Protein AF-A0A1J8NGF8-F1 (afdb_monomer_lite)

Sequence (565 aa):
MLNTPSIDKFVITGAIALGDSLSDEEKKYNETICGCFPFKWFLYHSDYNNFTNGHTWAYLFGNIFNSILKEKATWSAQEKATYFKNVAEGGATTYDYRNITSFFKYFKGFILSFFLGNIQKQAEKIINIINSSMLGVIFAGANDLVTLGYYDAEGVERAVQGIINTIAILTNRNEKTGSNYLKHLLLIGLPDISETPRFSHKSAKEKSKMKLACRLYNQRLQELANQCQYVNFDCCTVYQFKDKNCLDSETIKNIEKAIVIVGENKERTIYFKNNREFIINKSDEKFKKANITLTKEELAIFSKEGEVSRSQVDESKLDEFVNKVTKQAKLNIDIKMINIEAILDEILKNPEAHGFTAGCAVYYLPESEGQESDLLSLGNITAGNAVIIKKADNRFFSYIIKDGQLIKNDSKPVLQKFDLSKETLDQLNEKIKKFPSESKIITLAYKDDIHNFWIINIIKSVVDHYKKSFNKEIILTSINNSVLGAIKKDYLNRNTIFWDDLHPARRLHELLAVKITEYIKANYLIKNQTQFKDDSTIGVKPKLNSDEFEESPGSLDSGPSLLYP

Organism: NCBI:txid1225476

pLDDT: mean 76.56, std 19.9, range [25.17, 98.44]

Structure (mmCIF, N/CA/C/O backbone):
data_AF-A0A1J8NGF8-F1
#
_entry.id   AF-A0A1J8NGF8-F1
#
loop_
_atom_site.group_PDB
_atom_site.id
_atom_site.type_symbol
_atom_site.label_atom_id
_atom_site.label_alt_id
_atom_site.label_comp_id
_atom_site.label_asym_id
_atom_site.label_entity_id
_atom_site.label_seq_id
_atom_site.pdbx_PDB_ins_code
_atom_site.Cartn_x
_atom_site.Cartn_y
_atom_site.Cartn_z
_atom_site.occupancy
_atom_site.B_iso_or_equiv
_atom_site.auth_seq_id
_atom_site.auth_comp_id
_atom_site.auth_asym_id
_atom_site.auth_atom_id
_atom_site.pdbx_PDB_model_num
ATOM 1 N N . MET A 1 1 ? -1.659 -22.737 -8.346 1.00 29.28 1 MET A N 1
ATOM 2 C CA . MET A 1 1 ? -2.457 -22.824 -7.104 1.00 29.28 1 MET A CA 1
ATOM 3 C C . MET A 1 1 ? -3.912 -22.646 -7.485 1.00 29.28 1 MET A C 1
ATOM 5 O O . MET A 1 1 ? -4.224 -21.705 -8.200 1.00 29.28 1 MET A O 1
ATOM 9 N N . LEU A 1 2 ? -4.742 -23.621 -7.128 1.00 25.17 2 LEU A N 1
ATOM 10 C CA . LEU A 1 2 ? -6.149 -23.717 -7.508 1.00 25.17 2 LEU A CA 1
ATOM 11 C C . LEU A 1 2 ? -6.957 -22.549 -6.924 1.00 25.17 2 LEU A C 1
ATOM 13 O O . LEU A 1 2 ? -6.776 -22.199 -5.760 1.00 25.17 2 LEU A O 1
ATOM 17 N N . ASN A 1 3 ? -7.830 -21.974 -7.756 1.00 27.33 3 ASN A N 1
ATOM 18 C CA . ASN A 1 3 ? -8.818 -20.961 -7.394 1.00 27.33 3 ASN A CA 1
ATOM 19 C C . ASN A 1 3 ? -9.677 -21.448 -6.221 1.00 27.33 3 ASN A C 1
ATOM 21 O O . ASN A 1 3 ? -10.558 -22.290 -6.396 1.00 27.33 3 ASN A O 1
ATOM 25 N N . THR A 1 4 ? -9.447 -20.888 -5.038 1.00 26.48 4 THR A N 1
ATOM 26 C CA . THR A 1 4 ? -10.444 -20.860 -3.971 1.00 26.48 4 THR A CA 1
ATOM 27 C C . THR A 1 4 ? -11.645 -20.025 -4.441 1.00 26.48 4 THR A C 1
ATOM 29 O O . THR A 1 4 ? -11.449 -18.987 -5.085 1.00 26.48 4 THR A O 1
ATOM 32 N N . PRO A 1 5 ? -12.888 -20.462 -4.170 1.00 29.88 5 PRO A N 1
ATOM 33 C CA . PRO A 1 5 ? -14.090 -19.723 -4.542 1.00 29.88 5 PRO A CA 1
ATOM 34 C C . PRO A 1 5 ? -14.056 -18.328 -3.911 1.00 29.88 5 PRO A C 1
ATOM 36 O O . PRO A 1 5 ? -13.488 -18.135 -2.836 1.00 29.88 5 PRO A O 1
ATOM 39 N N . SER A 1 6 ? -14.611 -17.348 -4.627 1.00 35.88 6 SER A N 1
ATOM 40 C CA . SER A 1 6 ? -14.512 -15.925 -4.311 1.00 35.88 6 SER A CA 1
ATOM 41 C C . SER A 1 6 ? -14.864 -15.630 -2.853 1.00 35.88 6 SER A C 1
ATOM 43 O O . SER A 1 6 ? -16.032 -15.642 -2.478 1.00 35.88 6 SER A O 1
ATOM 45 N N . ILE A 1 7 ? -13.846 -15.293 -2.061 1.00 49.50 7 ILE A N 1
ATOM 46 C CA . ILE A 1 7 ? -14.009 -14.460 -0.868 1.00 49.50 7 ILE A CA 1
ATOM 47 C C . ILE A 1 7 ? -14.818 -13.234 -1.307 1.00 49.50 7 ILE A C 1
ATOM 49 O O . ILE A 1 7 ? -14.486 -12.653 -2.346 1.00 49.50 7 ILE A O 1
ATOM 53 N N . ASP A 1 8 ? -15.861 -12.864 -0.558 1.00 61.72 8 ASP A N 1
ATOM 54 C CA . ASP A 1 8 ? -16.651 -11.648 -0.775 1.00 61.72 8 ASP A CA 1
ATOM 55 C C . ASP A 1 8 ? -15.721 -10.437 -0.906 1.00 61.72 8 ASP A C 1
ATOM 57 O O . ASP A 1 8 ? -15.245 -9.852 0.070 1.00 61.72 8 ASP A O 1
ATOM 61 N N . LYS A 1 9 ? -15.388 -10.089 -2.147 1.00 81.19 9 LYS A N 1
ATOM 62 C CA . LYS A 1 9 ? -14.515 -8.965 -2.453 1.00 81.19 9 LYS A CA 1
ATOM 63 C C . LYS A 1 9 ? -15.265 -7.688 -2.107 1.00 81.19 9 LYS A C 1
ATOM 65 O O . LYS A 1 9 ? -16.380 -7.470 -2.582 1.00 81.19 9 LYS A O 1
ATOM 70 N N . PHE A 1 10 ? -14.631 -6.816 -1.333 1.00 84.62 10 PHE A N 1
ATOM 71 C CA . PHE A 1 10 ? -15.231 -5.536 -0.987 1.00 84.62 10 PHE A CA 1
ATOM 72 C C . PHE A 1 10 ? -15.497 -4.690 -2.238 1.00 84.62 10 PHE A C 1
ATOM 74 O O . PHE A 1 10 ? -14.685 -4.658 -3.170 1.00 84.62 10 PHE A O 1
ATOM 81 N N . VAL A 1 11 ? -16.640 -4.003 -2.251 1.00 89.00 11 VAL A N 1
ATOM 82 C CA . VAL A 1 11 ? -17.051 -3.140 -3.358 1.00 89.00 11 VAL A CA 1
ATOM 83 C C . VAL A 1 11 ? -16.465 -1.747 -3.172 1.00 89.00 11 VAL A C 1
ATOM 85 O O . VAL A 1 11 ? -16.835 -1.042 -2.238 1.00 89.00 11 VAL A O 1
ATOM 88 N N . ILE A 1 12 ? -15.605 -1.332 -4.098 1.00 91.06 12 ILE A N 1
ATOM 89 C CA . ILE A 1 12 ? -15.067 0.028 -4.148 1.00 91.06 12 ILE A CA 1
ATOM 90 C C . ILE A 1 12 ? -15.759 0.843 -5.241 1.00 91.06 12 ILE A C 1
ATOM 92 O O . ILE A 1 12 ? -15.994 0.348 -6.348 1.00 91.06 12 ILE A O 1
ATOM 96 N N . THR A 1 13 ? -16.059 2.103 -4.928 1.00 89.12 13 THR A N 1
ATOM 97 C CA . THR A 1 13 ? -16.744 3.046 -5.834 1.00 89.12 13 THR A CA 1
ATOM 98 C C . THR A 1 13 ? -15.866 4.211 -6.278 1.00 89.12 13 THR A C 1
ATOM 100 O O . THR A 1 13 ? -16.261 5.006 -7.125 1.00 89.12 13 THR A O 1
ATOM 103 N N . GLY A 1 14 ? -14.683 4.333 -5.684 1.00 92.31 14 GLY A N 1
ATOM 104 C CA . GLY A 1 14 ? -13.725 5.395 -5.944 1.00 92.31 14 GLY A CA 1
ATOM 105 C C . GLY A 1 14 ? -12.373 5.065 -5.322 1.00 92.31 14 GLY A C 1
ATOM 106 O O . GLY A 1 14 ? -12.264 4.131 -4.523 1.00 92.31 14 GLY A O 1
ATOM 107 N N . ALA A 1 15 ? -11.347 5.831 -5.670 1.00 94.56 15 ALA A N 1
ATOM 108 C CA . ALA A 1 15 ? -10.025 5.707 -5.075 1.00 94.56 15 ALA A CA 1
ATOM 109 C C . ALA A 1 15 ? -9.346 7.071 -4.896 1.00 94.56 15 ALA A C 1
ATOM 111 O O . ALA A 1 15 ? -9.545 7.993 -5.689 1.00 94.56 15 ALA A O 1
ATOM 112 N N . ILE A 1 16 ? -8.519 7.191 -3.858 1.00 95.81 16 ILE A N 1
ATOM 113 C CA . ILE A 1 16 ? -7.716 8.383 -3.589 1.00 95.81 16 ILE A CA 1
ATOM 114 C C . ILE A 1 16 ? -6.263 7.997 -3.327 1.00 95.81 16 ILE A C 1
ATOM 116 O O . ILE A 1 16 ? -5.997 7.141 -2.489 1.00 95.81 16 ILE A O 1
ATOM 120 N N . ALA A 1 17 ? -5.324 8.602 -4.052 1.00 97.12 17 ALA A N 1
ATOM 121 C CA . ALA A 1 17 ? -3.896 8.344 -3.893 1.00 97.12 17 ALA A CA 1
ATOM 122 C C . ALA A 1 17 ? -3.215 9.458 -3.093 1.00 97.12 17 ALA A C 1
ATOM 124 O O . ALA A 1 17 ? -3.356 10.633 -3.425 1.00 97.12 17 ALA A O 1
ATOM 125 N N . LEU A 1 18 ? -2.463 9.079 -2.064 1.00 97.88 18 LEU A N 1
ATOM 126 C CA . LEU A 1 18 ? -1.534 9.923 -1.321 1.00 97.88 18 LEU A CA 1
ATOM 127 C C . LEU A 1 18 ? -0.119 9.429 -1.604 1.00 97.88 18 LEU A C 1
ATOM 129 O O . LEU A 1 18 ? 0.106 8.225 -1.769 1.00 97.88 18 LEU A O 1
ATOM 133 N N . GLY A 1 19 ? 0.847 10.337 -1.628 1.00 96.25 19 GLY A N 1
ATOM 134 C CA . GLY A 1 19 ? 2.199 9.933 -1.967 1.00 96.25 19 GLY A CA 1
ATOM 135 C C . GLY A 1 19 ? 3.188 11.062 -2.143 1.00 96.25 19 GLY A C 1
ATOM 136 O O . GLY A 1 19 ? 2.926 12.216 -1.791 1.00 96.25 19 GLY A O 1
ATOM 137 N N . ASP A 1 20 ? 4.326 10.685 -2.704 1.00 93.94 20 ASP A N 1
ATOM 138 C CA . ASP A 1 20 ? 5.450 11.562 -2.991 1.00 93.94 20 ASP A CA 1
ATOM 139 C C . ASP A 1 20 ? 5.676 11.761 -4.504 1.00 93.94 20 ASP A C 1
ATOM 141 O O . ASP A 1 20 ? 4.739 11.663 -5.301 1.00 93.94 20 ASP A O 1
ATOM 145 N N . SER A 1 21 ? 6.918 12.044 -4.915 1.00 91.44 21 SER A N 1
ATOM 146 C CA . SER A 1 21 ? 7.293 12.264 -6.316 1.00 91.44 21 SER A CA 1
ATOM 147 C C . SER A 1 21 ? 7.012 11.067 -7.223 1.00 91.44 21 SER A C 1
ATOM 149 O O . SER A 1 21 ? 6.806 11.267 -8.415 1.00 91.44 21 SER A O 1
ATOM 151 N N . LEU A 1 22 ? 6.923 9.842 -6.692 1.00 91.44 22 LEU A N 1
ATOM 152 C CA . LEU A 1 22 ? 6.549 8.666 -7.486 1.00 91.44 22 LEU A CA 1
ATOM 153 C C . LEU A 1 22 ? 5.092 8.708 -7.963 1.00 91.44 22 LEU A C 1
ATOM 155 O O . LEU A 1 22 ? 4.727 7.962 -8.871 1.00 91.44 22 LEU A O 1
ATOM 159 N N . SER A 1 23 ? 4.258 9.536 -7.335 1.00 94.56 23 SER A N 1
ATOM 160 C CA . SER A 1 23 ? 2.822 9.615 -7.603 1.00 94.56 23 SER A CA 1
ATOM 161 C C . SER A 1 23 ? 2.351 11.022 -7.971 1.00 94.56 23 SER A C 1
ATOM 163 O O . SER A 1 23 ? 1.201 11.160 -8.363 1.00 94.56 23 SER A O 1
ATOM 165 N N . ASP A 1 24 ? 3.173 12.062 -7.810 1.00 91.81 24 ASP A N 1
ATOM 166 C CA . ASP A 1 24 ? 2.790 13.452 -8.085 1.00 91.81 24 ASP A CA 1
ATOM 167 C C . ASP A 1 24 ? 2.531 13.703 -9.580 1.00 91.81 24 ASP A C 1
ATOM 169 O O . ASP A 1 24 ? 3.298 13.267 -10.433 1.00 91.81 24 ASP A O 1
ATOM 173 N N . GLU A 1 25 ? 1.466 14.447 -9.873 1.00 87.56 25 GLU A N 1
ATOM 174 C CA . GLU A 1 25 ? 1.162 14.964 -11.208 1.00 87.56 25 GLU A CA 1
ATOM 175 C C . GLU A 1 25 ? 1.175 16.494 -11.135 1.00 87.56 25 GLU A C 1
ATOM 177 O O . GLU A 1 25 ? 0.209 17.114 -10.685 1.00 87.56 25 GLU A O 1
ATOM 182 N N . GLU A 1 26 ? 2.296 17.084 -11.549 1.00 85.75 26 GLU A N 1
ATOM 183 C CA . GLU A 1 26 ? 2.537 18.521 -11.732 1.00 85.75 26 GLU A CA 1
ATOM 184 C C . GLU A 1 26 ? 2.527 19.419 -10.490 1.00 85.75 26 GLU A C 1
ATOM 186 O O . GLU A 1 26 ? 2.973 20.570 -10.573 1.00 85.75 26 GLU A O 1
ATOM 191 N N . LYS A 1 27 ? 2.059 18.958 -9.323 1.00 84.62 27 LYS A N 1
ATOM 192 C CA . LYS A 1 27 ? 1.828 19.875 -8.196 1.00 84.62 27 LYS A CA 1
ATOM 193 C C . LYS A 1 27 ? 3.105 20.520 -7.718 1.00 84.62 27 LYS A C 1
ATOM 195 O O . LYS A 1 27 ? 3.143 21.743 -7.618 1.00 84.62 27 LYS A O 1
ATOM 200 N N . LYS A 1 28 ? 4.162 19.736 -7.481 1.00 84.12 28 LYS A N 1
ATOM 201 C CA . LYS A 1 28 ? 5.407 20.306 -6.959 1.00 84.12 28 LYS A CA 1
ATOM 202 C C . LYS A 1 28 ? 6.072 21.267 -7.938 1.00 84.12 28 LYS A C 1
ATOM 204 O O . LYS A 1 28 ? 6.661 22.254 -7.516 1.00 84.12 28 LYS A O 1
ATOM 209 N N . TYR A 1 29 ? 5.952 21.018 -9.240 1.00 81.50 29 TYR A N 1
ATOM 210 C CA . TYR A 1 29 ? 6.493 21.901 -10.277 1.00 81.50 29 TYR A CA 1
ATOM 211 C C . TYR A 1 29 ? 5.736 23.232 -10.380 1.00 81.50 29 TYR A C 1
ATOM 213 O O . TYR A 1 29 ? 6.336 24.249 -10.735 1.00 81.50 29 TYR A O 1
ATOM 221 N N . ASN A 1 30 ? 4.447 23.233 -10.040 1.00 83.81 30 ASN A N 1
ATOM 222 C CA . ASN A 1 30 ? 3.597 24.423 -10.032 1.00 83.81 30 ASN A CA 1
ATOM 223 C C . ASN A 1 30 ? 3.633 25.190 -8.696 1.00 83.81 30 ASN A C 1
ATOM 225 O O . ASN A 1 30 ? 3.051 26.269 -8.592 1.00 83.81 30 ASN A O 1
ATOM 229 N N . GLU A 1 31 ? 4.320 24.669 -7.676 1.00 83.94 31 GLU A N 1
ATOM 230 C CA . GLU A 1 31 ? 4.499 25.354 -6.398 1.00 83.94 31 GLU A CA 1
ATOM 231 C C . GLU A 1 31 ? 5.542 26.478 -6.467 1.00 83.94 31 GLU A C 1
ATOM 233 O O . GLU A 1 31 ? 6.420 26.533 -7.333 1.00 83.94 31 GLU A O 1
ATOM 238 N N . THR A 1 32 ? 5.470 27.376 -5.487 1.00 77.06 32 THR A N 1
ATOM 239 C CA . THR A 1 32 ? 6.463 28.428 -5.259 1.00 77.06 32 THR A CA 1
ATOM 240 C C . THR A 1 32 ? 7.132 28.250 -3.902 1.00 77.06 32 THR A C 1
ATOM 242 O O . THR A 1 32 ? 6.454 28.106 -2.884 1.00 77.06 32 THR A O 1
ATOM 245 N N . ILE A 1 33 ? 8.455 28.356 -3.861 1.00 71.44 33 ILE A N 1
ATOM 246 C CA . ILE A 1 33 ? 9.231 28.501 -2.632 1.00 71.44 33 ILE A CA 1
ATOM 247 C C . ILE A 1 33 ? 9.010 29.916 -2.084 1.00 71.44 33 ILE A C 1
ATOM 249 O O . ILE A 1 33 ? 9.162 30.903 -2.808 1.00 71.44 33 ILE A O 1
ATOM 253 N N . CYS A 1 34 ? 8.624 30.008 -0.808 1.00 69.12 34 CYS A N 1
ATOM 254 C CA . CYS A 1 34 ? 8.359 31.266 -0.092 1.00 69.12 34 CYS A CA 1
ATOM 255 C C . CYS A 1 34 ? 7.342 32.205 -0.775 1.00 69.12 34 CYS A C 1
ATOM 257 O O . CYS A 1 34 ? 7.357 33.407 -0.531 1.00 69.12 34 CYS A O 1
ATOM 259 N N . GLY A 1 35 ? 6.460 31.671 -1.628 1.00 73.06 35 GLY A N 1
ATOM 260 C CA . GLY A 1 35 ? 5.425 32.447 -2.323 1.00 73.06 35 GLY A CA 1
ATOM 261 C C . GLY A 1 35 ? 5.908 33.257 -3.530 1.00 73.06 35 GLY A C 1
ATOM 262 O O . GLY A 1 35 ? 5.096 33.924 -4.162 1.00 73.06 35 GLY A O 1
ATOM 263 N N . CYS A 1 36 ? 7.202 33.220 -3.864 1.00 79.38 36 CYS A N 1
ATOM 264 C CA . CYS A 1 36 ? 7.777 34.112 -4.878 1.00 79.38 36 CYS A CA 1
ATOM 265 C C . CYS A 1 36 ? 8.752 33.445 -5.858 1.00 79.38 36 CYS A C 1
ATOM 267 O O . CYS A 1 36 ? 8.936 33.967 -6.955 1.00 79.38 36 CYS A O 1
ATOM 269 N N . PHE A 1 37 ? 9.340 32.292 -5.527 1.00 76.38 37 PHE A N 1
ATOM 270 C CA . PHE A 1 37 ? 10.276 31.602 -6.422 1.00 76.38 37 PHE A CA 1
ATOM 271 C C . PHE A 1 37 ? 9.654 30.322 -6.983 1.00 76.38 37 PHE A C 1
ATOM 273 O O . PHE A 1 37 ? 9.372 29.416 -6.201 1.00 76.38 37 PHE A O 1
ATOM 280 N N . PRO A 1 38 ? 9.447 30.193 -8.306 1.00 80.19 38 PRO A N 1
ATOM 281 C CA . PRO A 1 38 ? 8.929 28.960 -8.894 1.00 80.19 38 PRO A CA 1
ATOM 282 C C . PRO A 1 38 ? 9.798 27.753 -8.524 1.00 80.19 38 PRO A C 1
ATOM 284 O O . PRO A 1 38 ? 10.995 27.732 -8.808 1.00 80.19 38 PRO A O 1
ATOM 287 N N . PHE A 1 39 ? 9.200 26.725 -7.916 1.00 77.38 39 PHE A N 1
ATOM 288 C CA . PHE A 1 39 ? 9.929 25.539 -7.459 1.00 77.38 39 PHE A CA 1
ATOM 289 C C . PHE A 1 39 ? 10.578 24.798 -8.639 1.00 77.38 39 PHE A C 1
ATOM 291 O O . PHE A 1 39 ? 11.694 24.297 -8.515 1.00 77.38 39 PHE A O 1
ATOM 298 N N . LYS A 1 40 ? 9.942 24.825 -9.822 1.00 78.19 40 LYS A N 1
ATOM 299 C CA . LYS A 1 40 ? 10.482 24.271 -11.077 1.00 78.19 40 LYS A CA 1
ATOM 300 C C . LYS A 1 40 ? 11.877 24.774 -11.463 1.00 78.19 40 LYS A C 1
ATOM 302 O O . LYS A 1 40 ? 12.560 24.092 -12.212 1.00 78.19 40 LYS A O 1
ATOM 307 N N . TRP A 1 41 ? 12.316 25.941 -10.980 1.00 76.69 41 TRP A N 1
ATOM 308 C CA . TRP A 1 41 ? 13.675 26.441 -11.240 1.00 76.69 41 TRP A CA 1
ATOM 309 C C . TRP A 1 41 ? 14.763 25.608 -10.555 1.00 76.69 41 TRP A C 1
ATOM 311 O O . TRP A 1 41 ? 15.920 25.664 -10.957 1.00 76.69 41 TRP A O 1
ATOM 321 N N . PHE A 1 42 ? 14.390 24.828 -9.540 1.00 72.62 42 PHE A N 1
ATOM 322 C CA . PHE A 1 42 ? 15.280 23.955 -8.777 1.00 72.62 42 PHE A CA 1
ATOM 323 C C . PHE A 1 42 ? 15.090 22.472 -9.123 1.00 72.62 42 PHE A C 1
ATOM 325 O O . PHE A 1 42 ? 15.675 21.610 -8.468 1.00 72.62 42 PHE A O 1
ATOM 332 N N . LEU A 1 43 ? 14.260 22.168 -10.124 1.00 71.88 43 LEU A N 1
ATOM 333 C CA . LEU A 1 43 ? 13.956 20.814 -10.574 1.00 71.88 43 LEU A CA 1
ATOM 334 C C . LEU A 1 43 ? 14.518 20.574 -11.977 1.00 71.88 43 LEU A C 1
ATOM 336 O O . LEU A 1 43 ? 14.698 21.504 -12.763 1.00 71.88 43 LEU A O 1
ATOM 340 N N . TYR A 1 44 ? 14.777 19.306 -12.298 1.00 68.12 44 TYR A N 1
ATOM 341 C CA . TYR A 1 44 ? 15.118 18.913 -13.662 1.00 68.12 44 TYR A CA 1
ATOM 342 C C . TYR A 1 44 ? 13.958 19.202 -14.618 1.00 68.12 44 TYR A C 1
ATOM 344 O O . TYR A 1 44 ? 12.790 19.109 -14.253 1.00 68.12 44 TYR A O 1
ATOM 352 N N . HIS A 1 45 ? 14.274 19.546 -15.865 1.00 65.69 45 HIS A N 1
ATOM 353 C CA . HIS A 1 45 ? 13.244 19.788 -16.866 1.00 65.69 45 HIS A CA 1
ATOM 354 C C . HIS A 1 45 ? 12.564 18.473 -17.273 1.00 65.69 45 HIS A C 1
ATOM 356 O O . HIS A 1 45 ? 13.229 17.557 -17.756 1.00 65.69 45 HIS A O 1
ATOM 362 N N . SER A 1 46 ? 11.244 18.401 -17.096 1.00 71.38 46 SER A N 1
ATOM 363 C CA . SER A 1 46 ? 10.399 17.269 -17.486 1.00 71.38 46 SER A CA 1
ATOM 364 C C . SER A 1 46 ? 9.387 17.699 -18.546 1.00 71.38 46 SER A C 1
ATOM 366 O O . SER A 1 46 ? 8.785 18.766 -18.423 1.00 71.38 46 SER A O 1
ATOM 368 N N . ASP A 1 47 ? 9.150 16.823 -19.531 1.00 66.19 47 ASP A N 1
ATOM 369 C CA . ASP A 1 47 ? 8.208 17.017 -20.645 1.00 66.19 47 ASP A CA 1
ATOM 370 C C . ASP A 1 47 ? 6.750 17.276 -20.174 1.00 66.19 47 ASP A C 1
ATOM 372 O O . ASP A 1 47 ? 5.933 17.750 -20.961 1.00 66.19 47 ASP A O 1
ATOM 376 N N . TYR A 1 48 ? 6.425 17.007 -18.897 1.00 71.06 48 TYR A N 1
ATOM 377 C CA . TYR A 1 48 ? 5.091 17.194 -18.301 1.00 71.06 48 TYR A CA 1
ATOM 378 C C . TYR A 1 48 ? 5.126 17.735 -16.869 1.00 71.06 48 TYR A C 1
ATOM 380 O O . TYR A 1 48 ? 4.205 17.474 -16.112 1.00 71.06 48 TYR A O 1
ATOM 388 N N . ASN A 1 49 ? 6.187 18.437 -16.446 1.00 84.00 49 ASN A N 1
ATOM 389 C CA . ASN A 1 49 ? 6.299 18.921 -15.058 1.00 84.00 49 ASN A CA 1
ATOM 390 C C . ASN A 1 49 ? 6.108 17.804 -14.003 1.00 84.00 49 ASN A C 1
ATOM 392 O O . ASN A 1 49 ? 5.595 18.035 -12.912 1.00 84.00 49 ASN A O 1
ATOM 396 N N . ASN A 1 50 ? 6.532 16.585 -14.330 1.00 84.31 50 ASN A N 1
ATOM 397 C CA . ASN A 1 50 ? 6.442 15.414 -13.465 1.00 84.31 50 ASN A CA 1
ATOM 398 C C . ASN A 1 50 ? 7.844 14.931 -13.093 1.00 84.31 50 ASN A C 1
ATOM 400 O O . ASN A 1 50 ? 8.818 15.211 -13.790 1.00 84.31 50 ASN A O 1
ATOM 404 N N . PHE A 1 51 ? 7.972 14.135 -12.032 1.00 85.44 51 PHE A N 1
ATOM 405 C CA . PHE A 1 51 ? 9.244 13.481 -11.689 1.00 85.44 51 PHE A CA 1
ATOM 406 C C . PHE A 1 51 ? 9.499 12.240 -12.558 1.00 85.44 51 PHE A C 1
ATOM 408 O O . PHE A 1 51 ? 9.852 11.174 -12.072 1.00 85.44 51 PHE A O 1
ATOM 415 N N . THR A 1 52 ? 9.245 12.358 -13.858 1.00 81.69 52 THR A N 1
ATOM 416 C CA . THR A 1 52 ? 9.467 11.325 -14.868 1.00 81.69 52 THR A CA 1
ATOM 417 C C . THR A 1 52 ? 9.443 11.959 -16.266 1.00 81.69 52 THR A C 1
ATOM 419 O O . THR A 1 52 ? 9.040 13.112 -16.419 1.00 81.69 52 THR A O 1
ATOM 422 N N . ASN A 1 53 ? 9.826 11.230 -17.318 1.00 73.62 53 ASN A N 1
ATOM 423 C CA . ASN A 1 53 ? 9.748 11.686 -18.718 1.00 73.62 53 ASN A CA 1
ATOM 424 C C . ASN A 1 53 ? 8.343 11.514 -19.338 1.00 73.62 53 ASN A C 1
ATOM 426 O O . ASN A 1 53 ? 8.203 11.118 -20.497 1.00 73.62 53 ASN A O 1
ATOM 430 N N . GLY A 1 54 ? 7.284 11.725 -18.556 1.00 79.38 54 GLY A N 1
ATOM 431 C CA . GLY A 1 54 ? 5.913 11.390 -18.933 1.00 79.38 54 GLY A CA 1
ATOM 432 C C . GLY A 1 54 ? 4.920 11.506 -17.781 1.00 79.38 54 GLY A C 1
ATOM 433 O O . GLY A 1 54 ? 5.100 12.302 -16.865 1.00 79.38 54 GLY A O 1
ATOM 434 N N . HIS A 1 55 ? 3.888 10.666 -17.821 1.00 82.75 55 HIS A N 1
ATOM 435 C CA . HIS A 1 55 ? 2.923 10.522 -16.732 1.00 82.75 55 HIS A CA 1
ATOM 436 C C . HIS A 1 55 ? 3.368 9.471 -15.713 1.00 82.75 55 HIS A C 1
ATOM 438 O O . HIS A 1 55 ? 3.997 8.469 -16.074 1.00 82.75 55 HIS A O 1
ATOM 444 N N . THR A 1 56 ? 3.000 9.681 -14.451 1.00 89.69 56 THR A N 1
ATOM 445 C CA . THR A 1 56 ? 3.225 8.719 -13.372 1.00 89.69 56 THR A CA 1
ATOM 446 C C . THR A 1 56 ? 2.210 7.577 -13.418 1.00 89.69 56 THR A C 1
ATOM 448 O O . THR A 1 56 ? 1.248 7.559 -14.196 1.00 89.69 56 THR A O 1
ATOM 451 N N . TRP A 1 57 ? 2.406 6.594 -12.537 1.00 89.94 57 TRP A N 1
ATOM 452 C CA . TRP A 1 57 ? 1.498 5.457 -12.420 1.00 89.94 57 TRP A CA 1
ATOM 453 C C . TRP A 1 57 ? 0.095 5.916 -12.005 1.00 89.94 57 TRP A C 1
ATOM 455 O O . TRP A 1 57 ? -0.883 5.299 -12.419 1.00 89.94 57 TRP A O 1
ATOM 465 N N . ALA A 1 58 ? -0.010 6.993 -11.216 1.00 92.44 58 ALA A N 1
ATOM 466 C CA . ALA A 1 58 ? -1.266 7.474 -10.660 1.00 92.44 58 ALA A CA 1
ATOM 467 C C . ALA A 1 58 ? -2.181 8.023 -11.760 1.00 92.44 58 ALA A C 1
ATOM 469 O O . ALA A 1 58 ? -3.365 7.692 -11.789 1.00 92.44 58 ALA A O 1
ATOM 470 N N . TYR A 1 59 ? -1.640 8.793 -12.710 1.00 87.44 59 TYR A N 1
ATOM 471 C CA . TYR A 1 59 ? -2.395 9.271 -13.872 1.00 87.44 59 TYR A CA 1
ATOM 472 C C . TYR A 1 59 ? -2.901 8.116 -14.740 1.00 87.44 59 TYR A C 1
ATOM 474 O O . TYR A 1 59 ? -4.087 8.038 -15.069 1.00 87.44 59 TYR A O 1
ATOM 482 N N . LEU A 1 60 ? -2.011 7.177 -15.070 1.00 81.56 60 LEU A N 1
ATOM 483 C CA . LEU A 1 60 ? -2.341 6.026 -15.911 1.00 81.56 60 LEU A CA 1
ATOM 484 C C . LEU A 1 60 ? -3.378 5.118 -15.239 1.00 81.56 60 LEU A C 1
ATOM 486 O O . LEU A 1 60 ? -4.371 4.742 -15.862 1.00 81.56 60 LEU A O 1
ATOM 490 N N . PHE A 1 61 ? -3.187 4.825 -13.951 1.00 85.19 61 PHE A N 1
ATOM 491 C CA . PHE A 1 61 ? -4.151 4.098 -13.132 1.00 85.19 61 PHE A CA 1
ATOM 492 C C . PHE A 1 61 ? -5.494 4.826 -13.080 1.00 85.19 61 PHE A C 1
ATOM 494 O O . PHE A 1 61 ? -6.526 4.198 -13.296 1.00 85.19 61 PHE A O 1
ATOM 501 N N . GLY A 1 62 ? -5.495 6.141 -12.855 1.00 83.56 62 GLY A N 1
ATOM 502 C CA . GLY A 1 62 ? -6.706 6.953 -12.821 1.00 83.56 62 GLY A CA 1
ATOM 503 C C . GLY A 1 62 ? -7.520 6.850 -14.107 1.00 83.56 62 GLY A C 1
ATOM 504 O O . GLY A 1 62 ? -8.734 6.656 -14.051 1.00 83.56 62 GLY A O 1
ATOM 505 N N . ASN A 1 63 ? -6.862 6.895 -15.267 1.00 77.38 63 ASN A N 1
ATOM 506 C CA . ASN A 1 63 ? -7.519 6.714 -16.563 1.00 77.38 63 ASN A CA 1
ATOM 507 C C . ASN A 1 63 ? -8.134 5.318 -16.710 1.00 77.38 63 ASN A C 1
ATOM 509 O O . ASN A 1 63 ? -9.301 5.199 -17.089 1.00 77.38 63 ASN A O 1
ATOM 513 N N . ILE A 1 64 ? -7.387 4.268 -16.355 1.00 75.44 64 ILE A N 1
ATOM 514 C CA . ILE A 1 64 ? -7.877 2.883 -16.399 1.00 75.44 64 ILE A CA 1
ATOM 515 C C . ILE A 1 64 ? -9.066 2.700 -15.445 1.00 75.44 64 ILE A C 1
ATOM 517 O O . ILE A 1 64 ? -10.099 2.149 -15.826 1.00 75.44 64 ILE A O 1
ATOM 521 N N . PHE A 1 65 ? -8.947 3.191 -14.213 1.00 80.25 65 PHE A N 1
ATOM 522 C CA . PHE A 1 65 ? -9.965 3.081 -13.172 1.00 80.25 65 PHE A CA 1
ATOM 523 C C . PHE A 1 65 ? -11.254 3.818 -13.554 1.00 80.25 65 PHE A C 1
ATOM 525 O O . PHE A 1 65 ? -12.346 3.256 -13.452 1.00 80.25 65 PHE A O 1
ATOM 532 N N . ASN A 1 66 ? -11.128 5.039 -14.081 1.00 78.56 66 ASN A N 1
ATOM 533 C CA . ASN A 1 66 ? -12.259 5.806 -14.593 1.00 78.56 66 ASN A CA 1
ATOM 534 C C . ASN A 1 66 ? -12.926 5.107 -15.787 1.00 78.56 66 ASN A C 1
ATOM 536 O O . ASN A 1 66 ? -14.152 5.099 -15.859 1.00 78.56 66 ASN A O 1
ATOM 540 N N . SER A 1 67 ? -12.157 4.495 -16.697 1.00 72.94 67 SER A N 1
ATOM 541 C CA . SER A 1 67 ? -12.716 3.725 -17.822 1.00 72.94 67 SER A CA 1
ATOM 542 C C . SER A 1 67 ? -13.567 2.552 -17.332 1.00 72.94 67 SER A C 1
ATOM 544 O O . SER A 1 67 ? -14.709 2.402 -17.758 1.00 72.94 67 SER A O 1
ATOM 546 N N . ILE A 1 68 ? -13.061 1.782 -16.359 1.00 74.38 68 ILE A N 1
ATOM 547 C CA . ILE A 1 68 ? -13.779 0.641 -15.763 1.00 74.38 68 ILE A CA 1
ATOM 548 C C . ILE A 1 68 ? -15.110 1.076 -15.129 1.00 74.38 68 ILE A C 1
ATOM 550 O O . ILE A 1 68 ? -16.095 0.340 -15.190 1.00 74.38 68 ILE A O 1
ATOM 554 N N . LEU A 1 69 ? -15.150 2.251 -14.495 1.00 73.31 69 LEU A N 1
ATOM 555 C CA . LEU A 1 69 ? -16.365 2.767 -13.856 1.00 73.31 69 LEU A CA 1
ATOM 556 C C . LEU A 1 69 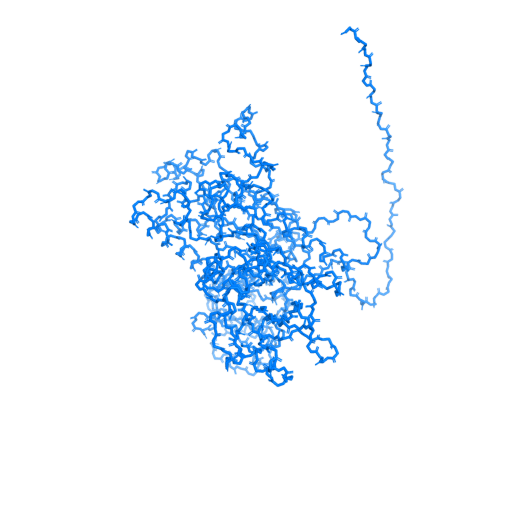? -17.347 3.400 -14.849 1.00 73.31 69 LEU A C 1
ATOM 558 O O . LEU A 1 69 ? -18.556 3.281 -14.644 1.00 73.31 69 LEU A O 1
ATOM 562 N N . LYS A 1 70 ? -16.847 4.003 -15.936 1.00 69.38 70 LYS A N 1
ATOM 563 C CA . LYS A 1 70 ? -17.665 4.538 -17.035 1.00 69.38 70 LYS A CA 1
ATOM 564 C C . LYS A 1 70 ? -18.336 3.439 -17.853 1.00 69.38 70 LYS A C 1
ATOM 566 O O . LYS A 1 70 ? -19.527 3.543 -18.102 1.00 69.38 70 LYS A O 1
ATOM 571 N N . GLU A 1 71 ? -17.626 2.367 -18.207 1.00 60.69 71 GLU A N 1
ATOM 572 C CA . GLU A 1 71 ? -18.208 1.220 -18.933 1.00 60.69 71 GLU A CA 1
ATOM 573 C C . GLU A 1 71 ? -19.363 0.554 -18.169 1.00 60.69 71 GLU A C 1
ATOM 575 O O . GLU A 1 71 ? -20.249 -0.051 -18.766 1.00 60.69 71 GLU A O 1
ATOM 580 N N . LYS A 1 72 ? -19.370 0.677 -16.837 1.00 56.72 72 LYS A N 1
ATOM 581 C CA . LYS A 1 72 ? -20.424 0.149 -15.961 1.00 56.72 72 LYS A CA 1
ATOM 582 C C . LYS A 1 72 ? -21.532 1.157 -15.645 1.00 56.72 72 LYS A C 1
ATOM 584 O O . LYS A 1 72 ? -22.492 0.786 -14.970 1.00 56.72 72 LYS A O 1
ATOM 589 N N . ALA A 1 73 ? -21.399 2.409 -16.081 1.00 53.62 73 ALA A N 1
ATOM 590 C CA . ALA A 1 73 ? -22.425 3.432 -15.942 1.00 53.62 73 ALA A CA 1
ATOM 591 C C . ALA A 1 73 ? -23.410 3.318 -17.116 1.00 53.62 73 ALA A C 1
ATOM 593 O O . ALA A 1 73 ? -23.017 3.390 -18.278 1.00 53.62 73 ALA A O 1
ATOM 594 N N . THR A 1 74 ? -24.699 3.139 -16.835 1.00 50.44 74 THR A N 1
ATOM 595 C CA . THR A 1 74 ? -25.750 3.276 -17.853 1.00 50.44 74 THR A CA 1
ATOM 596 C C . THR A 1 74 ? -25.792 4.710 -18.398 1.00 50.44 74 THR A C 1
ATOM 598 O O . THR A 1 74 ? -25.437 5.658 -17.700 1.00 50.44 74 THR A O 1
ATOM 601 N N . TRP A 1 75 ? -26.240 4.850 -19.652 1.00 44.47 75 TRP A N 1
ATOM 602 C CA . TRP A 1 75 ? -26.160 6.019 -20.551 1.00 44.47 75 TRP A CA 1
ATOM 603 C C . TRP A 1 75 ? -26.691 7.379 -20.036 1.00 44.47 75 TRP A C 1
ATOM 605 O O . TRP A 1 75 ? -26.669 8.352 -20.782 1.00 44.47 75 TRP A O 1
ATOM 615 N N . SER A 1 76 ? -27.165 7.488 -18.795 1.00 41.41 76 SER A N 1
ATOM 616 C CA . SER A 1 76 ? -27.844 8.682 -18.277 1.00 41.41 76 SER A CA 1
ATOM 617 C C . SER A 1 76 ? -27.039 9.520 -17.273 1.00 41.41 76 SER A C 1
ATOM 619 O O . SER A 1 76 ? -27.559 10.518 -16.783 1.00 41.41 76 SER A O 1
ATOM 621 N N . ALA A 1 77 ? -25.795 9.163 -16.933 1.00 45.28 77 ALA A N 1
ATOM 622 C CA . ALA A 1 77 ? -24.987 9.964 -16.006 1.00 45.28 77 ALA A CA 1
ATOM 623 C C . ALA A 1 77 ? -24.205 11.055 -16.758 1.00 45.28 77 ALA A C 1
ATOM 625 O O . ALA A 1 77 ? -23.090 10.840 -17.229 1.00 45.28 77 ALA A O 1
ATOM 626 N N . GLN A 1 78 ? -24.809 12.236 -16.872 1.00 39.78 78 GLN A N 1
ATOM 627 C CA . GLN A 1 78 ? -24.282 13.396 -17.596 1.00 39.78 78 GLN A CA 1
ATOM 628 C C . GLN A 1 78 ? -23.282 14.242 -16.776 1.00 39.78 78 GLN A C 1
ATOM 630 O O . GLN A 1 78 ? -23.071 15.412 -17.080 1.00 39.78 78 GLN A O 1
ATOM 635 N N . GLU A 1 79 ? -22.611 13.668 -15.771 1.00 45.06 79 GLU A N 1
ATOM 636 C CA . GLU A 1 79 ? -21.646 14.395 -14.935 1.00 45.06 79 GLU A CA 1
ATOM 637 C C . GLU A 1 79 ? -20.230 13.815 -14.984 1.00 45.06 79 GLU A C 1
ATOM 639 O O . GLU A 1 79 ? -20.005 12.603 -14.991 1.00 45.06 79 GLU A O 1
ATOM 644 N N . LYS A 1 80 ? -19.251 14.730 -14.980 1.00 47.38 80 LYS A N 1
ATOM 645 C CA . LYS A 1 80 ? -17.801 14.500 -14.881 1.00 47.38 80 LYS A CA 1
ATOM 646 C C . LYS A 1 80 ? -17.407 13.904 -13.515 1.00 47.38 80 LYS A C 1
ATOM 648 O O . LYS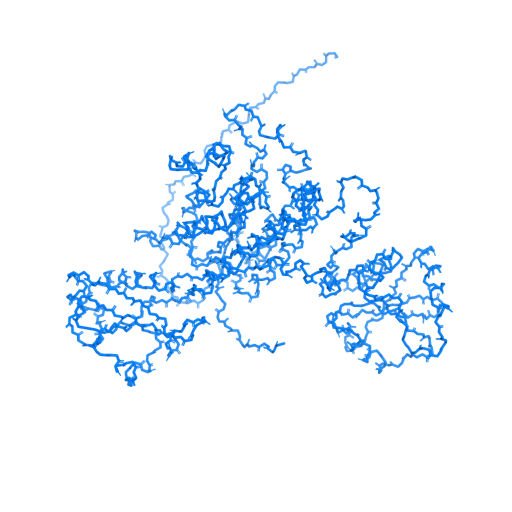 A 1 80 ? -16.583 14.480 -12.811 1.00 47.38 80 LYS A O 1
ATOM 653 N N . ALA A 1 81 ? -17.966 12.769 -13.111 1.00 53.59 81 ALA A N 1
ATOM 654 C CA . ALA A 1 81 ? -17.530 12.102 -11.891 1.00 53.59 81 ALA A CA 1
ATOM 655 C C . ALA A 1 81 ? -16.083 11.601 -12.071 1.00 53.59 81 ALA A C 1
ATOM 657 O O . ALA A 1 81 ? -15.812 10.657 -12.817 1.00 53.59 81 ALA A O 1
ATOM 658 N N . THR A 1 82 ? -15.122 12.269 -11.429 1.00 61.75 82 THR A N 1
ATOM 659 C CA . THR A 1 82 ? -13.751 11.774 -11.275 1.00 61.75 82 THR A CA 1
ATOM 660 C C . THR A 1 82 ? -13.732 10.761 -10.137 1.00 61.75 82 THR A C 1
ATOM 662 O O . THR A 1 82 ? -13.761 11.113 -8.962 1.00 61.75 82 THR A O 1
ATOM 665 N N . TYR A 1 83 ? -13.688 9.476 -10.490 1.00 82.94 83 TYR A N 1
ATOM 666 C CA . TYR A 1 83 ? -13.713 8.374 -9.524 1.00 82.94 83 TYR A CA 1
ATOM 667 C C . TYR A 1 83 ? -12.341 8.067 -8.913 1.00 82.94 83 TYR A C 1
ATOM 669 O O . TYR A 1 83 ? -12.244 7.322 -7.939 1.00 82.94 83 TYR A O 1
ATOM 677 N N . PHE A 1 84 ? -11.280 8.646 -9.472 1.00 90.31 84 PHE A N 1
ATOM 678 C CA . PHE A 1 84 ? -9.937 8.627 -8.914 1.00 90.31 84 PHE A CA 1
ATOM 679 C C . PHE A 1 84 ? -9.453 10.051 -8.644 1.00 90.31 84 PHE A C 1
ATOM 681 O O . PHE A 1 84 ? -9.511 10.904 -9.533 1.00 90.31 84 PHE A O 1
ATOM 688 N N . LYS A 1 85 ? -8.932 10.296 -7.438 1.00 92.25 85 LYS A N 1
ATOM 689 C CA . LYS A 1 85 ? -8.292 11.563 -7.071 1.00 92.25 85 LYS A CA 1
ATOM 690 C C . LYS A 1 85 ? -6.851 11.333 -6.635 1.00 92.25 85 LYS A C 1
ATOM 692 O O . LYS A 1 85 ? -6.588 10.533 -5.747 1.00 92.25 85 LYS A O 1
ATOM 697 N N . ASN A 1 86 ? -5.920 12.086 -7.208 1.00 93.75 86 ASN A N 1
ATOM 698 C CA . ASN A 1 86 ? -4.520 12.054 -6.804 1.00 93.75 86 ASN A CA 1
ATOM 699 C C . ASN A 1 86 ? -4.169 13.279 -5.950 1.00 93.75 86 ASN A C 1
ATOM 701 O O . ASN A 1 86 ? -4.216 14.418 -6.424 1.00 93.75 86 ASN A O 1
ATOM 705 N N . VAL A 1 87 ? -3.809 13.064 -4.685 1.00 95.19 87 VAL A N 1
ATOM 706 C CA . VAL A 1 87 ? -3.374 14.116 -3.757 1.00 95.19 87 VAL A CA 1
ATOM 707 C C . VAL A 1 87 ? -1.881 14.089 -3.421 1.00 95.19 87 VAL A C 1
ATOM 709 O O . VAL A 1 87 ? -1.449 14.960 -2.671 1.00 95.19 87 VAL A O 1
ATOM 712 N N . ALA A 1 88 ? -1.101 13.202 -4.050 1.00 95.69 88 ALA A N 1
ATOM 713 C CA . ALA A 1 88 ? 0.354 13.149 -3.907 1.00 95.69 88 ALA A CA 1
ATOM 714 C C . ALA A 1 88 ? 1.040 14.487 -4.238 1.00 95.69 88 ALA A C 1
ATOM 716 O O . ALA A 1 88 ? 0.485 15.297 -4.987 1.00 95.69 88 ALA A O 1
ATOM 717 N N . GLU A 1 89 ? 2.220 14.700 -3.653 1.00 93.62 89 GLU A N 1
ATOM 718 C CA . GLU A 1 89 ? 3.046 15.907 -3.791 1.00 93.62 89 GLU A CA 1
ATOM 719 C C . GLU A 1 89 ? 4.528 15.511 -3.815 1.00 93.62 89 GLU A C 1
ATOM 721 O O . GLU A 1 89 ? 5.009 14.805 -2.925 1.00 93.62 89 GLU A O 1
ATOM 726 N N . GLY A 1 90 ? 5.278 15.998 -4.803 1.00 89.31 90 GLY A N 1
ATOM 727 C CA . GLY A 1 90 ? 6.710 15.759 -4.922 1.00 89.31 90 GLY A CA 1
ATOM 728 C C . GLY A 1 90 ? 7.500 16.148 -3.673 1.00 89.31 90 GLY A C 1
ATOM 729 O O . GLY A 1 90 ? 7.327 17.225 -3.103 1.00 89.31 90 GLY A O 1
ATOM 730 N N . GLY A 1 91 ? 8.404 15.265 -3.246 1.00 87.19 91 GLY A N 1
ATOM 731 C CA . GLY A 1 91 ? 9.239 15.485 -2.063 1.00 87.19 91 GLY A CA 1
ATOM 732 C C . GLY A 1 91 ? 8.544 15.237 -0.718 1.00 87.19 91 GLY A C 1
ATOM 733 O O . GLY A 1 91 ? 9.201 15.353 0.316 1.00 87.19 91 GLY A O 1
ATOM 734 N N . ALA A 1 92 ? 7.255 14.877 -0.699 1.00 93.19 92 ALA A N 1
ATOM 735 C CA . ALA A 1 92 ? 6.543 14.617 0.547 1.00 93.19 92 ALA A CA 1
ATOM 736 C C . ALA A 1 92 ? 7.175 13.471 1.353 1.00 93.19 92 ALA A C 1
ATOM 738 O O . ALA A 1 92 ? 7.529 12.423 0.805 1.00 93.19 92 ALA A O 1
ATOM 739 N N . THR A 1 93 ? 7.290 13.667 2.666 1.00 95.94 93 THR A N 1
ATOM 740 C CA . THR A 1 93 ? 7.701 12.625 3.614 1.00 95.94 93 THR A CA 1
ATOM 741 C C . THR A 1 93 ? 6.492 11.920 4.222 1.00 95.94 93 THR A C 1
ATOM 743 O O . THR A 1 93 ? 5.364 12.422 4.217 1.00 95.94 93 THR A O 1
ATOM 746 N N . THR A 1 94 ? 6.722 10.735 4.775 1.00 96.00 94 THR A N 1
ATOM 747 C CA . THR A 1 94 ? 5.711 10.004 5.545 1.00 96.00 94 THR A CA 1
ATOM 748 C C . THR A 1 94 ? 5.560 10.580 6.947 1.00 96.00 94 THR A C 1
ATOM 750 O O . THR A 1 94 ? 4.441 10.741 7.437 1.00 96.00 94 THR A O 1
ATOM 753 N N . TYR A 1 95 ? 6.679 10.925 7.588 1.00 93.62 95 TYR A N 1
ATOM 754 C CA . TYR A 1 95 ? 6.695 11.523 8.917 1.00 93.62 95 TYR A CA 1
ATOM 755 C C . TYR A 1 95 ? 6.669 13.059 8.859 1.00 93.62 95 TYR A C 1
ATOM 757 O O . TYR A 1 95 ? 7.235 13.666 7.947 1.00 93.62 95 TYR A O 1
ATOM 765 N N . ASP A 1 96 ? 6.036 13.702 9.847 1.00 91.31 96 ASP A N 1
ATOM 766 C CA . ASP A 1 96 ? 6.074 15.160 9.992 1.00 91.31 96 ASP A CA 1
ATOM 767 C C . ASP A 1 96 ? 7.279 15.603 10.836 1.00 91.31 96 ASP A C 1
ATOM 769 O O . ASP A 1 96 ? 7.308 15.475 12.062 1.00 91.31 96 ASP A O 1
ATOM 773 N N . TYR A 1 97 ? 8.284 16.158 10.160 1.00 87.44 97 TYR A N 1
ATOM 774 C CA . TYR A 1 97 ? 9.516 16.648 10.776 1.00 87.44 97 TYR A CA 1
ATOM 775 C C . TYR A 1 97 ? 9.440 18.113 11.246 1.00 87.44 97 TYR A C 1
ATOM 777 O O . TYR A 1 97 ? 10.439 18.630 11.744 1.00 87.44 97 TYR A O 1
ATOM 785 N N . ARG A 1 98 ? 8.286 18.794 11.140 1.00 82.25 98 ARG A N 1
ATOM 786 C CA . ARG A 1 98 ? 8.142 20.223 11.502 1.00 82.25 98 ARG A CA 1
ATOM 787 C C . ARG A 1 98 ? 8.027 20.497 13.007 1.00 82.25 98 ARG A C 1
ATOM 789 O O . ARG A 1 98 ? 7.809 21.639 13.404 1.00 82.25 98 ARG A O 1
ATOM 796 N N . ASN A 1 99 ? 8.155 19.487 13.868 1.00 76.62 99 ASN A N 1
ATOM 797 C CA . ASN A 1 99 ? 8.020 19.676 15.314 1.00 76.62 99 ASN A CA 1
ATOM 798 C C . ASN A 1 99 ? 9.341 20.095 15.996 1.00 76.62 99 ASN A C 1
ATOM 800 O O . ASN A 1 99 ? 10.437 19.743 15.557 1.00 76.62 99 ASN A O 1
ATOM 804 N N . ILE A 1 100 ? 9.246 20.826 17.114 1.00 68.94 100 ILE A N 1
ATOM 805 C CA . ILE A 1 100 ? 10.419 21.360 17.834 1.00 68.94 100 ILE A CA 1
ATOM 806 C C . ILE A 1 100 ? 11.338 20.257 18.380 1.00 68.94 100 ILE A C 1
ATOM 808 O O . ILE A 1 100 ? 12.549 20.426 18.471 1.00 68.94 100 ILE A O 1
ATOM 812 N N . THR A 1 101 ? 10.791 19.076 18.676 1.00 72.38 101 THR A N 1
ATOM 813 C CA . THR A 1 101 ? 11.590 17.906 19.065 1.00 72.38 101 THR A CA 1
ATOM 814 C C . THR A 1 101 ? 12.445 17.370 17.912 1.00 72.38 101 THR A C 1
ATOM 816 O O . THR A 1 101 ? 13.526 16.832 18.151 1.00 72.38 101 THR A O 1
ATOM 819 N N . SER A 1 102 ? 11.999 17.542 16.663 1.00 75.62 102 SER A N 1
ATOM 820 C CA . SER A 1 102 ? 12.752 17.170 15.462 1.00 75.62 102 SER A CA 1
ATOM 821 C C . SER A 1 102 ? 13.869 18.158 15.163 1.00 75.62 102 SER A C 1
ATOM 823 O O . SER A 1 102 ? 14.862 17.741 14.586 1.00 75.62 102 SER A O 1
ATOM 825 N N . PHE A 1 103 ? 13.787 19.417 15.607 1.00 73.00 103 PHE A N 1
ATOM 826 C CA . PHE A 1 103 ? 14.911 20.356 15.497 1.00 73.00 103 PHE A CA 1
ATOM 827 C C . PHE A 1 103 ? 16.170 19.813 16.188 1.00 73.00 103 PHE A C 1
ATOM 829 O O . PHE A 1 103 ? 17.245 19.799 15.594 1.00 73.00 103 PHE A O 1
ATOM 836 N N . PHE A 1 104 ? 16.021 19.290 17.409 1.00 73.62 104 PHE A N 1
ATOM 837 C CA . PHE A 1 104 ? 17.149 18.784 18.196 1.00 73.62 104 PHE A CA 1
ATOM 838 C C . PHE A 1 104 ? 17.597 17.373 17.802 1.00 73.62 104 PHE A C 1
ATOM 840 O O . PHE A 1 104 ? 18.777 17.058 17.917 1.00 73.62 104 PHE A O 1
ATOM 847 N N . LYS A 1 105 ? 16.678 16.512 17.344 1.00 72.88 105 LYS A N 1
ATOM 848 C CA . LYS A 1 105 ? 16.994 15.108 17.017 1.00 72.88 105 LYS A CA 1
ATOM 849 C C . LYS A 1 105 ? 17.255 14.857 15.531 1.00 72.88 105 LYS A C 1
ATOM 851 O O . LYS A 1 105 ? 18.036 13.978 15.185 1.00 72.88 105 LYS A O 1
ATOM 856 N N . TYR A 1 106 ? 16.621 15.629 14.653 1.00 79.81 106 TYR A N 1
ATOM 857 C CA . TYR A 1 106 ? 16.577 15.427 13.202 1.00 79.81 106 TYR A CA 1
ATOM 858 C C . TYR A 1 106 ? 16.752 16.762 12.476 1.00 79.81 106 TYR A C 1
ATOM 860 O O . TYR A 1 106 ? 15.962 17.110 11.603 1.00 79.81 106 TYR A O 1
ATOM 868 N N . PHE A 1 107 ? 17.788 17.520 12.842 1.00 77.44 107 PHE A N 1
ATOM 869 C CA . PHE A 1 107 ? 18.024 18.888 12.366 1.00 77.44 107 PHE A CA 1
ATOM 870 C C . PHE A 1 107 ? 17.905 19.042 10.840 1.00 77.44 107 PHE A C 1
ATOM 872 O O . PHE A 1 107 ? 17.216 19.939 10.355 1.00 77.44 107 PHE A O 1
ATOM 879 N N . LYS A 1 108 ? 18.497 18.113 10.070 1.00 79.94 108 LYS A N 1
ATOM 880 C CA . LYS A 1 108 ? 18.369 18.077 8.604 1.00 79.94 108 LYS A CA 1
ATOM 881 C C . LYS A 1 108 ? 16.906 17.918 8.163 1.00 79.94 108 LYS A C 1
ATOM 883 O O . LYS A 1 108 ? 16.442 18.689 7.328 1.00 79.94 108 LYS A O 1
ATOM 888 N N . GLY A 1 109 ? 16.184 16.954 8.736 1.00 72.75 109 GLY A N 1
ATOM 889 C CA . GLY A 1 109 ? 14.753 16.748 8.506 1.00 72.75 109 GLY A CA 1
ATOM 890 C C . GLY A 1 109 ? 13.919 17.977 8.854 1.00 72.75 109 GLY A C 1
ATOM 891 O O . GLY A 1 109 ? 13.100 18.392 8.045 1.00 72.75 109 GLY A O 1
ATOM 892 N N . PHE A 1 110 ? 14.178 18.608 10.000 1.00 77.25 110 PHE A N 1
ATOM 893 C CA . PHE A 1 110 ? 13.497 19.832 10.419 1.00 77.25 110 PHE A CA 1
ATOM 894 C C . PHE A 1 110 ? 13.693 20.972 9.411 1.00 77.25 110 PHE A C 1
ATOM 896 O O . PHE A 1 110 ? 12.709 21.551 8.961 1.00 77.25 110 PHE A O 1
ATOM 903 N N . ILE A 1 111 ? 14.929 21.256 8.982 1.00 77.31 111 ILE A N 1
ATOM 904 C CA . ILE A 1 111 ? 15.201 22.316 7.994 1.00 77.31 111 ILE A CA 1
ATOM 905 C C . ILE A 1 111 ? 14.505 22.022 6.662 1.00 77.31 111 ILE A C 1
ATOM 907 O O . ILE A 1 111 ? 13.800 22.875 6.124 1.00 77.31 111 ILE A O 1
ATOM 911 N N . LEU A 1 112 ? 14.673 20.809 6.128 1.00 79.75 112 LEU A N 1
ATOM 912 C CA . LEU A 1 112 ? 14.079 20.429 4.843 1.00 79.75 112 LEU A CA 1
ATOM 913 C C . LEU A 1 112 ? 12.550 20.383 4.905 1.00 79.75 112 LEU A C 1
ATOM 915 O O . LEU A 1 112 ? 11.893 20.668 3.908 1.00 79.75 112 LEU A O 1
ATOM 919 N N . SER A 1 113 ? 11.965 20.107 6.071 1.00 79.06 113 SER A N 1
ATOM 920 C CA . SER A 1 113 ? 10.513 20.051 6.236 1.00 79.06 113 SER A CA 1
ATOM 921 C C . SER A 1 113 ? 9.803 21.376 5.963 1.00 79.06 113 SER A C 1
ATOM 923 O O . SER A 1 113 ? 8.613 21.353 5.672 1.00 79.06 113 SER A O 1
ATOM 925 N N . PHE A 1 114 ? 10.488 22.524 5.995 1.00 74.50 114 PHE A N 1
ATOM 926 C CA . PHE A 1 114 ? 9.896 23.800 5.571 1.00 74.50 114 PHE A CA 1
ATOM 927 C C . PHE A 1 114 ? 9.641 23.865 4.060 1.00 74.50 114 PHE A C 1
ATOM 929 O O . PHE A 1 114 ? 8.730 24.567 3.628 1.00 74.50 114 PHE A O 1
ATOM 936 N N . PHE A 1 115 ? 10.393 23.093 3.273 1.00 72.56 115 PHE A N 1
ATOM 937 C CA . PHE A 1 115 ? 10.293 23.025 1.812 1.00 72.56 115 PHE A CA 1
ATOM 938 C C . PHE A 1 115 ? 9.544 21.773 1.326 1.00 72.56 115 PHE A C 1
ATOM 940 O O . PHE A 1 115 ? 8.992 21.759 0.223 1.00 72.56 115 PHE A O 1
ATOM 947 N N . LEU A 1 116 ? 9.509 20.725 2.153 1.00 82.00 116 LEU A N 1
ATOM 948 C CA . LEU A 1 116 ? 8.850 19.454 1.859 1.00 82.00 116 LEU A CA 1
ATOM 949 C C . LEU A 1 116 ? 7.464 19.366 2.512 1.00 82.00 116 LEU A C 1
ATOM 951 O O . LEU A 1 116 ? 7.267 19.775 3.662 1.00 82.00 116 LEU A O 1
ATOM 955 N N . GLY A 1 117 ? 6.496 18.819 1.777 1.00 88.50 117 GLY A N 1
ATOM 956 C CA . GLY A 1 117 ? 5.203 18.408 2.315 1.00 88.50 117 GLY A CA 1
ATOM 957 C C . GLY A 1 117 ? 5.293 17.113 3.129 1.00 88.50 117 GLY A C 1
ATOM 958 O O . GLY A 1 117 ? 6.358 16.514 3.282 1.00 88.50 117 GLY A O 1
ATOM 959 N N . ASN A 1 118 ? 4.156 16.657 3.651 1.00 94.19 118 ASN A N 1
ATOM 960 C CA . ASN A 1 118 ? 4.032 15.320 4.227 1.00 94.19 118 ASN A CA 1
ATOM 961 C C . ASN A 1 118 ? 2.639 14.741 3.946 1.00 94.19 118 ASN A C 1
ATOM 963 O O . ASN A 1 118 ? 1.673 15.482 3.733 1.00 94.19 118 ASN A O 1
ATOM 967 N N . ILE A 1 119 ? 2.528 13.415 3.946 1.00 96.44 119 ILE A N 1
ATOM 968 C CA . ILE A 1 119 ? 1.267 12.738 3.606 1.00 96.44 119 ILE A CA 1
ATOM 969 C C . ILE A 1 119 ? 0.182 12.884 4.691 1.00 96.44 119 ILE A C 1
ATOM 971 O O . ILE A 1 119 ? -0.996 12.734 4.377 1.00 96.44 119 ILE A O 1
ATOM 975 N N . GLN A 1 120 ? 0.534 13.235 5.936 1.00 95.88 120 GLN A N 1
ATOM 976 C CA . GLN A 1 120 ? -0.454 13.514 6.992 1.00 95.88 120 GLN A CA 1
ATOM 977 C C . GLN A 1 120 ? -1.259 14.771 6.638 1.00 95.88 120 GLN A C 1
ATOM 979 O O . GLN A 1 120 ? -2.485 14.748 6.658 1.00 95.88 120 GLN A O 1
ATOM 984 N N . LYS A 1 121 ? -0.586 15.826 6.165 1.00 94.12 121 LYS A N 1
ATOM 985 C CA . LYS A 1 121 ? -1.240 17.036 5.642 1.00 94.12 121 LYS A CA 1
ATOM 986 C C . LYS A 1 121 ? -2.037 16.772 4.370 1.00 94.12 121 LYS A C 1
ATOM 988 O O . LYS A 1 121 ? -3.067 17.407 4.150 1.00 94.12 121 LYS A O 1
ATOM 993 N N . GLN A 1 122 ? -1.584 15.850 3.516 1.00 95.69 122 GLN A N 1
ATOM 994 C CA . GLN A 1 122 ? -2.390 15.406 2.374 1.00 95.69 122 GLN A CA 1
ATOM 995 C C . GLN A 1 122 ? -3.683 14.725 2.854 1.00 95.69 122 GLN A C 1
ATOM 997 O O . GLN A 1 122 ? -4.744 15.030 2.316 1.00 95.69 122 GLN A O 1
ATOM 1002 N N . ALA A 1 123 ? -3.615 13.873 3.885 1.00 96.19 123 ALA A N 1
ATOM 1003 C CA . ALA A 1 123 ? -4.776 13.209 4.482 1.00 96.19 123 ALA A CA 1
ATOM 1004 C C . ALA A 1 123 ? -5.766 14.197 5.118 1.00 96.19 123 ALA A C 1
ATOM 1006 O O . ALA A 1 123 ? -6.969 14.104 4.877 1.00 96.19 123 ALA A O 1
ATOM 1007 N N . GLU A 1 124 ? -5.273 15.190 5.861 1.00 94.19 124 GLU A N 1
ATOM 1008 C CA . GLU A 1 124 ? -6.103 16.249 6.453 1.00 94.19 124 GLU A CA 1
ATOM 1009 C C . GLU A 1 124 ? -6.895 17.024 5.387 1.00 94.19 124 GLU A C 1
ATOM 1011 O O . GLU A 1 124 ? -8.088 17.277 5.555 1.00 94.19 124 GLU A O 1
ATOM 1016 N N . LYS A 1 125 ? -6.269 17.339 4.244 1.00 92.62 125 LYS A N 1
ATOM 1017 C CA . LYS A 1 125 ? -6.910 18.072 3.135 1.00 92.62 125 LYS A CA 1
ATOM 1018 C C . LYS A 1 125 ? -8.044 17.302 2.452 1.00 92.62 125 LYS A C 1
ATOM 1020 O O . LYS A 1 125 ? -8.859 17.916 1.764 1.00 92.62 125 LYS A O 1
ATOM 1025 N N . ILE A 1 126 ? -8.093 15.976 2.586 1.00 92.50 126 ILE A N 1
ATOM 1026 C CA . ILE A 1 126 ? -9.061 15.123 1.877 1.00 92.50 126 ILE A CA 1
ATOM 1027 C C . ILE A 1 126 ? -10.138 14.532 2.780 1.00 92.50 126 ILE A C 1
ATOM 1029 O O . ILE A 1 126 ? -11.017 13.831 2.284 1.00 92.50 126 ILE A O 1
ATOM 1033 N N . ILE A 1 127 ? -10.118 14.818 4.083 1.00 90.44 127 ILE A N 1
ATOM 1034 C CA . ILE A 1 127 ? -11.051 14.194 5.026 1.00 90.44 127 ILE A CA 1
ATOM 1035 C C . ILE A 1 127 ? -12.520 14.439 4.642 1.00 90.44 127 ILE A C 1
ATOM 1037 O O . ILE A 1 127 ? -13.345 13.543 4.750 1.00 90.44 127 ILE A O 1
ATOM 1041 N N . ASN A 1 128 ? -12.843 15.605 4.079 1.00 87.88 128 ASN A N 1
ATOM 1042 C CA . ASN A 1 128 ? -14.217 15.974 3.721 1.00 87.88 128 ASN A CA 1
ATOM 1043 C C . ASN A 1 128 ? -14.737 15.360 2.411 1.00 87.88 128 ASN A C 1
ATOM 1045 O O . ASN A 1 128 ? -15.891 15.584 2.064 1.00 87.88 128 ASN A O 1
ATOM 1049 N N . ILE A 1 129 ? -13.902 14.636 1.662 1.00 88.12 129 ILE A N 1
ATOM 1050 C CA . ILE A 1 129 ? -14.285 14.049 0.363 1.00 88.12 129 ILE A CA 1
ATOM 1051 C C . ILE A 1 129 ? -14.185 12.523 0.335 1.00 88.12 129 ILE A C 1
ATOM 1053 O O . ILE A 1 129 ? -14.658 11.896 -0.612 1.00 88.12 129 ILE A O 1
ATOM 1057 N N . ILE A 1 130 ? -13.542 11.920 1.336 1.00 91.75 130 ILE A N 1
ATOM 1058 C CA . ILE A 1 130 ? -13.423 10.467 1.447 1.00 91.75 130 ILE A CA 1
ATOM 1059 C C . ILE A 1 130 ? -14.709 9.856 2.003 1.00 91.75 130 ILE A C 1
ATOM 1061 O O . ILE A 1 130 ? -15.467 10.492 2.728 1.00 91.75 130 ILE A O 1
ATOM 1065 N N . ASN A 1 131 ? -14.951 8.586 1.699 1.00 90.50 131 ASN A N 1
ATOM 1066 C CA . ASN A 1 131 ? -16.038 7.828 2.305 1.00 90.50 131 ASN A CA 1
ATOM 1067 C C . ASN A 1 131 ? -15.693 6.338 2.378 1.00 90.50 131 ASN A C 1
ATOM 1069 O O . ASN A 1 131 ? -14.709 5.872 1.801 1.00 90.50 131 ASN A O 1
ATOM 1073 N N . SER A 1 132 ? -16.543 5.587 3.075 1.00 90.69 132 SER A N 1
ATOM 1074 C CA . SER A 1 132 ? -16.238 4.209 3.449 1.00 90.69 132 SER A CA 1
ATOM 1075 C C . SER A 1 132 ? -16.210 3.207 2.285 1.00 90.69 132 SER A C 1
ATOM 1077 O O . SER A 1 132 ? -15.704 2.103 2.475 1.00 90.69 132 SER A O 1
ATOM 1079 N N . SER A 1 133 ? -16.703 3.579 1.093 1.00 90.25 133 SER A N 1
ATOM 1080 C CA . SER A 1 133 ? -16.625 2.772 -0.135 1.00 90.25 133 SER A CA 1
ATOM 1081 C C . SER A 1 133 ? -15.474 3.176 -1.063 1.00 90.25 133 SER A C 1
ATOM 1083 O O . SER A 1 133 ? -15.338 2.617 -2.153 1.00 90.25 133 SER A O 1
ATOM 1085 N N . MET A 1 134 ? -14.634 4.135 -0.666 1.00 93.19 134 MET A N 1
ATOM 1086 C CA . MET A 1 134 ? -13.418 4.487 -1.400 1.00 93.19 134 MET A CA 1
ATOM 1087 C C . MET A 1 134 ? -12.215 3.644 -0.957 1.00 93.19 134 MET A C 1
ATOM 1089 O O . MET A 1 134 ? -12.098 3.253 0.205 1.00 93.19 134 MET A O 1
ATOM 1093 N N . LEU A 1 135 ? -11.286 3.416 -1.889 1.00 96.31 135 LEU A N 1
ATOM 1094 C CA . LEU A 1 135 ? -9.964 2.850 -1.621 1.00 96.31 135 LEU A CA 1
ATOM 1095 C C . LEU A 1 135 ? -8.935 3.969 -1.401 1.00 96.31 135 LEU A C 1
ATOM 1097 O O . LEU A 1 135 ? -8.724 4.795 -2.287 1.00 96.31 135 LEU A O 1
ATOM 1101 N N . GLY A 1 136 ? -8.247 3.971 -0.261 1.00 97.44 136 GLY A N 1
ATOM 1102 C CA . GLY A 1 136 ? -7.051 4.800 -0.075 1.00 97.44 136 GLY A CA 1
ATOM 1103 C C . GLY A 1 136 ? -5.815 4.095 -0.619 1.00 97.44 136 GLY A C 1
ATOM 1104 O O . GLY A 1 136 ? -5.565 2.955 -0.252 1.00 97.44 136 GLY A O 1
ATOM 1105 N N . VAL A 1 137 ? -5.022 4.747 -1.461 1.00 98.25 137 VAL A N 1
ATOM 1106 C CA . VAL A 1 137 ? -3.740 4.220 -1.946 1.00 98.25 137 VAL A CA 1
ATOM 1107 C C . VAL A 1 137 ? -2.620 5.089 -1.393 1.00 98.25 137 VAL A C 1
ATOM 1109 O O . VAL A 1 137 ? -2.645 6.301 -1.582 1.00 98.25 137 VAL A O 1
ATOM 1112 N N . ILE A 1 138 ? -1.651 4.494 -0.700 1.00 98.44 138 ILE A N 1
ATOM 1113 C CA . ILE A 1 138 ? -0.504 5.216 -0.141 1.00 98.44 138 ILE A CA 1
ATOM 1114 C C . ILE A 1 138 ? 0.774 4.663 -0.760 1.00 98.44 138 ILE A C 1
ATOM 1116 O O . ILE A 1 138 ? 1.106 3.493 -0.556 1.00 98.44 138 ILE A O 1
ATOM 1120 N N . PHE A 1 139 ? 1.497 5.517 -1.485 1.00 97.62 139 PHE A N 1
ATOM 1121 C CA . PHE A 1 139 ? 2.826 5.210 -2.010 1.00 97.62 139 PHE A CA 1
ATOM 1122 C C . PHE A 1 139 ? 3.797 6.335 -1.653 1.00 97.62 139 PHE A C 1
ATOM 1124 O O . PHE A 1 139 ? 3.836 7.379 -2.304 1.00 97.62 139 PHE A O 1
ATOM 1131 N N . ALA A 1 140 ? 4.525 6.137 -0.556 1.00 97.00 140 ALA A N 1
ATOM 1132 C CA . ALA A 1 140 ? 5.419 7.127 0.029 1.00 97.00 140 ALA A CA 1
ATOM 1133 C C . ALA A 1 140 ? 6.525 6.444 0.844 1.00 97.00 140 ALA A C 1
ATOM 1135 O O . ALA A 1 140 ? 6.460 5.247 1.113 1.00 97.00 140 ALA A O 1
ATOM 1136 N N . GLY A 1 141 ? 7.513 7.230 1.276 1.00 95.62 141 GLY A N 1
ATOM 1137 C CA . GLY A 1 141 ? 8.577 6.808 2.198 1.00 95.62 141 GLY A CA 1
ATOM 1138 C C . GLY A 1 141 ? 9.976 6.946 1.608 1.00 95.62 141 GLY A C 1
ATOM 1139 O O . GLY A 1 141 ? 10.953 7.015 2.352 1.00 95.62 141 GLY A O 1
ATOM 1140 N N . ALA A 1 142 ? 10.086 7.077 0.282 1.00 93.12 142 ALA A N 1
ATOM 1141 C CA . ALA A 1 142 ? 11.371 7.242 -0.390 1.00 93.12 142 ALA A CA 1
ATOM 1142 C C . ALA A 1 142 ? 12.104 8.505 0.096 1.00 93.12 142 ALA A C 1
ATOM 1144 O O . ALA A 1 142 ? 13.314 8.472 0.318 1.00 93.12 142 ALA A O 1
ATOM 1145 N N . ASN A 1 143 ? 11.383 9.608 0.333 1.00 93.12 143 ASN A N 1
ATOM 1146 C CA . ASN A 1 143 ? 11.989 10.859 0.799 1.00 93.12 143 ASN A CA 1
ATOM 1147 C C . ASN A 1 143 ? 12.527 10.794 2.232 1.00 93.12 143 ASN A C 1
ATOM 1149 O O . ASN A 1 143 ? 13.577 11.385 2.499 1.00 93.12 143 ASN A O 1
ATOM 1153 N N . ASP A 1 144 ? 11.868 10.066 3.138 1.00 94.69 144 ASP A N 1
ATOM 1154 C CA . ASP A 1 144 ? 12.364 9.859 4.504 1.00 94.69 144 ASP A CA 1
ATOM 1155 C C . ASP A 1 144 ? 13.734 9.156 4.473 1.00 94.69 144 ASP A C 1
ATOM 1157 O O . ASP A 1 144 ? 14.688 9.588 5.127 1.00 94.69 144 ASP A O 1
ATOM 1161 N N . LEU A 1 145 ? 13.862 8.120 3.635 1.00 93.81 145 LEU A N 1
ATOM 1162 C CA . LEU A 1 145 ? 15.082 7.318 3.543 1.00 93.81 145 LEU A CA 1
ATOM 1163 C C . LEU A 1 145 ? 16.177 8.002 2.713 1.00 93.81 145 LEU A C 1
ATOM 1165 O O . LEU A 1 145 ? 17.333 8.026 3.123 1.00 93.81 145 LEU A O 1
ATOM 1169 N N . VAL A 1 146 ? 15.848 8.577 1.556 1.00 89.00 146 VAL A N 1
ATOM 1170 C CA . VAL A 1 146 ? 16.840 9.016 0.555 1.00 89.00 146 VAL A CA 1
ATOM 1171 C C . VAL A 1 146 ? 17.114 10.514 0.621 1.00 89.00 146 VAL A C 1
ATOM 1173 O O . VAL A 1 146 ? 18.271 10.942 0.629 1.00 89.00 146 VAL A O 1
ATOM 1176 N N . THR A 1 147 ? 16.059 11.326 0.648 1.00 85.50 147 THR A N 1
ATOM 1177 C CA . THR A 1 147 ? 16.164 12.792 0.592 1.00 85.50 147 THR A CA 1
ATOM 1178 C C . THR A 1 147 ? 16.652 13.330 1.932 1.00 85.50 147 THR A C 1
ATOM 1180 O O . THR A 1 147 ? 17.679 14.018 2.011 1.00 85.50 147 THR A O 1
ATOM 1183 N N . LEU A 1 148 ? 15.984 12.931 3.016 1.00 86.44 148 LEU A N 1
ATOM 1184 C CA . LEU A 1 148 ? 16.435 13.252 4.365 1.00 86.44 148 LEU A CA 1
ATOM 1185 C C . LEU A 1 148 ? 17.663 12.425 4.758 1.00 86.44 148 LEU A C 1
ATOM 1187 O O . LEU A 1 148 ? 18.572 12.962 5.394 1.00 86.44 148 LEU A O 1
ATOM 1191 N N . GLY A 1 149 ? 17.776 11.190 4.264 1.00 85.69 149 GLY A N 1
ATOM 1192 C CA . GLY A 1 149 ? 18.937 10.331 4.499 1.00 85.69 149 GLY A CA 1
ATOM 1193 C C . GLY A 1 149 ? 18.833 9.490 5.773 1.00 85.69 149 GLY A C 1
ATOM 1194 O O . GLY A 1 149 ? 19.863 9.049 6.277 1.00 85.69 149 GLY A O 1
ATOM 1195 N N . TYR A 1 150 ? 17.625 9.285 6.307 1.00 89.94 150 TYR A N 1
ATOM 1196 C CA . TYR A 1 150 ? 17.375 8.481 7.505 1.00 89.94 150 TYR A CA 1
ATOM 1197 C C . TYR A 1 150 ? 17.086 7.023 7.123 1.00 89.94 150 TYR A C 1
ATOM 1199 O O . TYR A 1 150 ? 15.990 6.518 7.329 1.00 89.94 150 TYR A O 1
ATOM 1207 N N . TYR A 1 151 ? 18.063 6.352 6.510 1.00 90.88 151 TYR A N 1
ATOM 1208 C CA . TYR A 1 151 ? 17.959 4.952 6.069 1.00 90.88 151 TYR A CA 1
ATOM 1209 C C . TYR A 1 151 ? 18.593 3.958 7.061 1.00 90.88 151 TYR A C 1
ATOM 1211 O O . TYR A 1 151 ? 19.045 2.877 6.688 1.00 90.88 151 TYR A O 1
ATOM 1219 N N . ASP A 1 152 ? 18.670 4.327 8.337 1.00 92.44 152 ASP A N 1
ATOM 1220 C CA . ASP A 1 152 ? 18.930 3.402 9.437 1.00 92.44 152 ASP A CA 1
ATOM 1221 C C . ASP A 1 152 ? 17.616 2.824 9.990 1.00 92.44 152 ASP A C 1
ATOM 1223 O O . ASP A 1 152 ? 16.522 3.196 9.565 1.00 92.44 152 ASP A O 1
ATOM 1227 N N . ALA A 1 153 ? 17.712 1.882 10.933 1.00 93.56 153 ALA A N 1
ATOM 1228 C CA . ALA A 1 153 ? 16.532 1.231 11.501 1.00 93.56 153 ALA A CA 1
ATOM 1229 C C . ALA A 1 153 ? 15.572 2.240 12.158 1.00 93.56 153 ALA A C 1
ATOM 1231 O O . ALA A 1 153 ? 14.367 2.159 11.945 1.00 93.56 153 ALA A O 1
ATOM 1232 N N . GLU A 1 154 ? 16.085 3.230 12.897 1.00 93.50 154 GLU A N 1
ATOM 1233 C CA . GLU A 1 154 ? 15.245 4.261 13.522 1.00 93.50 154 GLU A CA 1
ATOM 1234 C C . GLU A 1 154 ? 14.540 5.155 12.497 1.00 93.50 154 GLU A C 1
ATOM 1236 O O . GLU A 1 154 ? 13.390 5.550 12.701 1.00 93.50 154 GLU A O 1
ATOM 1241 N N . GLY A 1 155 ? 15.216 5.503 11.403 1.00 93.88 155 GLY A N 1
ATOM 1242 C CA . GLY A 1 155 ? 14.627 6.244 10.298 1.00 93.88 155 GLY A CA 1
ATOM 1243 C C . GLY A 1 155 ? 13.516 5.468 9.596 1.00 93.88 155 GLY A C 1
ATOM 1244 O O . GLY A 1 155 ? 12.454 6.034 9.335 1.00 93.88 155 GLY A O 1
ATOM 1245 N N . VAL A 1 156 ? 13.706 4.160 9.394 1.00 97.31 156 VAL A N 1
ATOM 1246 C CA . VAL A 1 156 ? 12.670 3.263 8.859 1.00 97.31 156 VAL A CA 1
ATOM 1247 C C . VAL A 1 156 ? 11.455 3.198 9.784 1.00 97.31 156 VAL A C 1
ATOM 1249 O O . VAL A 1 156 ? 10.337 3.425 9.323 1.00 97.31 156 VAL A O 1
ATOM 1252 N N . GLU A 1 157 ? 11.648 2.952 11.084 1.00 96.94 157 GLU A N 1
ATOM 1253 C CA . GLU A 1 157 ? 10.538 2.902 12.051 1.00 96.94 157 GLU A CA 1
ATOM 1254 C C . GLU A 1 157 ? 9.775 4.233 12.101 1.00 96.94 157 GLU A C 1
ATOM 1256 O O . GLU A 1 157 ? 8.547 4.262 12.180 1.00 96.94 157 GLU A O 1
ATOM 1261 N N . ARG A 1 158 ? 10.480 5.361 11.972 1.00 95.31 158 ARG A N 1
ATOM 1262 C CA . ARG A 1 158 ? 9.853 6.684 11.901 1.00 95.31 158 ARG A CA 1
ATOM 1263 C C . ARG A 1 158 ? 9.003 6.863 10.647 1.00 95.31 158 ARG A C 1
ATOM 1265 O O . ARG A 1 158 ? 7.891 7.380 10.748 1.00 95.31 158 ARG A O 1
ATOM 1272 N N . ALA A 1 159 ? 9.502 6.435 9.491 1.00 97.00 159 ALA A N 1
ATOM 1273 C CA . ALA A 1 159 ? 8.752 6.506 8.244 1.00 97.00 159 ALA A CA 1
ATOM 1274 C C . ALA A 1 159 ? 7.476 5.640 8.317 1.00 97.00 159 ALA A C 1
ATOM 1276 O O . ALA A 1 159 ? 6.378 6.080 7.971 1.00 97.00 159 ALA A O 1
ATOM 1277 N N . VAL A 1 160 ? 7.590 4.429 8.873 1.00 98.19 160 VAL A N 1
ATOM 1278 C CA . VAL A 1 160 ? 6.445 3.538 9.133 1.00 98.19 160 VAL A CA 1
ATOM 1279 C C . VAL A 1 160 ? 5.455 4.181 10.109 1.00 98.19 160 VAL A C 1
ATOM 1281 O O . VAL A 1 160 ? 4.248 4.156 9.867 1.00 98.19 160 VAL A O 1
ATOM 1284 N N . GLN A 1 161 ? 5.932 4.829 11.173 1.00 97.31 161 GLN A N 1
ATOM 1285 C CA . GLN A 1 161 ? 5.067 5.564 12.097 1.00 97.31 161 GLN A CA 1
ATOM 1286 C C . GLN A 1 161 ? 4.326 6.714 11.397 1.00 97.31 161 GLN A C 1
ATOM 1288 O O . GLN A 1 161 ? 3.157 6.967 11.688 1.00 97.31 161 GLN A O 1
ATOM 1293 N N . GLY A 1 162 ? 4.972 7.380 10.436 1.00 97.25 162 GLY A N 1
ATOM 1294 C CA . GLY A 1 162 ? 4.343 8.377 9.573 1.00 97.25 162 GLY A CA 1
ATOM 1295 C C . GLY A 1 162 ? 3.146 7.821 8.793 1.00 97.25 162 GLY A C 1
ATOM 1296 O O . GLY A 1 162 ? 2.072 8.433 8.785 1.00 97.25 162 GLY A O 1
ATOM 1297 N N . ILE A 1 163 ? 3.293 6.620 8.223 1.00 98.31 163 ILE A N 1
ATOM 1298 C CA . ILE A 1 163 ? 2.203 5.878 7.568 1.00 98.31 163 ILE A CA 1
ATOM 1299 C C . ILE A 1 163 ? 1.087 5.553 8.567 1.00 98.31 163 ILE A C 1
ATOM 1301 O O . ILE A 1 163 ? -0.074 5.849 8.293 1.00 98.31 163 ILE A O 1
ATOM 1305 N N . ILE A 1 164 ? 1.416 5.008 9.744 1.00 97.56 164 ILE A N 1
ATOM 1306 C CA . ILE A 1 164 ? 0.431 4.650 10.782 1.00 97.56 164 ILE A CA 1
ATOM 1307 C C . ILE A 1 164 ? -0.399 5.869 11.207 1.00 97.56 164 ILE A C 1
ATOM 1309 O O . ILE A 1 164 ? -1.625 5.784 11.282 1.00 97.56 164 ILE A O 1
ATOM 1313 N N . ASN A 1 165 ? 0.246 7.013 11.432 1.00 96.94 165 ASN A N 1
ATOM 1314 C CA . ASN A 1 165 ? -0.441 8.252 11.796 1.00 96.94 165 ASN A CA 1
ATOM 1315 C C . ASN A 1 165 ? -1.379 8.728 10.676 1.00 96.94 165 ASN A C 1
ATOM 1317 O O . ASN A 1 165 ? -2.502 9.149 10.939 1.00 96.94 165 ASN A O 1
ATOM 1321 N N . THR A 1 166 ? -0.948 8.606 9.420 1.00 97.69 166 THR A N 1
ATOM 1322 C CA . THR A 1 166 ? -1.769 8.958 8.251 1.00 97.69 166 THR A CA 1
ATOM 1323 C C . THR A 1 166 ? -3.000 8.064 8.146 1.00 97.69 166 THR A C 1
ATOM 1325 O O . THR A 1 166 ? -4.110 8.549 7.943 1.00 97.69 166 THR A O 1
ATOM 1328 N N . ILE A 1 167 ? -2.831 6.756 8.352 1.00 96.75 167 ILE A N 1
ATOM 1329 C CA . ILE A 1 167 ? -3.938 5.795 8.388 1.00 96.75 167 ILE A CA 1
ATOM 1330 C C . ILE A 1 167 ? -4.912 6.143 9.515 1.00 96.75 167 ILE A C 1
ATOM 1332 O O . ILE A 1 167 ? -6.124 6.101 9.302 1.00 96.75 167 ILE A O 1
ATOM 1336 N N . ALA A 1 168 ? -4.411 6.526 10.694 1.00 94.69 168 ALA A N 1
ATOM 1337 C CA . ALA A 1 168 ? -5.258 6.937 11.809 1.00 94.69 168 ALA A CA 1
ATOM 1338 C C . ALA A 1 168 ? -6.140 8.145 11.448 1.00 94.69 168 ALA A C 1
ATOM 1340 O O . ALA A 1 168 ? -7.320 8.132 11.786 1.00 94.69 168 ALA A O 1
ATOM 1341 N N . ILE A 1 169 ? -5.613 9.133 10.712 1.00 94.81 169 ILE A N 1
ATOM 1342 C CA . ILE A 1 169 ? -6.394 10.276 10.201 1.00 94.81 169 ILE A CA 1
ATOM 1343 C C . ILE A 1 169 ? -7.467 9.797 9.215 1.00 94.81 169 ILE A C 1
ATOM 1345 O O . ILE A 1 169 ? -8.646 10.095 9.390 1.00 94.81 169 ILE A O 1
ATOM 1349 N N . LEU A 1 170 ? -7.076 9.014 8.205 1.00 95.06 170 LEU A N 1
ATOM 1350 C CA . LEU A 1 170 ? -7.968 8.577 7.123 1.00 95.06 170 LEU A CA 1
ATOM 1351 C C . LEU A 1 170 ? -9.083 7.626 7.574 1.00 95.06 170 LEU A C 1
ATOM 1353 O O . LEU A 1 170 ? -10.071 7.462 6.864 1.00 95.06 170 LEU A O 1
ATOM 1357 N N . THR A 1 171 ? -8.923 6.968 8.719 1.00 92.50 171 THR A N 1
ATOM 1358 C CA . THR A 1 171 ? -9.862 5.949 9.225 1.00 92.50 171 THR A CA 1
ATOM 1359 C C . THR A 1 171 ? -10.620 6.399 10.463 1.00 92.50 171 THR A C 1
ATOM 1361 O O . THR A 1 171 ? -11.415 5.638 11.021 1.00 92.50 171 THR A O 1
ATOM 1364 N N . ASN A 1 172 ? -10.405 7.640 10.902 1.00 87.94 172 ASN A N 1
ATOM 1365 C CA . ASN A 1 172 ? -11.155 8.193 12.009 1.00 87.94 172 ASN A CA 1
ATOM 1366 C C . ASN A 1 172 ? -12.565 8.572 11.547 1.00 87.94 172 ASN A C 1
ATOM 1368 O O . ASN A 1 172 ? -12.760 9.568 10.855 1.00 87.94 172 ASN A O 1
ATOM 1372 N N . ARG A 1 173 ? -13.553 7.764 11.935 1.00 80.50 173 ARG A N 1
ATOM 1373 C CA . ARG A 1 173 ? -14.965 8.032 11.659 1.00 80.50 173 ARG A CA 1
ATOM 1374 C C . ARG A 1 173 ? -15.384 9.337 12.334 1.00 80.50 173 ARG A C 1
ATOM 1376 O O . ARG A 1 173 ? -15.195 9.498 13.535 1.00 80.50 173 ARG A O 1
ATOM 1383 N N . ASN A 1 174 ? -15.994 10.245 11.576 1.00 73.00 174 ASN A N 1
ATOM 1384 C CA . ASN A 1 174 ? -16.679 11.386 12.167 1.00 73.00 174 ASN A CA 1
ATOM 1385 C C . ASN A 1 174 ? -17.991 10.896 12.797 1.00 73.00 174 ASN A C 1
ATOM 1387 O O . ASN A 1 174 ? -18.919 10.515 12.086 1.00 73.00 174 ASN A O 1
ATOM 1391 N N . GLU A 1 175 ? -18.062 10.888 14.126 1.00 69.00 175 GLU A N 1
ATOM 1392 C CA . GLU A 1 175 ? -19.217 10.379 14.880 1.00 69.00 175 GLU A CA 1
ATOM 1393 C C . GLU A 1 175 ? -20.499 11.185 14.631 1.00 69.00 175 GLU A C 1
ATOM 1395 O O . GLU A 1 175 ? -21.586 10.618 14.658 1.00 69.00 175 GLU A O 1
ATOM 1400 N N . LYS A 1 176 ? -20.391 12.481 14.300 1.00 64.31 176 LYS A N 1
ATOM 1401 C CA . LYS A 1 176 ? -21.560 13.340 14.045 1.00 64.31 176 LYS A CA 1
ATOM 1402 C C . LYS A 1 176 ? -22.206 13.084 12.687 1.00 64.31 176 LYS A C 1
ATOM 1404 O O . LYS A 1 176 ? -23.420 13.178 12.565 1.00 64.31 176 LYS A O 1
ATOM 1409 N N . THR A 1 177 ? -21.404 12.813 11.657 1.00 64.25 177 THR A N 1
ATOM 1410 C CA . THR A 1 177 ? -21.899 12.646 10.276 1.00 64.25 177 THR A CA 1
ATOM 1411 C C . THR A 1 177 ? -21.906 11.194 9.810 1.00 64.25 177 THR A C 1
ATOM 1413 O O . THR A 1 177 ? -22.384 10.903 8.715 1.00 64.25 177 THR A O 1
ATOM 1416 N N . GLY A 1 178 ? -21.316 10.277 10.583 1.00 65.06 178 GLY A N 1
ATOM 1417 C CA . GLY A 1 178 ? -21.142 8.872 10.210 1.00 65.06 178 GLY A CA 1
ATOM 1418 C C . GLY A 1 178 ? -20.324 8.656 8.930 1.00 65.06 178 GLY A C 1
ATOM 1419 O O . GLY A 1 178 ? -20.271 7.531 8.436 1.00 65.06 178 GLY A O 1
ATOM 1420 N N . SER A 1 179 ? -19.699 9.711 8.407 1.00 68.38 179 SER A N 1
ATOM 1421 C CA . SER A 1 179 ? -19.099 9.803 7.073 1.00 68.38 179 SER A CA 1
ATOM 1422 C C . SER A 1 179 ? -17.612 10.169 7.188 1.00 68.38 179 SER A C 1
ATOM 1424 O O . SER A 1 179 ? -17.091 10.291 8.298 1.00 68.38 179 SER A O 1
ATOM 1426 N N . ASN A 1 180 ? -16.917 10.345 6.061 1.00 85.00 180 ASN A N 1
ATOM 1427 C CA . ASN A 1 180 ? -15.563 10.920 6.024 1.00 85.00 180 ASN A CA 1
ATOM 1428 C C . ASN A 1 180 ? -14.449 10.031 6.605 1.00 85.00 180 ASN A C 1
ATOM 1430 O O . ASN A 1 180 ? -13.550 10.510 7.288 1.00 85.00 180 ASN A O 1
ATOM 1434 N N . TYR A 1 181 ? -14.496 8.727 6.320 1.00 91.44 181 TYR A N 1
ATOM 1435 C CA . TYR A 1 181 ? -13.445 7.775 6.692 1.00 91.44 181 TYR A CA 1
ATOM 1436 C C . TYR A 1 181 ? -13.303 6.664 5.652 1.00 91.44 181 TYR A C 1
ATOM 1438 O O . TYR A 1 181 ? -14.254 6.349 4.936 1.00 91.44 181 TYR A O 1
ATOM 1446 N N . LEU A 1 182 ? -12.129 6.043 5.602 1.00 93.62 182 LEU A N 1
ATOM 1447 C CA . LEU A 1 182 ? -11.829 4.878 4.776 1.00 93.62 182 LEU A CA 1
ATOM 1448 C C . LEU A 1 182 ? -11.912 3.588 5.599 1.00 93.62 182 LEU A C 1
ATOM 1450 O O . LEU A 1 182 ? -11.495 3.547 6.756 1.00 93.62 182 LEU A O 1
ATOM 1454 N N . LYS A 1 183 ? -12.399 2.516 4.966 1.00 93.06 183 LYS A N 1
ATOM 1455 C CA . LYS A 1 183 ? -12.349 1.140 5.499 1.00 93.06 183 LYS A CA 1
ATOM 1456 C C . LYS A 1 183 ? -11.247 0.299 4.857 1.00 93.06 183 LYS A C 1
ATOM 1458 O O . LYS A 1 183 ? -10.790 -0.663 5.465 1.00 93.06 183 LYS A O 1
ATOM 1463 N N . HIS A 1 184 ? -10.822 0.665 3.646 1.00 95.62 184 HIS A N 1
ATOM 1464 C CA . HIS A 1 184 ? -9.880 -0.105 2.839 1.00 95.62 184 HIS A CA 1
ATOM 1465 C C . HIS A 1 184 ? -8.716 0.769 2.391 1.00 95.62 184 HIS A C 1
ATOM 1467 O O . HIS A 1 184 ? -8.923 1.839 1.809 1.00 95.62 184 HIS A O 1
ATOM 1473 N N . LEU A 1 185 ? -7.495 0.287 2.624 1.00 97.81 185 LEU A N 1
ATOM 1474 C CA . LEU A 1 185 ? -6.281 0.906 2.109 1.00 97.81 185 LEU A CA 1
ATOM 1475 C C . LEU A 1 185 ? -5.387 -0.098 1.386 1.00 97.81 185 LEU A C 1
ATOM 1477 O O . LEU A 1 185 ? -5.283 -1.263 1.766 1.00 97.81 185 LEU A O 1
ATOM 1481 N N . LEU A 1 186 ? -4.695 0.401 0.369 1.00 98.12 186 LEU A N 1
ATOM 1482 C CA . LEU A 1 186 ? -3.612 -0.260 -0.334 1.00 98.12 186 LEU A CA 1
ATOM 1483 C C . LEU A 1 186 ? -2.308 0.495 -0.060 1.00 98.12 186 LEU A C 1
ATOM 1485 O O . LEU A 1 186 ? -2.159 1.653 -0.447 1.00 98.12 186 LEU A O 1
ATOM 1489 N N . LEU A 1 187 ? -1.358 -0.173 0.584 1.00 98.38 187 LEU A N 1
ATOM 1490 C CA . LEU A 1 187 ? 0.004 0.315 0.774 1.00 98.38 187 LEU A CA 1
ATOM 1491 C C . LEU A 1 187 ? 0.896 -0.208 -0.350 1.00 98.38 187 LEU A C 1
ATOM 1493 O O . LEU A 1 187 ? 0.847 -1.390 -0.693 1.00 98.38 187 LEU A O 1
ATOM 1497 N N . ILE A 1 188 ? 1.728 0.660 -0.911 1.00 97.56 188 ILE A N 1
ATOM 1498 C CA . ILE A 1 188 ? 2.697 0.294 -1.942 1.00 97.56 188 ILE A CA 1
ATOM 1499 C C . ILE A 1 188 ? 4.093 0.337 -1.327 1.00 97.56 188 ILE A C 1
ATOM 1501 O O . ILE A 1 188 ? 4.536 1.383 -0.856 1.00 97.56 188 ILE A O 1
ATOM 1505 N N . GLY A 1 189 ? 4.765 -0.817 -1.305 1.00 96.44 189 GLY A N 1
ATOM 1506 C CA . GLY A 1 189 ? 6.141 -0.929 -0.830 1.00 96.44 189 GLY A CA 1
ATOM 1507 C C . GLY A 1 189 ? 7.135 -0.199 -1.734 1.00 96.44 189 GLY A C 1
ATOM 1508 O O . GLY A 1 189 ? 6.880 0.020 -2.920 1.00 96.44 189 GLY A O 1
ATOM 1509 N N . LEU A 1 190 ? 8.289 0.152 -1.176 1.00 93.50 190 LEU A N 1
ATOM 1510 C CA . LEU A 1 190 ? 9.372 0.804 -1.902 1.00 93.50 190 LEU A CA 1
ATOM 1511 C C . LEU A 1 190 ? 10.123 -0.203 -2.789 1.00 93.50 190 LEU A C 1
ATOM 1513 O O . LEU A 1 190 ? 10.321 -1.349 -2.377 1.00 93.50 190 LEU A O 1
ATOM 1517 N N . PRO A 1 191 ? 10.578 0.200 -3.988 1.00 88.62 191 PRO A N 1
ATOM 1518 C CA . PRO A 1 191 ? 11.578 -0.569 -4.721 1.00 88.62 191 PRO A CA 1
ATOM 1519 C C . PRO A 1 191 ? 12.925 -0.546 -3.979 1.00 88.62 191 PRO A C 1
ATOM 1521 O O . PRO A 1 191 ? 13.127 0.251 -3.061 1.00 88.62 191 PRO A O 1
ATOM 1524 N N . ASP A 1 192 ? 13.880 -1.377 -4.403 1.00 87.75 192 ASP A N 1
ATOM 1525 C CA . ASP A 1 192 ? 15.256 -1.271 -3.912 1.00 87.75 192 ASP A CA 1
ATOM 1526 C C . ASP A 1 192 ? 15.932 -0.009 -4.467 1.00 87.75 192 ASP A C 1
ATOM 1528 O O . ASP A 1 192 ? 16.437 0.029 -5.590 1.00 87.75 192 ASP A O 1
ATOM 1532 N N . ILE A 1 193 ? 15.952 1.047 -3.656 1.00 88.62 193 ILE A N 1
ATOM 1533 C CA . ILE A 1 193 ? 16.516 2.342 -4.043 1.00 88.62 193 ILE A CA 1
ATOM 1534 C C . ILE A 1 193 ? 18.047 2.280 -4.192 1.00 88.62 193 ILE A C 1
ATOM 1536 O O . ILE A 1 193 ? 18.644 3.134 -4.853 1.00 88.62 193 ILE A O 1
ATOM 1540 N N . SER A 1 194 ? 18.714 1.264 -3.632 1.00 85.94 194 SER A N 1
ATOM 1541 C CA . SER A 1 194 ? 20.166 1.112 -3.788 1.00 85.94 194 SER A CA 1
ATOM 1542 C C . SER A 1 194 ? 20.599 0.807 -5.228 1.00 85.94 194 SER A C 1
ATOM 1544 O O . SER A 1 194 ? 21.763 1.019 -5.568 1.00 85.94 194 SER A O 1
ATOM 1546 N N . GLU A 1 195 ? 19.655 0.385 -6.073 1.00 82.25 195 GLU A N 1
ATOM 1547 C CA . GLU A 1 195 ? 19.855 0.094 -7.496 1.00 82.25 195 GLU A CA 1
ATOM 1548 C C . GLU A 1 195 ? 19.639 1.331 -8.397 1.00 82.25 195 GLU A C 1
ATOM 1550 O O . GLU A 1 195 ? 19.746 1.254 -9.621 1.00 82.25 195 GLU A O 1
ATOM 1555 N N . THR A 1 196 ? 19.342 2.497 -7.811 1.00 78.44 196 THR A N 1
ATOM 1556 C CA . THR A 1 196 ? 19.177 3.757 -8.558 1.00 78.44 196 THR A CA 1
ATOM 1557 C C . THR A 1 196 ? 20.526 4.342 -9.002 1.00 78.44 196 THR A C 1
ATOM 1559 O O . THR A 1 196 ? 21.542 4.144 -8.320 1.00 78.44 196 THR A O 1
ATOM 1562 N N . PRO A 1 197 ? 20.582 5.125 -10.102 1.00 77.38 197 PRO A N 1
ATOM 1563 C CA . PRO A 1 197 ? 21.820 5.760 -10.552 1.00 77.38 197 PRO A CA 1
ATOM 1564 C C . PRO A 1 197 ? 22.478 6.633 -9.477 1.00 77.38 197 PRO A C 1
ATOM 1566 O O . PRO A 1 197 ? 23.705 6.664 -9.386 1.00 77.38 197 PRO A O 1
ATOM 1569 N N . ARG A 1 198 ? 21.696 7.255 -8.588 1.00 78.00 198 ARG A N 1
ATOM 1570 C CA . ARG A 1 198 ? 22.170 8.019 -7.423 1.00 78.00 198 ARG A CA 1
ATOM 1571 C C . ARG A 1 198 ? 23.069 7.205 -6.494 1.00 78.00 198 ARG A C 1
ATOM 1573 O O . ARG A 1 198 ? 23.958 7.759 -5.843 1.00 78.00 198 ARG A O 1
ATOM 1580 N N . PHE A 1 199 ? 22.858 5.894 -6.425 1.00 80.62 199 PHE A N 1
ATOM 1581 C CA . PHE A 1 199 ? 23.670 4.984 -5.629 1.00 80.62 199 PHE A CA 1
ATOM 1582 C C . PHE A 1 199 ? 24.810 4.337 -6.423 1.00 80.62 199 PHE A C 1
ATOM 1584 O O . PHE A 1 199 ? 25.663 3.705 -5.807 1.00 80.62 199 PHE A O 1
ATOM 1591 N N . SER A 1 200 ? 24.915 4.533 -7.744 1.00 78.62 200 SER A N 1
ATOM 1592 C CA . SER A 1 200 ? 25.922 3.878 -8.602 1.00 78.62 200 SER A CA 1
ATOM 1593 C C . SER A 1 200 ? 27.362 4.037 -8.089 1.00 78.62 200 SER A C 1
ATOM 1595 O O . SER A 1 200 ? 28.072 3.035 -7.967 1.00 78.62 200 SER A O 1
ATOM 1597 N N . HIS A 1 201 ? 27.741 5.254 -7.684 1.00 81.31 201 HIS A N 1
ATOM 1598 C CA . HIS A 1 201 ? 29.067 5.616 -7.165 1.00 81.31 201 HIS A CA 1
ATOM 1599 C C . HIS A 1 201 ? 29.228 5.451 -5.643 1.00 81.31 201 HIS A C 1
ATOM 1601 O O . HIS A 1 201 ? 30.281 5.770 -5.092 1.00 81.31 201 HIS A O 1
ATOM 1607 N N . LYS A 1 202 ? 28.191 4.989 -4.936 1.00 87.25 202 LYS A N 1
ATOM 1608 C CA . LYS A 1 202 ? 28.236 4.777 -3.483 1.00 87.25 202 LYS A CA 1
ATOM 1609 C C . LYS A 1 202 ? 28.953 3.480 -3.127 1.00 87.25 202 LYS A C 1
ATOM 1611 O O . LYS A 1 202 ? 28.971 2.523 -3.904 1.00 87.25 202 LYS A O 1
ATOM 1616 N N . SER A 1 203 ? 29.520 3.437 -1.922 1.00 92.38 203 SER A N 1
ATOM 1617 C CA . SER A 1 203 ? 30.216 2.247 -1.428 1.00 92.38 203 SER A CA 1
ATOM 1618 C C . SER A 1 203 ? 29.268 1.046 -1.303 1.00 92.38 203 SER A C 1
ATOM 1620 O O . SER A 1 203 ? 28.069 1.200 -1.061 1.00 92.38 203 SER A O 1
ATOM 1622 N N . ALA A 1 204 ? 29.806 -0.177 -1.387 1.00 90.94 204 ALA A N 1
ATOM 1623 C CA . ALA A 1 204 ? 29.022 -1.403 -1.188 1.00 90.94 204 ALA A CA 1
ATOM 1624 C C . ALA A 1 204 ? 28.297 -1.423 0.173 1.00 90.94 204 ALA A C 1
ATOM 1626 O O . ALA A 1 204 ? 27.175 -1.922 0.283 1.00 90.94 204 ALA A O 1
ATOM 1627 N N . LYS A 1 205 ? 28.909 -0.818 1.202 1.00 93.62 205 LYS A N 1
ATOM 1628 C CA . LYS A 1 205 ? 28.317 -0.650 2.534 1.00 93.62 205 LYS A CA 1
ATOM 1629 C C . LYS A 1 205 ? 27.093 0.268 2.504 1.00 93.62 205 LYS A C 1
ATOM 1631 O O . LYS A 1 205 ? 26.080 -0.067 3.108 1.00 93.62 205 LYS A O 1
ATOM 1636 N N . GLU A 1 206 ? 27.169 1.408 1.819 1.00 91.94 206 GLU A N 1
ATOM 1637 C CA . GLU A 1 206 ? 26.031 2.327 1.667 1.00 91.94 206 GLU A CA 1
ATOM 1638 C C . GLU A 1 206 ? 24.894 1.697 0.857 1.00 91.94 206 GLU A C 1
ATOM 1640 O O . GLU A 1 206 ? 23.746 1.761 1.292 1.00 91.94 206 GLU A O 1
ATOM 1645 N N . LYS A 1 207 ? 25.209 1.024 -0.261 1.00 88.31 207 LYS A N 1
ATOM 1646 C CA . LYS A 1 207 ? 24.216 0.282 -1.056 1.00 88.31 207 LYS A CA 1
ATOM 1647 C C . LYS A 1 207 ? 23.499 -0.769 -0.208 1.00 88.31 207 LYS A C 1
ATOM 1649 O O . LYS A 1 207 ? 22.275 -0.782 -0.143 1.00 88.31 207 LYS A O 1
ATOM 1654 N N . SER A 1 208 ? 24.261 -1.577 0.533 1.00 93.12 208 SER A N 1
ATOM 1655 C CA . SER A 1 208 ? 23.707 -2.619 1.410 1.00 93.12 208 SER A CA 1
ATOM 1656 C C . SER A 1 208 ? 22.814 -2.049 2.514 1.00 93.12 208 SER A C 1
ATOM 1658 O O . SER A 1 208 ? 21.778 -2.635 2.821 1.00 93.12 208 SER A O 1
ATOM 1660 N N . LYS A 1 209 ? 23.178 -0.899 3.099 1.00 95.56 209 LYS A N 1
ATOM 1661 C CA . LYS A 1 209 ? 22.338 -0.216 4.093 1.00 95.56 209 LYS A CA 1
ATOM 1662 C C . LYS A 1 209 ? 21.020 0.267 3.491 1.00 95.56 209 LYS A C 1
ATOM 1664 O O . LYS A 1 209 ? 19.978 0.020 4.083 1.00 95.56 209 LYS A O 1
ATOM 1669 N N . MET A 1 210 ? 21.056 0.911 2.323 1.00 94.06 210 MET A N 1
ATOM 1670 C CA . MET A 1 210 ? 19.840 1.383 1.650 1.00 94.06 210 MET A CA 1
ATOM 1671 C C . MET A 1 210 ? 18.926 0.216 1.247 1.00 94.06 210 MET A C 1
ATOM 1673 O O . MET A 1 210 ? 17.726 0.255 1.516 1.00 94.06 210 MET A O 1
ATOM 1677 N N . LYS A 1 211 ? 19.498 -0.862 0.697 1.00 93.25 211 LYS A N 1
ATOM 1678 C CA . LYS A 1 211 ? 18.777 -2.104 0.384 1.00 93.25 211 LYS A CA 1
ATOM 1679 C C . LYS A 1 211 ? 18.090 -2.689 1.617 1.00 93.25 211 LYS A C 1
ATOM 1681 O O . L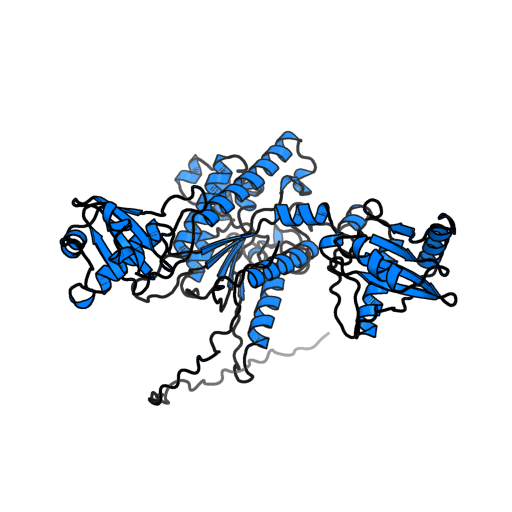YS A 1 211 ? 16.906 -3.016 1.583 1.00 93.25 211 LYS A O 1
ATOM 1686 N N . LEU A 1 212 ? 18.821 -2.793 2.731 1.00 95.94 212 LEU A N 1
ATOM 1687 C CA . LEU A 1 212 ? 18.274 -3.280 3.997 1.00 95.94 212 LEU A CA 1
ATOM 1688 C C . LEU A 1 212 ? 17.158 -2.369 4.527 1.00 95.94 212 LEU A C 1
ATOM 1690 O O . LEU A 1 212 ? 16.155 -2.877 5.016 1.00 95.94 212 LEU A O 1
ATOM 1694 N N . ALA A 1 213 ? 17.305 -1.049 4.401 1.00 97.38 213 ALA A N 1
ATOM 1695 C CA . ALA A 1 213 ? 16.290 -0.090 4.825 1.00 97.38 213 ALA A CA 1
ATOM 1696 C C . ALA A 1 213 ? 14.984 -0.243 4.034 1.00 97.38 213 ALA A C 1
ATOM 1698 O O . ALA A 1 213 ? 13.917 -0.310 4.640 1.00 97.38 213 ALA A O 1
ATOM 1699 N N . CYS A 1 214 ? 15.064 -0.374 2.704 1.00 95.62 214 CYS A N 1
ATOM 1700 C CA . CYS A 1 214 ? 13.894 -0.608 1.849 1.00 95.62 214 CYS A CA 1
ATOM 1701 C C . CYS A 1 214 ? 13.192 -1.923 2.219 1.00 95.62 214 CYS A C 1
ATOM 1703 O O . CYS A 1 214 ? 11.975 -1.952 2.399 1.00 95.62 214 CYS A O 1
ATOM 1705 N N . ARG A 1 215 ? 13.963 -2.998 2.428 1.00 95.69 215 ARG A N 1
ATOM 1706 C CA . ARG A 1 215 ? 13.430 -4.304 2.846 1.00 95.69 215 ARG A CA 1
ATOM 1707 C C . ARG A 1 215 ? 12.762 -4.261 4.210 1.00 95.69 215 ARG A C 1
ATOM 1709 O O . ARG A 1 215 ? 11.660 -4.782 4.356 1.00 95.69 215 ARG A O 1
ATOM 1716 N N . LEU A 1 216 ? 13.402 -3.629 5.195 1.00 97.50 216 LEU A N 1
ATOM 1717 C CA . LEU A 1 216 ? 12.834 -3.478 6.531 1.00 97.50 216 LEU A CA 1
ATOM 1718 C C . LEU A 1 216 ? 11.546 -2.650 6.474 1.00 97.50 216 LEU A C 1
ATOM 1720 O O . LEU A 1 216 ? 10.545 -3.048 7.060 1.00 97.50 216 LEU A O 1
ATOM 1724 N N . TYR A 1 217 ? 11.537 -1.550 5.717 1.00 98.06 217 TYR A N 1
ATOM 1725 C CA . TYR A 1 217 ? 10.344 -0.730 5.509 1.00 98.06 217 TYR A CA 1
ATOM 1726 C C . TYR A 1 217 ? 9.191 -1.557 4.922 1.00 98.06 217 TYR A C 1
ATOM 1728 O O . TYR A 1 217 ? 8.101 -1.601 5.494 1.00 98.06 217 TYR A O 1
ATOM 1736 N N . ASN A 1 218 ? 9.452 -2.294 3.839 1.00 97.44 218 ASN A N 1
ATOM 1737 C CA . ASN A 1 218 ? 8.476 -3.177 3.201 1.00 97.44 218 ASN A CA 1
ATOM 1738 C C . ASN A 1 218 ? 7.970 -4.268 4.156 1.00 97.44 218 ASN A C 1
ATOM 1740 O O . ASN A 1 218 ? 6.768 -4.520 4.224 1.00 97.44 218 ASN A O 1
ATOM 1744 N N . GLN A 1 219 ? 8.863 -4.880 4.936 1.00 96.94 219 GLN A N 1
ATOM 1745 C CA . GLN A 1 219 ? 8.494 -5.869 5.945 1.00 96.94 219 GLN A CA 1
ATOM 1746 C C . GLN A 1 219 ? 7.544 -5.271 6.992 1.00 96.94 219 GLN A C 1
ATOM 1748 O O . GLN A 1 219 ? 6.515 -5.874 7.294 1.00 96.94 219 GLN A O 1
ATOM 1753 N N . ARG A 1 220 ? 7.835 -4.072 7.508 1.00 97.56 220 ARG A N 1
ATOM 1754 C CA . ARG A 1 220 ? 6.974 -3.396 8.489 1.00 97.56 220 ARG A CA 1
ATOM 1755 C C . ARG A 1 220 ? 5.600 -3.040 7.933 1.00 97.56 220 ARG A C 1
ATOM 1757 O O . ARG A 1 220 ? 4.601 -3.203 8.633 1.00 97.56 220 ARG A O 1
ATOM 1764 N N . LEU A 1 221 ? 5.523 -2.598 6.677 1.00 97.56 221 LEU A N 1
ATOM 1765 C CA . LEU A 1 221 ? 4.235 -2.364 6.020 1.00 97.56 221 LEU A CA 1
ATOM 1766 C C . LEU A 1 221 ? 3.431 -3.664 5.872 1.00 97.56 221 LEU A C 1
ATOM 1768 O O . LEU A 1 221 ? 2.219 -3.659 6.096 1.00 97.56 221 LEU A O 1
ATOM 1772 N N . GLN A 1 222 ? 4.092 -4.782 5.562 1.00 95.81 222 GLN A N 1
ATOM 1773 C CA . GLN A 1 222 ? 3.437 -6.086 5.454 1.00 95.81 222 GLN A CA 1
ATOM 1774 C C . GLN A 1 222 ? 2.952 -6.590 6.819 1.00 95.81 222 GLN A C 1
ATOM 1776 O O . GLN A 1 222 ? 1.842 -7.111 6.924 1.00 95.81 222 GLN A O 1
ATOM 1781 N N . GLU A 1 223 ? 3.751 -6.414 7.874 1.00 94.44 223 GLU A N 1
ATOM 1782 C CA . GLU A 1 223 ? 3.362 -6.717 9.256 1.00 94.44 223 GLU A CA 1
ATOM 1783 C C . GLU A 1 223 ? 2.130 -5.902 9.671 1.00 94.44 223 GLU A C 1
ATOM 1785 O O . GLU A 1 223 ? 1.175 -6.465 10.210 1.00 94.44 223 GLU A O 1
ATOM 1790 N N . LEU A 1 224 ? 2.106 -4.600 9.362 1.00 94.75 224 LEU A N 1
ATOM 1791 C CA . LEU A 1 224 ? 0.948 -3.737 9.599 1.00 94.75 224 LEU A CA 1
ATOM 1792 C C . LEU A 1 224 ? -0.290 -4.227 8.836 1.00 94.75 224 LEU A C 1
ATOM 1794 O O . LEU A 1 224 ? -1.363 -4.338 9.430 1.00 94.75 224 LEU A O 1
ATOM 1798 N N . ALA A 1 225 ? -0.141 -4.557 7.550 1.00 94.25 225 ALA A N 1
ATOM 1799 C CA . ALA A 1 225 ? -1.225 -5.085 6.727 1.00 94.25 225 ALA A CA 1
ATOM 1800 C C . ALA A 1 225 ? -1.796 -6.394 7.299 1.00 94.25 225 ALA A C 1
ATOM 1802 O O . ALA A 1 225 ? -3.007 -6.539 7.435 1.00 94.25 225 ALA A O 1
ATOM 1803 N N . ASN A 1 226 ? -0.930 -7.315 7.731 1.00 91.38 226 ASN A N 1
ATOM 1804 C CA . ASN A 1 226 ? -1.330 -8.612 8.287 1.00 91.38 226 ASN A CA 1
ATOM 1805 C C . ASN A 1 226 ? -2.083 -8.505 9.624 1.00 91.38 226 ASN A C 1
ATOM 1807 O O . ASN A 1 226 ? -2.861 -9.399 9.965 1.00 91.38 226 ASN A O 1
ATOM 1811 N N . GLN A 1 227 ? -1.858 -7.433 10.388 1.00 90.38 227 GLN A N 1
ATOM 1812 C CA . GLN A 1 227 ? -2.552 -7.183 11.653 1.00 90.38 227 GLN A CA 1
ATOM 1813 C C . GLN A 1 227 ? -3.970 -6.631 11.460 1.00 90.38 227 GLN A C 1
ATOM 1815 O O . GLN A 1 227 ? -4.788 -6.726 12.380 1.00 90.38 227 GLN A O 1
ATOM 1820 N N . CYS A 1 228 ? -4.272 -6.063 10.296 1.00 91.69 228 CYS A N 1
ATOM 1821 C CA . CYS A 1 228 ? -5.553 -5.436 9.997 1.00 91.69 228 CYS A CA 1
ATOM 1822 C C . CYS A 1 228 ? -6.454 -6.383 9.199 1.00 91.69 228 CYS A C 1
ATOM 1824 O O . CYS A 1 228 ? -6.010 -7.118 8.321 1.00 91.69 228 CYS A O 1
ATOM 1826 N N . GLN A 1 229 ? -7.742 -6.381 9.520 1.00 90.56 229 GLN A N 1
ATOM 1827 C CA . GLN A 1 229 ? -8.757 -7.114 8.771 1.00 90.56 229 GLN A CA 1
ATOM 1828 C C . GLN A 1 229 ? -10.077 -6.375 8.918 1.00 90.56 229 GLN A C 1
ATOM 1830 O O . GLN A 1 229 ? -10.491 -6.122 10.038 1.00 90.56 229 GLN A O 1
ATOM 1835 N N . TYR A 1 230 ? -10.777 -6.074 7.829 1.00 91.38 230 TYR A N 1
ATOM 1836 C CA . TYR A 1 230 ? -12.114 -5.501 7.954 1.00 91.38 230 TYR A CA 1
ATOM 1837 C C . TYR A 1 230 ? -13.151 -6.597 8.202 1.00 91.38 230 TYR A C 1
ATOM 1839 O O . TYR A 1 230 ? -13.258 -7.547 7.425 1.00 91.38 230 TYR A O 1
ATOM 1847 N N . VAL A 1 231 ? -13.943 -6.434 9.258 1.00 90.19 231 VAL A N 1
ATOM 1848 C CA . VAL A 1 231 ? -15.168 -7.197 9.497 1.00 90.19 231 VAL A CA 1
ATOM 1849 C C . VAL A 1 231 ? -16.253 -6.219 9.915 1.00 90.19 231 VAL A C 1
ATOM 1851 O O . VAL A 1 231 ? -16.080 -5.449 10.858 1.00 90.19 231 VAL A O 1
ATOM 1854 N N . ASN A 1 232 ? -17.384 -6.239 9.209 1.00 88.88 232 ASN A N 1
ATOM 1855 C CA . ASN A 1 232 ? -18.498 -5.379 9.571 1.00 88.88 232 ASN A CA 1
ATOM 1856 C C . ASN A 1 232 ? -19.235 -5.944 10.796 1.00 88.88 232 ASN A C 1
ATOM 1858 O O . ASN A 1 232 ? -19.938 -6.943 10.655 1.00 88.88 232 ASN A O 1
ATOM 1862 N N . PHE A 1 233 ? -19.099 -5.290 11.952 1.00 89.88 233 PHE A N 1
ATOM 1863 C CA . PHE A 1 233 ? -19.802 -5.611 13.202 1.00 89.88 233 PHE A CA 1
ATOM 1864 C C . PHE A 1 233 ? -21.062 -4.767 13.449 1.00 89.88 233 PHE A C 1
ATOM 1866 O O . PHE A 1 233 ? -21.648 -4.862 14.530 1.00 89.88 233 PHE A O 1
ATOM 1873 N N . ASP A 1 234 ? -21.515 -3.990 12.462 1.00 84.00 234 ASP A N 1
ATOM 1874 C CA . ASP A 1 234 ? -22.808 -3.306 12.524 1.00 84.00 234 ASP A CA 1
ATOM 1875 C C . ASP A 1 234 ? -23.915 -4.327 12.833 1.00 84.00 234 ASP A C 1
ATOM 1877 O O . ASP A 1 234 ? -23.950 -5.422 12.259 1.00 84.00 234 ASP A O 1
ATOM 1881 N N . CYS A 1 235 ? -24.791 -3.976 13.778 1.00 82.81 235 CYS A N 1
ATOM 1882 C CA . CYS A 1 235 ? -25.895 -4.816 14.250 1.00 82.81 235 CYS A CA 1
ATOM 1883 C C . CYS A 1 235 ? -25.485 -6.218 14.752 1.00 82.81 235 CYS A C 1
ATOM 1885 O O . CYS A 1 235 ? -26.333 -7.104 14.831 1.00 82.81 235 CYS A O 1
ATOM 1887 N N . CYS A 1 236 ? -24.214 -6.449 15.109 1.00 90.81 236 CYS A N 1
ATOM 1888 C CA . CYS A 1 236 ? -23.820 -7.721 15.713 1.00 90.81 236 CYS A CA 1
ATOM 1889 C C . CYS A 1 236 ? -24.456 -7.912 17.096 1.00 90.81 236 CYS A C 1
ATOM 1891 O O . CYS A 1 236 ? -24.772 -6.940 17.800 1.00 90.81 236 CYS A O 1
ATOM 1893 N N . THR A 1 237 ? -24.604 -9.177 17.488 1.00 92.75 237 THR A N 1
ATOM 1894 C CA . THR A 1 237 ? -25.055 -9.534 18.831 1.00 92.75 237 THR A CA 1
ATOM 1895 C C . THR A 1 237 ? -23.901 -9.409 19.821 1.00 92.75 237 THR A C 1
ATOM 1897 O O . THR A 1 237 ? -22.780 -9.846 19.548 1.00 92.75 237 THR A O 1
ATOM 1900 N N . VAL A 1 238 ? -24.162 -8.821 20.985 1.00 95.31 238 VAL A N 1
ATOM 1901 C CA . VAL A 1 238 ? -23.158 -8.631 22.037 1.00 95.31 238 VAL A CA 1
ATOM 1902 C C . VAL A 1 238 ? -23.528 -9.498 23.233 1.00 95.31 238 VAL A C 1
ATOM 1904 O O . VAL A 1 238 ? -24.662 -9.452 23.700 1.00 95.31 238 VAL A O 1
ATOM 1907 N N . TYR A 1 239 ? -22.573 -10.280 23.732 1.00 95.56 239 TYR A N 1
ATOM 1908 C CA . TYR A 1 239 ? -22.745 -11.136 24.904 1.00 95.56 239 TYR A CA 1
ATOM 1909 C C . TYR A 1 239 ? -21.754 -10.772 26.000 1.00 95.56 239 TYR A C 1
ATOM 1911 O O . TYR A 1 239 ? -20.604 -10.445 25.713 1.00 95.56 239 TYR A O 1
ATOM 1919 N N . GLN A 1 240 ? -22.182 -10.912 27.249 1.00 94.62 240 GLN A N 1
ATOM 1920 C CA . GLN A 1 240 ? -21.344 -10.786 28.436 1.00 94.62 240 GLN A CA 1
ATOM 1921 C C . GLN A 1 240 ? -21.353 -12.105 29.220 1.00 94.62 240 GLN A C 1
ATOM 1923 O O . GLN A 1 240 ? -22.413 -12.653 29.512 1.00 94.62 240 GLN A O 1
ATOM 1928 N N . PHE A 1 241 ? -20.173 -12.593 29.602 1.00 95.25 241 PHE A N 1
ATOM 1929 C CA . PHE A 1 241 ? -19.988 -13.787 30.430 1.00 95.25 241 PHE A CA 1
ATOM 1930 C C . PHE A 1 241 ? -18.873 -13.585 31.454 1.00 95.25 241 PHE A C 1
ATOM 1932 O O . PHE A 1 241 ? -17.950 -12.796 31.257 1.00 95.25 241 PHE A O 1
ATOM 1939 N N . LYS A 1 242 ? -18.928 -14.330 32.554 1.00 92.44 242 LYS A N 1
ATOM 1940 C CA . LYS A 1 242 ? -17.922 -14.280 33.621 1.00 92.44 242 LYS A CA 1
ATOM 1941 C C . LYS A 1 242 ? -16.646 -15.025 33.248 1.00 92.44 242 LYS A C 1
ATOM 1943 O O . LYS A 1 242 ? -15.549 -14.523 33.484 1.00 92.44 242 LYS A O 1
ATOM 1948 N N . ASP A 1 243 ? -16.800 -16.202 32.642 1.00 91.38 243 ASP A N 1
ATOM 1949 C CA . ASP A 1 243 ? -15.720 -17.160 32.399 1.00 91.38 243 ASP A CA 1
ATOM 1950 C C . ASP A 1 243 ? -15.572 -17.515 30.911 1.00 91.38 243 ASP A C 1
ATOM 1952 O O . ASP A 1 243 ? -16.536 -17.522 30.143 1.00 91.38 243 ASP A O 1
ATOM 1956 N N . LYS A 1 244 ? -14.342 -17.835 30.496 1.00 92.25 244 LYS A N 1
ATOM 1957 C CA . LYS A 1 244 ? -13.985 -18.166 29.111 1.00 92.25 244 LYS A CA 1
ATOM 1958 C C . LYS A 1 244 ? -14.622 -19.473 28.612 1.00 92.25 244 LYS A C 1
ATOM 1960 O O . LYS A 1 244 ? -14.768 -19.638 27.405 1.00 92.25 244 LYS A O 1
ATOM 1965 N N . ASN A 1 245 ? -15.057 -20.373 29.490 1.00 92.19 245 ASN A N 1
ATOM 1966 C CA . ASN A 1 245 ? -15.746 -21.611 29.108 1.00 92.19 245 ASN A CA 1
ATOM 1967 C C . ASN A 1 245 ? -17.033 -21.353 28.293 1.00 92.19 245 ASN A C 1
ATOM 1969 O O . ASN A 1 245 ? -17.500 -22.235 27.575 1.00 92.19 245 ASN A O 1
ATOM 1973 N N . CYS A 1 246 ? -17.583 -20.130 28.330 1.00 88.69 246 CYS A N 1
ATOM 1974 C CA . CYS A 1 246 ? -18.712 -19.722 27.489 1.00 88.69 246 CYS A CA 1
ATOM 1975 C C . CYS A 1 246 ? -18.434 -19.794 25.977 1.00 88.69 246 CYS A C 1
ATOM 1977 O O . CYS A 1 246 ? -19.381 -19.935 25.198 1.00 88.69 246 CYS A O 1
ATOM 1979 N N . LEU A 1 247 ? -17.166 -19.711 25.547 1.00 90.38 247 LEU A N 1
ATOM 1980 C CA . LEU A 1 247 ? -16.799 -19.688 24.127 1.00 90.38 247 LEU A CA 1
ATOM 1981 C C . LEU A 1 247 ? -17.182 -20.992 23.406 1.00 90.38 247 LEU A C 1
ATOM 1983 O O . LEU A 1 247 ? -17.433 -20.964 22.202 1.00 90.38 247 LEU A O 1
ATOM 1987 N N . ASP A 1 248 ? -17.297 -22.098 24.148 1.00 89.81 248 ASP A N 1
ATOM 1988 C CA . ASP A 1 248 ? -17.691 -23.416 23.638 1.00 89.81 248 ASP A CA 1
ATOM 1989 C C . ASP A 1 248 ? -19.183 -23.735 23.841 1.00 89.81 248 ASP A C 1
ATOM 1991 O O . ASP A 1 248 ? -19.630 -24.843 23.520 1.00 89.81 248 ASP A O 1
ATOM 1995 N N . SER A 1 249 ? -19.966 -22.784 24.361 1.00 89.50 249 SER A N 1
ATOM 1996 C CA . SER A 1 249 ? -21.404 -22.965 24.574 1.00 89.50 249 SER A CA 1
ATOM 1997 C C . SER A 1 249 ? -22.170 -23.093 23.255 1.00 89.50 249 SER A C 1
ATOM 1999 O O . SER A 1 249 ? -21.826 -22.475 22.245 1.00 89.50 249 SER A O 1
ATOM 2001 N N . GLU A 1 250 ? -23.252 -23.872 23.275 1.00 87.38 250 GLU A N 1
ATOM 2002 C CA . GLU A 1 250 ? -24.118 -24.086 22.109 1.00 87.38 250 GLU A CA 1
ATOM 2003 C C . GLU A 1 250 ? -24.716 -22.769 21.587 1.00 87.38 250 GLU A C 1
ATOM 2005 O O . GLU A 1 250 ? -24.804 -22.549 20.377 1.00 87.38 250 GLU A O 1
ATOM 2010 N N . THR A 1 251 ? -25.037 -21.849 22.503 1.00 86.94 251 THR A N 1
ATOM 2011 C CA . THR A 1 251 ? -25.480 -20.487 22.188 1.00 86.94 251 THR A CA 1
ATOM 2012 C C . THR A 1 251 ? -24.453 -19.768 21.316 1.00 86.94 251 THR A C 1
ATOM 2014 O O . THR A 1 251 ? -24.789 -19.286 20.240 1.00 86.94 251 THR A O 1
ATOM 2017 N N . ILE A 1 252 ? -23.180 -19.745 21.728 1.00 89.19 252 ILE A N 1
ATOM 2018 C CA . ILE A 1 252 ? -22.113 -19.030 21.013 1.00 89.19 252 ILE A CA 1
ATOM 2019 C C . ILE A 1 252 ? -21.677 -19.738 19.729 1.00 89.19 252 ILE A C 1
ATOM 2021 O O . ILE A 1 252 ? -21.294 -19.075 18.763 1.00 89.19 252 ILE A O 1
ATOM 2025 N N . LYS A 1 253 ? -21.748 -21.069 19.668 1.00 88.38 253 LYS A N 1
ATOM 2026 C CA . LYS A 1 253 ? -21.393 -21.835 18.463 1.00 88.38 253 LYS A CA 1
ATOM 2027 C C . LYS A 1 253 ? -22.286 -21.502 17.270 1.00 88.38 253 LYS A C 1
ATOM 2029 O O . LYS A 1 253 ? -21.766 -21.332 16.169 1.00 88.38 253 LYS A O 1
ATOM 2034 N N . ASN A 1 254 ? -23.588 -21.337 17.497 1.00 87.81 254 ASN A N 1
ATOM 2035 C CA . ASN A 1 254 ? -24.573 -21.190 16.424 1.00 87.81 254 ASN A CA 1
ATOM 2036 C C . ASN A 1 254 ? -24.755 -19.752 15.910 1.00 87.81 254 ASN A C 1
ATOM 2038 O O . ASN A 1 254 ? -25.348 -19.550 14.848 1.00 87.81 254 ASN A O 1
ATOM 2042 N N . ILE A 1 255 ? -24.219 -18.750 16.610 1.00 90.25 255 ILE A N 1
ATOM 2043 C CA . ILE A 1 255 ? -24.360 -17.348 16.205 1.00 90.25 255 ILE A CA 1
ATOM 2044 C C . ILE A 1 255 ? -23.431 -17.020 15.041 1.00 90.25 255 ILE A C 1
ATOM 2046 O O . ILE A 1 255 ? -22.230 -17.282 15.076 1.00 90.25 255 ILE A O 1
ATOM 2050 N N . GLU A 1 256 ? -23.987 -16.387 14.013 1.00 89.88 256 GLU A N 1
ATOM 2051 C CA . GLU A 1 256 ? -23.236 -16.007 12.821 1.00 89.88 256 GLU A CA 1
ATOM 2052 C C . GLU A 1 256 ? -22.178 -14.938 13.113 1.00 89.88 256 GLU A C 1
ATOM 2054 O O . GLU A 1 256 ? -21.022 -15.095 12.717 1.00 89.88 256 GLU A O 1
ATOM 2059 N N . LYS A 1 257 ? -22.548 -13.878 13.839 1.00 93.06 257 LYS A N 1
ATOM 2060 C CA . LYS A 1 257 ? -21.677 -12.735 14.117 1.00 93.06 257 LYS A CA 1
ATOM 2061 C C . LYS A 1 257 ? -21.921 -12.172 15.511 1.00 93.06 257 LYS A C 1
ATOM 2063 O O . LYS A 1 257 ? -23.036 -11.764 15.824 1.00 93.06 257 LYS A O 1
ATOM 2068 N N . ALA A 1 258 ? -20.872 -12.122 16.328 1.00 95.25 258 ALA A N 1
ATOM 2069 C CA . ALA A 1 258 ? -20.985 -11.676 17.711 1.00 95.25 258 ALA A CA 1
ATOM 2070 C C . ALA A 1 258 ? -19.709 -11.039 18.261 1.00 95.25 258 ALA A C 1
ATOM 2072 O O . ALA A 1 258 ? -18.597 -11.315 17.802 1.00 95.25 258 ALA A O 1
ATOM 2073 N N . ILE A 1 259 ? -19.891 -10.245 19.312 1.00 96.62 259 ILE A N 1
ATOM 2074 C CA . ILE A 1 259 ? -18.836 -9.797 20.218 1.00 96.62 259 ILE A CA 1
ATOM 2075 C C . ILE A 1 259 ? -19.101 -10.434 21.581 1.00 96.62 259 ILE A C 1
ATOM 2077 O O . ILE A 1 259 ? -20.175 -10.264 22.152 1.00 96.62 259 ILE A O 1
ATOM 2081 N N . VAL A 1 260 ? -18.126 -11.183 22.093 1.00 96.88 260 VAL A N 1
ATOM 2082 C CA . VAL A 1 260 ? -18.237 -11.907 23.365 1.00 96.88 260 VAL A CA 1
ATOM 2083 C C . VAL A 1 260 ? -17.283 -11.287 24.374 1.00 96.88 260 VAL A C 1
ATOM 2085 O O . VAL A 1 260 ? -16.065 -11.339 24.209 1.00 96.88 260 VAL A O 1
ATOM 2088 N N . ILE A 1 261 ? -17.846 -10.688 25.413 1.00 96.62 261 ILE A N 1
ATOM 2089 C CA . ILE A 1 261 ? -17.143 -9.990 26.482 1.00 96.62 261 ILE A CA 1
ATOM 2090 C C . ILE A 1 261 ? -17.013 -10.952 27.670 1.00 96.62 261 ILE A C 1
ATOM 2092 O O . ILE A 1 261 ? -18.002 -11.523 28.122 1.00 96.62 261 ILE A O 1
ATOM 2096 N N . VAL A 1 262 ? -15.791 -11.150 28.167 1.00 95.94 262 VAL A N 1
ATOM 2097 C CA . VAL A 1 262 ? -15.474 -12.126 29.219 1.00 95.94 262 VAL A CA 1
ATOM 2098 C C . VAL A 1 262 ? -14.796 -11.453 30.416 1.00 95.94 262 VAL A C 1
ATOM 2100 O O . VAL A 1 262 ? -13.829 -10.700 30.248 1.00 95.94 262 VAL A O 1
ATOM 2103 N N . GLY A 1 263 ? -15.287 -11.751 31.621 1.00 93.25 263 GLY A N 1
ATOM 2104 C CA . GLY A 1 263 ? -14.748 -11.333 32.921 1.00 93.25 263 GLY A CA 1
ATOM 2105 C C . GLY A 1 263 ? -15.811 -10.725 33.846 1.00 93.25 263 GLY A C 1
ATOM 2106 O O . GLY A 1 263 ? -16.918 -10.433 33.405 1.00 93.25 263 GLY A O 1
ATOM 2107 N N . GLU A 1 264 ? -15.465 -10.474 35.117 1.00 84.50 264 GLU A N 1
ATOM 2108 C CA . GLU A 1 264 ? -16.379 -9.875 36.122 1.00 84.50 264 GLU A CA 1
ATOM 2109 C C . GLU A 1 264 ? -16.030 -8.444 36.580 1.00 84.50 264 GLU A C 1
ATOM 2111 O O . GLU A 1 264 ? -16.926 -7.647 36.845 1.00 84.50 264 GLU A O 1
ATOM 2116 N N . ASN A 1 265 ? -14.755 -8.040 36.541 1.00 85.00 265 ASN A N 1
ATOM 2117 C CA . ASN A 1 265 ? -14.273 -6.743 37.052 1.00 85.00 265 ASN A CA 1
ATOM 2118 C C . ASN A 1 265 ? -14.343 -5.566 36.046 1.00 85.00 265 ASN A C 1
ATOM 2120 O O . ASN A 1 265 ? -15.181 -5.542 35.161 1.00 85.00 265 ASN A O 1
ATOM 2124 N N . LYS A 1 266 ? -13.510 -4.530 36.160 1.00 91.25 266 LYS A N 1
ATOM 2125 C CA . LYS A 1 266 ? -13.429 -3.501 35.099 1.00 91.25 266 LYS A CA 1
ATOM 2126 C C . LYS A 1 266 ? -12.688 -3.991 33.867 1.00 91.25 266 LYS A C 1
ATOM 2128 O O . LYS A 1 266 ? -13.013 -3.590 32.757 1.00 91.25 266 LYS A O 1
ATOM 2133 N N . GLU A 1 267 ? -11.715 -4.863 34.080 1.00 94.00 267 GLU A N 1
ATOM 2134 C CA . GLU A 1 267 ? -10.951 -5.478 33.009 1.00 94.00 267 GLU A CA 1
ATOM 2135 C C . GLU A 1 267 ? -11.784 -6.570 32.336 1.00 94.00 267 GLU A C 1
ATOM 2137 O O . GLU A 1 267 ? -12.361 -7.444 32.997 1.00 94.00 267 GLU A O 1
ATOM 2142 N N . ARG A 1 268 ? -11.858 -6.506 31.009 1.00 94.12 268 ARG A N 1
ATOM 2143 C CA . ARG A 1 268 ? -12.550 -7.474 30.160 1.00 94.12 268 ARG A CA 1
ATOM 2144 C C . ARG A 1 268 ? -11.649 -7.937 29.036 1.00 94.12 268 ARG A C 1
ATOM 2146 O O . ARG A 1 268 ? -10.864 -7.163 28.492 1.00 94.12 268 ARG A O 1
ATOM 2153 N N . THR A 1 269 ? -11.827 -9.196 28.653 1.00 96.12 269 THR A N 1
ATOM 2154 C CA . THR A 1 269 ? -11.303 -9.725 27.392 1.00 96.12 269 THR A CA 1
ATOM 2155 C C . THR A 1 269 ? -12.450 -9.874 26.409 1.00 96.12 269 THR A C 1
ATOM 2157 O O . THR A 1 269 ? -13.481 -10.447 26.744 1.00 96.12 269 THR A O 1
ATOM 2160 N N . ILE A 1 270 ? -12.267 -9.374 25.196 1.00 96.81 270 ILE A N 1
ATOM 2161 C CA . ILE A 1 270 ? -13.272 -9.404 24.140 1.00 96.81 270 ILE A CA 1
ATOM 2162 C C . ILE A 1 270 ? -12.825 -10.346 23.040 1.00 96.81 270 ILE A C 1
ATOM 2164 O O . ILE A 1 270 ? -11.697 -10.241 22.561 1.00 96.81 270 ILE A O 1
ATOM 2168 N N . TYR A 1 271 ? -13.735 -11.212 22.619 1.00 96.62 271 TYR A N 1
ATOM 2169 C CA . TYR A 1 271 ? -13.588 -12.119 21.493 1.00 96.62 271 TYR A CA 1
ATOM 2170 C C . TYR A 1 271 ? -14.562 -11.736 20.383 1.00 96.62 271 TYR A C 1
ATOM 2172 O O . TYR A 1 271 ? -15.667 -11.259 20.640 1.00 96.62 271 TYR A O 1
ATOM 2180 N N . PHE A 1 272 ? -14.148 -11.966 19.143 1.00 96.25 272 PHE A N 1
ATOM 2181 C CA . PHE A 1 272 ? -14.891 -11.554 17.960 1.00 96.25 272 PHE A CA 1
ATOM 2182 C C . PHE A 1 272 ? -15.243 -12.772 17.119 1.00 96.25 272 PHE A C 1
ATOM 2184 O O . PHE A 1 272 ? -14.383 -13.615 16.859 1.00 96.25 272 PHE A O 1
ATOM 2191 N N . LYS A 1 273 ? -16.497 -12.850 16.682 1.00 94.12 273 LYS A N 1
ATOM 2192 C CA . LYS A 1 273 ? -17.032 -13.963 15.904 1.00 94.12 273 LYS A CA 1
ATOM 2193 C C . LYS A 1 273 ? -17.637 -13.453 14.601 1.00 94.12 273 LYS A C 1
ATOM 2195 O O . LYS A 1 273 ? -18.378 -12.472 14.615 1.00 94.12 273 LYS A O 1
ATOM 2200 N N . ASN A 1 274 ? -17.333 -14.118 13.493 1.00 92.56 274 ASN A N 1
ATOM 2201 C CA . ASN A 1 274 ? -17.896 -13.835 12.177 1.00 92.56 274 ASN A CA 1
ATOM 2202 C C . ASN A 1 274 ? -18.016 -15.140 11.382 1.00 92.56 274 ASN A C 1
ATOM 2204 O O . ASN A 1 274 ? -17.143 -15.996 11.489 1.00 92.56 274 ASN A O 1
ATOM 2208 N N . ASN A 1 275 ? -19.073 -15.295 10.584 1.00 89.06 275 ASN A N 1
ATOM 2209 C CA . ASN A 1 275 ? -19.371 -16.525 9.843 1.00 89.06 275 ASN A CA 1
ATOM 2210 C C . ASN A 1 275 ? -19.337 -17.791 10.723 1.00 89.06 275 ASN A C 1
ATOM 2212 O O . ASN A 1 275 ? -18.812 -18.821 10.319 1.00 89.06 275 ASN A O 1
ATOM 2216 N N . ARG A 1 276 ? -19.888 -17.711 11.942 1.00 89.56 276 ARG A N 1
ATOM 2217 C CA . ARG A 1 276 ? -19.919 -18.800 12.941 1.00 89.56 276 ARG A CA 1
ATOM 2218 C C . ARG A 1 276 ? -18.555 -19.236 13.497 1.00 89.56 276 ARG A C 1
ATOM 2220 O O . ARG A 1 276 ? -18.507 -20.145 14.325 1.00 89.56 276 ARG A O 1
ATOM 2227 N N . GLU A 1 277 ? -17.471 -18.536 13.182 1.00 92.12 277 GLU A N 1
ATOM 2228 C CA . GLU A 1 277 ? -16.124 -18.843 13.673 1.00 92.12 277 GLU A CA 1
ATOM 2229 C C . GLU A 1 277 ? -15.524 -17.677 14.459 1.00 92.12 277 GLU A C 1
ATOM 2231 O O . GLU A 1 277 ? -15.839 -16.507 14.222 1.00 92.12 277 GLU A O 1
ATOM 2236 N N . PHE A 1 278 ? -14.661 -17.988 15.430 1.00 93.94 278 PHE A N 1
ATOM 2237 C CA . PHE A 1 278 ? -13.879 -16.954 16.101 1.00 93.94 278 PHE A CA 1
ATOM 2238 C C . PHE A 1 278 ? -12.805 -16.433 15.159 1.00 93.94 278 PHE A C 1
ATOM 2240 O O . PHE A 1 278 ? -12.084 -17.200 14.526 1.00 93.94 278 PHE A O 1
ATOM 2247 N N . ILE A 1 279 ? -12.669 -15.113 15.104 1.00 93.12 279 ILE A N 1
ATOM 2248 C CA . ILE A 1 279 ? -11.631 -14.490 14.298 1.00 93.12 279 ILE A CA 1
ATOM 2249 C C . ILE A 1 279 ? -10.276 -14.815 14.923 1.00 93.12 279 ILE A C 1
ATOM 2251 O O . ILE A 1 279 ? -10.064 -14.595 16.116 1.00 93.12 279 ILE A O 1
ATOM 2255 N N . ILE A 1 280 ? -9.350 -15.300 14.104 1.00 89.75 280 ILE A N 1
ATOM 2256 C CA . ILE A 1 280 ? -7.975 -15.609 14.494 1.00 89.75 280 ILE A CA 1
ATOM 2257 C C . ILE A 1 280 ? -6.990 -14.592 13.918 1.00 89.75 280 ILE A C 1
ATOM 2259 O O . ILE A 1 280 ? -7.195 -14.014 12.850 1.00 89.75 280 ILE A O 1
ATOM 2263 N N . ASN A 1 281 ? -5.894 -14.370 14.632 1.00 81.88 281 ASN A N 1
ATOM 2264 C CA . ASN A 1 281 ? -4.739 -13.663 14.103 1.00 81.88 281 ASN A CA 1
ATOM 2265 C C . ASN A 1 281 ? -4.015 -14.559 13.096 1.00 81.88 281 ASN A C 1
ATOM 2267 O O . ASN A 1 281 ? -3.617 -15.676 13.416 1.00 81.88 281 ASN A O 1
ATOM 2271 N N . LYS A 1 282 ? -3.765 -14.041 11.892 1.00 73.69 282 LYS A N 1
ATOM 2272 C CA . LYS A 1 282 ? -3.058 -14.785 10.837 1.00 73.69 282 LYS A CA 1
ATOM 2273 C C . LYS A 1 282 ? -1.613 -15.146 11.197 1.00 73.69 282 LYS A C 1
ATOM 2275 O O . LYS A 1 282 ? -1.048 -16.040 10.588 1.00 73.69 282 LYS A O 1
ATOM 2280 N N . SER A 1 283 ? -0.999 -14.420 12.130 1.00 71.12 283 SER A N 1
ATOM 2281 C CA . SER A 1 283 ? 0.412 -14.586 12.485 1.00 71.12 283 SER A CA 1
ATOM 2282 C C . SER A 1 283 ? 0.678 -15.700 13.497 1.00 71.12 283 SER A C 1
ATOM 2284 O O . SER A 1 283 ? 1.777 -16.239 13.501 1.00 71.12 283 SER A O 1
ATOM 2286 N N . ASP A 1 284 ? -0.274 -16.001 14.385 1.00 79.44 284 ASP A N 1
ATOM 2287 C CA . ASP A 1 284 ? -0.072 -16.953 15.489 1.00 79.44 284 ASP A CA 1
ATOM 2288 C C . ASP A 1 284 ? -1.258 -17.901 15.726 1.00 79.44 284 ASP A C 1
ATOM 2290 O O . ASP A 1 284 ? -1.247 -18.642 16.707 1.00 79.44 284 ASP A O 1
ATOM 2294 N N . GLU A 1 285 ? -2.275 -17.860 14.857 1.00 79.56 285 GLU A N 1
ATOM 2295 C CA . GLU A 1 285 ? -3.492 -18.689 14.889 1.00 79.56 285 GLU A CA 1
ATOM 2296 C C . GLU A 1 285 ? -4.309 -18.591 16.191 1.00 79.56 285 GLU A C 1
ATOM 2298 O O . GLU A 1 285 ? -5.260 -19.342 16.407 1.00 79.56 285 GLU A O 1
ATOM 2303 N N . LYS A 1 286 ? -4.001 -17.628 17.068 1.00 87.81 286 LYS A N 1
ATOM 2304 C CA . LYS A 1 286 ? -4.763 -17.400 18.299 1.00 87.81 286 LYS A CA 1
ATOM 2305 C C . LYS A 1 286 ? -5.990 -16.547 18.024 1.00 87.81 286 LYS A C 1
ATOM 2307 O O . LYS A 1 286 ? -6.002 -15.732 17.102 1.00 87.81 286 LYS A O 1
ATOM 2312 N N . PHE A 1 287 ? -7.000 -16.664 18.890 1.00 90.62 287 PHE A N 1
ATOM 2313 C CA . PHE A 1 287 ? -8.158 -15.772 18.853 1.00 90.62 287 PHE A CA 1
ATOM 2314 C C . PHE A 1 287 ? -7.720 -14.312 18.893 1.00 90.62 287 PHE A C 1
ATOM 2316 O O . PHE A 1 287 ? -7.007 -13.870 19.802 1.00 90.62 287 PHE A O 1
ATOM 2323 N N . LYS A 1 288 ? -8.213 -13.559 17.917 1.00 91.94 288 LYS A N 1
ATOM 2324 C CA . LYS A 1 288 ? -8.124 -12.115 17.894 1.00 91.94 288 LYS A CA 1
ATOM 2325 C C . LYS A 1 288 ? -8.973 -11.588 19.042 1.00 91.94 288 LYS A C 1
ATOM 2327 O O . LYS A 1 288 ? -10.157 -11.909 19.153 1.00 91.94 288 LYS A O 1
ATOM 2332 N N . LYS A 1 289 ? -8.338 -10.830 19.931 1.00 92.62 289 LYS A N 1
ATOM 2333 C CA . LYS A 1 289 ? -8.954 -10.338 21.161 1.00 92.62 289 LYS A CA 1
ATOM 2334 C C . LYS A 1 289 ? -8.566 -8.897 21.449 1.00 92.62 289 LYS A C 1
ATOM 2336 O O . LYS A 1 289 ? -7.487 -8.459 21.057 1.00 92.62 289 LYS A O 1
ATOM 2341 N N . ALA A 1 290 ? -9.427 -8.195 22.175 1.00 93.81 290 ALA A N 1
ATOM 2342 C CA . ALA A 1 290 ? -9.130 -6.888 22.750 1.00 93.81 290 ALA A CA 1
ATOM 2343 C C . ALA A 1 290 ? -9.238 -6.970 24.273 1.00 93.81 290 ALA A C 1
ATOM 2345 O O . ALA A 1 290 ? -10.172 -7.573 24.795 1.00 93.81 290 ALA A O 1
ATOM 2346 N N . ASN A 1 291 ? -8.285 -6.367 24.979 1.00 94.19 291 ASN A N 1
ATOM 2347 C CA . ASN A 1 291 ? -8.370 -6.199 26.426 1.00 94.19 291 ASN A CA 1
ATOM 2348 C C . ASN A 1 291 ? -8.811 -4.769 26.704 1.00 94.19 291 ASN A C 1
ATOM 2350 O O . ASN A 1 291 ? -8.174 -3.839 26.206 1.00 94.19 291 ASN A O 1
ATOM 2354 N N . ILE A 1 292 ? -9.877 -4.591 27.473 1.00 94.06 292 ILE A N 1
ATOM 2355 C CA . ILE A 1 292 ? -10.418 -3.266 27.759 1.00 94.06 292 ILE A CA 1
ATOM 2356 C C . ILE A 1 292 ? -10.667 -3.070 29.243 1.00 94.06 292 ILE A C 1
ATOM 2358 O O . ILE A 1 292 ? -11.036 -4.005 29.952 1.00 94.06 292 ILE A O 1
ATOM 2362 N N . THR A 1 293 ? -10.567 -1.817 29.663 1.00 95.25 293 THR A N 1
ATOM 2363 C CA . THR A 1 293 ? -11.071 -1.350 30.948 1.00 95.25 293 THR A CA 1
ATOM 2364 C C . THR A 1 293 ? -12.411 -0.663 30.710 1.00 95.25 293 THR A C 1
ATOM 2366 O O . THR A 1 293 ? -12.475 0.347 30.004 1.00 95.25 293 THR A O 1
ATOM 2369 N N . LEU A 1 294 ? -13.479 -1.207 31.287 1.00 93.94 294 LEU A N 1
ATOM 2370 C CA . LEU A 1 294 ? -14.819 -0.636 31.189 1.00 93.94 294 LEU A CA 1
ATOM 2371 C C . LEU A 1 294 ? -14.938 0.666 31.995 1.00 93.94 294 LEU A C 1
ATOM 2373 O O . LEU A 1 294 ? -14.463 0.770 33.134 1.00 93.94 294 LEU A O 1
ATOM 2377 N N . THR A 1 295 ? -15.636 1.650 31.430 1.00 93.88 295 THR A N 1
ATOM 2378 C CA . THR A 1 295 ? -16.109 2.828 32.166 1.00 93.88 295 THR A CA 1
ATOM 2379 C C . THR A 1 295 ? -17.212 2.438 33.158 1.00 93.88 295 THR A C 1
ATOM 2381 O O . THR A 1 295 ? -17.751 1.331 33.126 1.00 93.88 295 THR A O 1
ATOM 2384 N N . LYS A 1 296 ? -17.579 3.349 34.071 1.00 91.25 296 LYS A N 1
ATOM 2385 C CA . LYS A 1 296 ? -18.706 3.113 34.996 1.00 91.25 296 LYS A CA 1
ATOM 2386 C C . LYS A 1 296 ? -20.030 2.892 34.255 1.00 91.25 296 LYS A C 1
ATOM 2388 O O . LYS A 1 296 ? -20.850 2.111 34.721 1.00 91.25 296 LYS A O 1
ATOM 2393 N N . GLU A 1 297 ? -20.221 3.571 33.128 1.00 89.25 297 GLU A N 1
ATOM 2394 C CA . GLU A 1 297 ? -21.423 3.431 32.304 1.00 89.25 297 GLU A CA 1
ATOM 2395 C C . GLU A 1 297 ? -21.428 2.094 31.561 1.00 89.25 297 GLU A C 1
ATOM 2397 O O . GLU A 1 297 ? -22.407 1.358 31.639 1.00 89.25 297 GLU A O 1
ATOM 2402 N N . GLU A 1 298 ? -20.312 1.728 30.925 1.00 93.06 298 GLU A N 1
ATOM 2403 C CA . GLU A 1 298 ? -20.173 0.436 30.243 1.00 93.06 298 GLU A CA 1
ATOM 2404 C C . GLU A 1 298 ? -20.335 -0.738 31.232 1.00 93.06 298 GLU A C 1
ATOM 2406 O O . GLU A 1 298 ? -20.973 -1.737 30.914 1.00 93.06 298 GLU A O 1
ATOM 2411 N N . LEU A 1 299 ? -19.839 -0.609 32.469 1.00 91.50 299 LEU A N 1
ATOM 2412 C CA . LEU A 1 299 ? -20.064 -1.599 33.530 1.00 91.50 299 LEU A CA 1
ATOM 2413 C C . LEU A 1 299 ? -21.548 -1.828 33.837 1.00 91.50 299 LEU A C 1
ATOM 2415 O O . LEU A 1 299 ? -21.937 -2.959 34.120 1.00 91.50 299 LEU A O 1
ATOM 2419 N N . ALA A 1 300 ? -22.368 -0.775 33.812 1.00 89.25 300 ALA A N 1
ATOM 2420 C CA . ALA A 1 300 ? -23.802 -0.908 34.048 1.00 89.25 300 ALA A CA 1
ATOM 2421 C C . ALA A 1 300 ? -24.478 -1.687 32.908 1.00 89.25 300 ALA A C 1
ATOM 2423 O O . ALA A 1 300 ? -25.304 -2.563 33.178 1.00 89.25 300 ALA A O 1
ATOM 2424 N N . ILE A 1 301 ? -24.067 -1.422 31.660 1.00 90.75 301 ILE A N 1
ATOM 2425 C CA . ILE A 1 301 ? -24.537 -2.130 30.459 1.00 90.75 301 ILE A CA 1
ATOM 2426 C C . ILE A 1 301 ? -24.197 -3.625 30.547 1.00 90.75 301 ILE A C 1
ATOM 2428 O O . ILE A 1 301 ? -25.058 -4.472 30.325 1.00 90.75 301 ILE A O 1
ATOM 2432 N N . PHE A 1 302 ? -22.963 -3.958 30.933 1.00 92.44 302 PHE A N 1
ATOM 2433 C CA . PHE A 1 302 ? -22.456 -5.336 30.987 1.00 92.44 302 PHE A CA 1
ATOM 2434 C C . PHE A 1 302 ? -22.500 -5.944 32.401 1.00 92.44 302 PHE A C 1
ATOM 2436 O O . PHE A 1 302 ? -21.620 -6.716 32.787 1.00 92.44 302 PHE A O 1
ATOM 2443 N N . SER A 1 303 ? -23.508 -5.575 33.198 1.00 87.62 303 SER A N 1
ATOM 2444 C CA . SER A 1 303 ? -23.648 -6.019 34.594 1.00 87.62 303 SER A CA 1
ATOM 2445 C C . SER A 1 303 ? -24.251 -7.420 34.749 1.00 87.62 303 SER A C 1
ATOM 2447 O O . SER A 1 303 ? -24.049 -8.065 35.778 1.00 87.62 303 SER A O 1
ATOM 2449 N N . LYS A 1 304 ? -24.986 -7.903 33.739 1.00 89.62 304 LYS A N 1
ATOM 2450 C CA . LYS A 1 304 ? -25.634 -9.222 33.722 1.00 89.62 304 LYS A CA 1
ATOM 2451 C C . LYS A 1 304 ? -24.993 -10.125 32.675 1.00 89.62 304 LYS A C 1
ATOM 2453 O O . LYS A 1 304 ? -24.549 -9.649 31.634 1.00 89.62 304 LYS A O 1
ATOM 2458 N N . GLU A 1 305 ? -24.962 -11.425 32.958 1.00 92.88 305 GLU A N 1
ATOM 2459 C CA . GLU A 1 305 ? -24.560 -12.419 31.964 1.00 92.88 305 GLU A CA 1
ATOM 2460 C C . GLU A 1 305 ? -25.652 -12.650 30.919 1.00 92.88 305 GLU A C 1
ATOM 2462 O O . GLU A 1 305 ? -26.844 -12.555 31.216 1.00 92.88 305 GLU A O 1
ATOM 2467 N N . GLY A 1 306 ? -25.220 -13.019 29.717 1.00 92.75 306 GLY A N 1
ATOM 2468 C CA . GLY A 1 306 ? -26.079 -13.334 28.588 1.00 92.75 306 GLY A CA 1
ATOM 2469 C C . GLY A 1 306 ? -26.015 -12.286 27.483 1.00 92.75 306 GLY A C 1
ATOM 2470 O O . GLY A 1 306 ? -25.043 -11.538 27.351 1.00 92.75 306 GLY A O 1
ATOM 2471 N N . GLU A 1 307 ? -27.044 -12.292 26.644 1.00 93.31 307 GLU A N 1
ATOM 2472 C CA . GLU A 1 307 ? -27.184 -11.357 25.534 1.00 93.31 307 GLU A CA 1
ATOM 2473 C C . GLU A 1 307 ? -27.504 -9.948 26.036 1.00 93.31 307 GLU A C 1
ATOM 2475 O O . GLU A 1 307 ? -28.392 -9.748 26.866 1.00 93.31 307 GLU A O 1
ATOM 2480 N N . VAL A 1 308 ? -26.802 -8.958 25.496 1.00 92.38 308 VAL A N 1
ATOM 2481 C CA . VAL A 1 308 ? -27.066 -7.548 25.767 1.00 92.38 308 VAL A CA 1
ATOM 2482 C C . VAL A 1 308 ? -28.176 -7.087 24.829 1.00 92.38 308 VAL A C 1
ATOM 2484 O O . VAL A 1 308 ? -27.948 -6.832 23.646 1.00 92.38 308 VAL A O 1
ATOM 2487 N N . SER A 1 309 ? -29.393 -6.992 25.364 1.00 84.75 309 SER A N 1
ATOM 2488 C CA . SER A 1 309 ? -30.565 -6.584 24.589 1.00 84.75 309 SER A CA 1
ATOM 2489 C C . SER A 1 309 ? -30.451 -5.126 24.141 1.00 84.75 309 SER A C 1
ATOM 2491 O O . SER A 1 309 ? -30.528 -4.215 24.966 1.00 84.75 309 SER A O 1
ATOM 2493 N N . ARG A 1 310 ? -30.352 -4.900 22.823 1.00 81.50 310 ARG A N 1
ATOM 2494 C CA . ARG A 1 310 ? -30.325 -3.555 22.214 1.00 81.50 310 ARG A CA 1
ATOM 2495 C C . ARG A 1 310 ? -31.531 -2.698 22.608 1.00 81.50 310 ARG A C 1
ATOM 2497 O O . ARG A 1 310 ? -31.373 -1.516 22.852 1.00 81.50 310 ARG A O 1
ATOM 2504 N N . SER A 1 311 ? -32.705 -3.303 22.799 1.00 78.56 311 SER A N 1
ATOM 2505 C CA . SER A 1 311 ? -33.928 -2.601 23.228 1.00 78.56 311 SER A CA 1
ATOM 2506 C C . SER A 1 311 ? -33.919 -2.105 24.682 1.00 78.56 311 SER A C 1
ATOM 2508 O O . SER A 1 311 ? -34.790 -1.328 25.066 1.00 78.56 311 SER A O 1
ATOM 2510 N N . GLN A 1 312 ? -32.984 -2.583 25.510 1.00 78.50 312 GLN A N 1
ATOM 2511 C CA . GLN A 1 312 ? -32.892 -2.255 26.940 1.00 78.50 312 GLN A CA 1
ATOM 2512 C C . GLN A 1 312 ? -31.699 -1.349 27.262 1.00 78.50 312 GLN A C 1
ATOM 2514 O O . GLN A 1 312 ? -31.500 -0.971 28.417 1.00 78.50 312 GLN A O 1
ATOM 2519 N N . VAL A 1 313 ? -30.899 -1.018 26.252 1.00 84.62 313 VAL A N 1
ATOM 2520 C CA . VAL A 1 313 ? -29.693 -0.206 26.364 1.00 84.62 313 VAL A CA 1
ATOM 2521 C C . VAL A 1 313 ? -29.801 0.931 25.355 1.00 84.62 313 VAL A C 1
ATOM 2523 O O . VAL A 1 313 ? -30.480 0.818 24.342 1.00 84.62 313 VAL A O 1
ATOM 2526 N N . ASP A 1 314 ? -29.135 2.044 25.628 1.00 84.75 314 ASP A N 1
ATOM 2527 C CA . ASP A 1 314 ? -28.942 3.085 24.625 1.00 84.75 314 ASP A CA 1
ATOM 2528 C C . ASP A 1 314 ? -28.125 2.519 23.447 1.00 84.75 314 ASP A C 1
ATOM 2530 O O . ASP A 1 314 ? -26.926 2.254 23.582 1.00 84.75 314 ASP A O 1
ATOM 2534 N N . GLU A 1 315 ? -28.781 2.293 22.303 1.00 85.38 315 GLU A N 1
ATOM 2535 C CA . GLU A 1 315 ? -28.161 1.707 21.108 1.00 85.38 315 GLU A CA 1
ATOM 2536 C C . GLU A 1 315 ? -26.939 2.502 20.647 1.00 85.38 315 GLU A C 1
ATOM 2538 O O . GLU A 1 315 ? -25.940 1.906 20.243 1.00 85.38 315 GLU A O 1
ATOM 2543 N N . SER A 1 316 ? -26.975 3.831 20.784 1.00 86.25 316 SER A N 1
ATOM 2544 C CA . SER A 1 316 ? -25.863 4.694 20.386 1.00 86.25 316 SER A CA 1
ATOM 2545 C C . SER A 1 316 ? -24.607 4.417 21.215 1.00 86.25 316 SER A C 1
ATOM 2547 O O . SER A 1 316 ? -23.512 4.304 20.662 1.00 86.25 316 SER A O 1
ATOM 2549 N N . LYS A 1 317 ? -24.768 4.191 22.526 1.00 87.81 317 LYS A N 1
ATOM 2550 C CA . LYS A 1 317 ? -23.668 3.834 23.434 1.00 87.81 317 LYS A CA 1
ATOM 2551 C C . LYS A 1 317 ? -23.124 2.441 23.155 1.00 87.81 317 LYS A C 1
ATOM 2553 O O . LYS A 1 317 ? -21.916 2.218 23.247 1.00 87.81 317 LYS A O 1
ATOM 2558 N N . LEU A 1 318 ? -23.997 1.490 22.818 1.00 90.12 318 LEU A N 1
ATOM 2559 C CA . LEU A 1 318 ? -23.553 0.148 22.451 1.00 90.12 318 LEU A CA 1
ATOM 2560 C C . LEU A 1 318 ? -22.779 0.167 21.128 1.00 90.12 318 LEU A C 1
ATOM 2562 O O . LEU A 1 318 ? -21.740 -0.480 21.026 1.00 90.12 318 LEU A O 1
ATOM 2566 N N . ASP A 1 319 ? -23.229 0.932 20.137 1.00 88.50 319 ASP A N 1
ATOM 2567 C CA . ASP A 1 319 ? -22.531 1.058 18.858 1.00 88.50 319 ASP A CA 1
ATOM 2568 C C . ASP A 1 319 ? -21.197 1.808 19.001 1.00 88.50 319 ASP A C 1
ATOM 2570 O O . ASP A 1 319 ? -20.204 1.420 18.379 1.00 88.50 319 ASP A O 1
ATOM 2574 N N . GLU A 1 320 ? -21.118 2.829 19.860 1.00 89.19 320 GLU A N 1
ATOM 2575 C CA . GLU A 1 320 ? -19.851 3.473 20.235 1.00 89.19 320 GLU A CA 1
ATOM 2576 C C . GLU A 1 320 ? -18.881 2.455 20.853 1.00 89.19 320 GLU A C 1
ATOM 2578 O O . GLU A 1 320 ? -17.723 2.352 20.430 1.00 89.19 320 GLU A O 1
ATOM 2583 N N . PHE A 1 321 ? -19.369 1.627 21.782 1.00 92.12 321 PHE A N 1
ATOM 2584 C CA . PHE A 1 321 ? -18.588 0.547 22.375 1.00 92.12 321 PHE A CA 1
ATOM 2585 C C . PHE A 1 321 ? -18.095 -0.451 21.318 1.00 92.12 321 PHE A C 1
ATOM 2587 O O . PHE A 1 321 ? -16.901 -0.752 21.270 1.00 92.12 321 PHE A O 1
ATOM 2594 N N . VAL A 1 322 ? -18.974 -0.929 20.430 1.00 92.75 322 VAL A N 1
ATOM 2595 C CA . VAL A 1 322 ? -18.620 -1.844 19.330 1.00 92.75 322 VAL A CA 1
ATOM 2596 C C . VAL A 1 322 ? -17.539 -1.227 18.435 1.00 92.75 322 VAL A C 1
ATOM 2598 O O . VAL A 1 322 ? -16.536 -1.881 18.127 1.00 92.75 322 VAL A O 1
ATOM 2601 N N . ASN A 1 323 ? -17.678 0.046 18.060 1.00 89.50 323 ASN A N 1
ATOM 2602 C CA . ASN A 1 323 ? -16.682 0.762 17.259 1.00 89.50 323 ASN A CA 1
ATOM 2603 C C . ASN A 1 323 ? -15.330 0.861 17.982 1.00 89.50 323 ASN A C 1
ATOM 2605 O O . ASN A 1 323 ? -14.283 0.588 17.390 1.00 89.50 323 ASN A O 1
ATOM 2609 N N . LYS A 1 324 ? -15.336 1.196 19.276 1.00 91.50 324 LYS A N 1
ATOM 2610 C CA . LYS A 1 324 ? -14.131 1.279 20.114 1.00 91.50 324 LYS A CA 1
ATOM 2611 C C . LYS A 1 324 ? -13.382 -0.055 20.157 1.00 91.50 324 LYS A C 1
ATOM 2613 O O . LYS A 1 324 ? -12.178 -0.095 19.890 1.00 91.50 324 LYS A O 1
ATOM 2618 N N . VAL A 1 325 ? -14.077 -1.155 20.449 1.00 94.12 325 VAL A N 1
ATOM 2619 C CA . VAL A 1 325 ? -13.436 -2.468 20.646 1.00 94.12 325 VAL A CA 1
ATOM 2620 C C . VAL A 1 325 ? -12.970 -3.088 19.331 1.00 94.12 325 VAL A C 1
ATOM 2622 O O . VAL A 1 325 ? -11.893 -3.685 19.279 1.00 94.12 325 VAL A O 1
ATOM 2625 N N . THR A 1 326 ? -13.715 -2.888 18.240 1.00 93.25 326 THR A N 1
ATOM 2626 C CA . THR A 1 326 ? -13.299 -3.330 16.900 1.00 93.25 326 THR A CA 1
ATOM 2627 C C . THR A 1 326 ? -12.101 -2.533 16.391 1.00 93.25 326 THR A C 1
ATOM 2629 O O . THR A 1 326 ? -11.181 -3.127 15.828 1.00 93.25 326 THR A O 1
ATOM 2632 N N . LYS A 1 327 ? -12.038 -1.218 16.653 1.00 91.19 327 LYS A N 1
ATOM 2633 C CA . LYS A 1 327 ? -10.862 -0.382 16.356 1.00 91.19 327 LYS A CA 1
ATOM 2634 C C . LYS A 1 327 ? -9.629 -0.840 17.127 1.00 91.19 327 LYS A C 1
ATOM 2636 O O . LYS A 1 327 ? -8.566 -1.012 16.532 1.00 91.19 327 LYS A O 1
ATOM 2641 N N . GLN A 1 328 ? -9.767 -1.114 18.423 1.00 91.50 328 GLN A N 1
ATOM 2642 C CA . GLN A 1 328 ? -8.662 -1.616 19.243 1.00 91.50 328 GLN A CA 1
ATOM 2643 C C . GLN A 1 328 ? -8.157 -2.988 18.773 1.00 91.50 328 GLN A C 1
ATOM 2645 O O . GLN A 1 328 ? -6.953 -3.245 18.790 1.00 91.50 328 GLN A O 1
ATOM 2650 N N . ALA A 1 329 ? -9.059 -3.847 18.299 1.00 92.62 329 ALA A N 1
ATOM 2651 C CA . ALA A 1 329 ? -8.710 -5.131 17.704 1.00 92.62 329 ALA A CA 1
ATOM 2652 C C . ALA A 1 329 ? -8.197 -5.025 16.255 1.00 92.62 329 ALA A C 1
ATOM 2654 O O . ALA A 1 329 ? -7.829 -6.049 15.686 1.00 92.62 329 ALA A O 1
ATOM 2655 N N . LYS A 1 330 ? -8.166 -3.834 15.634 1.00 92.69 330 LYS A N 1
ATOM 2656 C CA . LYS A 1 330 ? -7.857 -3.637 14.202 1.00 92.69 330 LYS A CA 1
ATOM 2657 C C . LYS A 1 330 ? -8.770 -4.464 13.281 1.00 92.69 330 LYS A C 1
ATOM 2659 O O . LYS A 1 330 ? -8.311 -5.073 12.311 1.00 92.69 330 LYS A O 1
ATOM 2664 N N . LEU A 1 331 ? -10.057 -4.517 13.635 1.00 93.12 331 LEU A N 1
ATOM 2665 C CA . LEU A 1 331 ? -11.126 -5.202 12.900 1.00 93.12 331 LEU A CA 1
ATOM 2666 C C . LEU A 1 331 ? -12.010 -4.257 12.067 1.00 93.12 331 LEU A C 1
ATOM 2668 O O . LEU A 1 331 ? -12.893 -4.688 11.330 1.00 93.12 331 LEU A O 1
ATOM 2672 N N . ASN A 1 332 ? -11.774 -2.953 12.186 1.00 91.06 332 ASN A N 1
ATOM 2673 C CA . ASN A 1 332 ? -12.530 -1.890 11.527 1.00 91.06 332 ASN A CA 1
ATOM 2674 C C . ASN A 1 332 ? -11.898 -1.425 10.202 1.00 91.06 332 ASN A C 1
ATOM 2676 O O . ASN A 1 332 ? -12.421 -0.512 9.566 1.00 91.06 332 ASN A O 1
ATOM 2680 N N . ILE A 1 333 ? -10.774 -2.022 9.802 1.00 93.19 333 ILE A N 1
ATOM 2681 C CA . ILE A 1 333 ? -9.961 -1.582 8.670 1.00 93.19 333 ILE A CA 1
ATOM 2682 C C . ILE A 1 333 ? -9.293 -2.774 7.985 1.00 93.19 333 ILE A C 1
ATOM 2684 O O . ILE A 1 333 ? -8.741 -3.654 8.642 1.00 93.19 333 ILE A O 1
ATOM 2688 N N . ASP A 1 334 ? -9.317 -2.784 6.659 1.00 94.38 334 ASP A N 1
ATOM 2689 C CA . ASP A 1 334 ? -8.583 -3.720 5.815 1.00 94.38 334 ASP A CA 1
ATOM 2690 C C . ASP A 1 334 ? -7.431 -2.978 5.150 1.00 94.38 334 ASP A C 1
ATOM 2692 O O . ASP A 1 334 ? -7.620 -1.969 4.466 1.00 94.38 334 ASP A O 1
ATOM 2696 N N . ILE A 1 335 ? -6.224 -3.481 5.373 1.00 96.12 335 ILE A N 1
ATOM 2697 C CA . ILE A 1 335 ? -5.018 -2.957 4.753 1.00 96.12 335 ILE A CA 1
ATOM 2698 C C . ILE A 1 335 ? -4.425 -4.079 3.922 1.00 96.12 335 ILE A C 1
ATOM 2700 O O . ILE A 1 335 ? -4.098 -5.148 4.434 1.00 96.12 335 ILE A O 1
ATOM 2704 N N . LYS A 1 336 ? -4.240 -3.806 2.637 1.00 95.88 336 LYS A N 1
ATOM 2705 C CA . LYS A 1 336 ? -3.480 -4.660 1.732 1.00 95.88 336 LYS A CA 1
ATOM 2706 C C . LYS A 1 336 ? -2.164 -3.989 1.384 1.00 95.88 336 LYS A C 1
ATOM 2708 O O . LYS A 1 336 ? -2.067 -2.764 1.396 1.00 95.88 336 LYS A O 1
ATOM 2713 N N . MET A 1 337 ? -1.161 -4.791 1.051 1.00 95.06 337 MET A N 1
ATOM 2714 C CA . MET A 1 337 ? 0.130 -4.296 0.592 1.00 95.06 337 MET A CA 1
ATOM 2715 C C . MET A 1 337 ? 0.499 -4.942 -0.741 1.00 95.06 337 MET A C 1
ATOM 2717 O O . MET A 1 337 ? 0.333 -6.150 -0.921 1.00 95.06 337 MET A O 1
ATOM 2721 N N . ILE A 1 338 ? 1.022 -4.132 -1.660 1.00 94.44 338 ILE A N 1
ATOM 2722 C CA . ILE A 1 338 ? 1.706 -4.599 -2.865 1.00 94.44 338 ILE A CA 1
ATOM 2723 C C . ILE A 1 338 ? 3.219 -4.431 -2.679 1.00 94.44 338 ILE A C 1
ATOM 2725 O O . ILE A 1 338 ? 3.713 -3.346 -2.364 1.00 94.44 338 ILE A O 1
ATOM 2729 N N . ASN A 1 339 ? 3.961 -5.523 -2.856 1.00 90.31 339 ASN A N 1
ATOM 2730 C CA . ASN A 1 339 ? 5.417 -5.514 -2.788 1.00 90.31 339 ASN A CA 1
ATOM 2731 C C . ASN A 1 339 ? 5.992 -5.269 -4.190 1.00 90.31 339 ASN A C 1
ATOM 2733 O O . ASN A 1 339 ? 6.129 -6.198 -4.986 1.00 90.31 339 ASN A O 1
ATOM 2737 N N . ILE A 1 340 ? 6.305 -4.007 -4.492 1.00 84.88 340 ILE A N 1
ATOM 2738 C CA . ILE A 1 340 ? 6.871 -3.625 -5.788 1.00 84.88 340 ILE A CA 1
ATOM 2739 C C . ILE A 1 340 ? 8.284 -4.191 -5.978 1.00 84.88 340 ILE A C 1
ATOM 2741 O O . ILE A 1 340 ? 8.594 -4.598 -7.090 1.00 84.88 340 ILE A O 1
ATOM 2745 N N . GLU A 1 341 ? 9.116 -4.291 -4.930 1.00 84.88 341 GLU A N 1
ATOM 2746 C CA . GLU A 1 341 ? 10.450 -4.921 -5.019 1.00 84.88 341 GLU A CA 1
ATOM 2747 C C . GLU A 1 341 ? 10.334 -6.348 -5.571 1.00 84.88 341 GLU A C 1
ATOM 2749 O O . GLU A 1 341 ? 11.003 -6.683 -6.542 1.00 84.88 341 GLU A O 1
ATOM 2754 N N . ALA A 1 342 ? 9.409 -7.152 -5.036 1.00 82.31 342 ALA A N 1
ATOM 2755 C CA . ALA A 1 342 ? 9.180 -8.518 -5.507 1.00 82.31 342 ALA A CA 1
ATOM 2756 C C . ALA A 1 342 ? 8.704 -8.577 -6.969 1.00 82.31 342 ALA A C 1
ATOM 2758 O O . ALA A 1 342 ? 9.146 -9.445 -7.715 1.00 82.31 342 ALA A O 1
ATOM 2759 N N . ILE A 1 343 ? 7.837 -7.647 -7.386 1.00 75.69 343 ILE A N 1
ATOM 2760 C CA . ILE A 1 343 ? 7.363 -7.559 -8.776 1.00 75.69 343 ILE A CA 1
ATOM 2761 C C . ILE A 1 343 ? 8.518 -7.205 -9.716 1.00 75.69 343 ILE A C 1
ATOM 2763 O O . ILE A 1 343 ? 8.655 -7.807 -10.777 1.00 75.69 343 ILE A O 1
ATOM 2767 N N . LEU A 1 344 ? 9.360 -6.240 -9.342 1.00 72.94 344 LEU A N 1
ATOM 2768 C CA . LEU A 1 344 ? 10.516 -5.857 -10.152 1.00 72.94 344 LEU A CA 1
ATOM 2769 C C . LEU A 1 344 ? 11.550 -6.984 -10.211 1.00 72.94 344 LEU A C 1
ATOM 2771 O O . LEU A 1 344 ? 12.048 -7.281 -11.294 1.00 72.94 344 LEU A O 1
ATOM 2775 N N . ASP A 1 345 ? 11.806 -7.666 -9.095 1.00 69.94 345 ASP A N 1
ATOM 2776 C CA . ASP A 1 345 ? 12.666 -8.848 -9.039 1.00 69.94 345 ASP A CA 1
ATOM 2777 C C . ASP A 1 345 ? 12.139 -9.992 -9.917 1.00 69.94 345 ASP A C 1
ATOM 2779 O O . ASP A 1 345 ? 12.922 -10.647 -10.605 1.00 69.94 345 ASP A O 1
ATOM 2783 N N . GLU A 1 346 ? 10.828 -10.258 -9.898 1.00 64.56 346 GLU A N 1
ATOM 2784 C CA . GLU A 1 346 ? 10.191 -11.281 -10.737 1.00 64.56 346 GLU A CA 1
ATOM 2785 C C . GLU A 1 346 ? 10.350 -10.944 -12.220 1.00 64.56 346 GLU A C 1
ATOM 2787 O O . GLU A 1 346 ? 10.761 -11.796 -13.003 1.00 64.56 346 GLU A O 1
ATOM 2792 N N . ILE A 1 347 ? 10.124 -9.683 -12.590 1.00 57.59 347 ILE A N 1
ATOM 2793 C CA . ILE A 1 347 ? 10.282 -9.201 -13.965 1.00 57.59 347 ILE A CA 1
ATOM 2794 C C . ILE A 1 347 ? 11.732 -9.305 -14.431 1.00 57.59 347 ILE A C 1
ATOM 2796 O O . ILE A 1 347 ? 11.978 -9.671 -15.579 1.00 57.59 347 ILE A O 1
ATOM 2800 N N . LEU A 1 348 ? 12.693 -8.999 -13.559 1.00 55.91 348 LEU A N 1
ATOM 2801 C CA . LEU A 1 348 ? 14.112 -9.144 -13.874 1.00 55.91 348 LEU A CA 1
ATOM 2802 C C . LEU A 1 348 ? 14.525 -10.617 -14.008 1.00 55.91 348 LEU A C 1
ATOM 2804 O O . LEU A 1 348 ? 15.387 -10.924 -14.828 1.00 55.91 348 LEU A O 1
ATOM 2808 N N . LYS A 1 349 ? 13.918 -11.527 -13.234 1.00 56.69 349 LYS A N 1
ATOM 2809 C CA . LYS A 1 349 ? 14.219 -12.969 -13.265 1.00 56.69 349 LYS A CA 1
ATOM 2810 C C . LYS A 1 349 ? 13.523 -13.714 -14.410 1.00 56.69 349 LYS A C 1
ATOM 2812 O O . LYS A 1 349 ? 14.132 -14.620 -14.966 1.00 56.69 349 LYS A O 1
ATOM 2817 N N . ASN A 1 350 ? 12.282 -13.348 -14.740 1.00 52.94 350 ASN A N 1
ATOM 2818 C CA . ASN A 1 350 ? 11.409 -14.028 -15.708 1.00 52.94 350 ASN A CA 1
ATOM 2819 C C . ASN A 1 350 ? 10.656 -13.011 -16.600 1.00 52.94 350 ASN A C 1
ATOM 2821 O O . ASN A 1 350 ? 9.421 -12.924 -16.552 1.00 52.94 350 ASN A O 1
ATOM 2825 N N . PRO A 1 351 ? 11.359 -12.211 -17.421 1.00 48.56 351 PRO A N 1
ATOM 2826 C CA . PRO A 1 351 ? 10.738 -11.171 -18.247 1.00 48.56 351 PRO A CA 1
ATOM 2827 C C . PRO A 1 351 ? 9.668 -11.705 -19.220 1.00 48.56 351 PRO A C 1
ATOM 2829 O O . PRO A 1 351 ? 8.786 -10.953 -19.636 1.00 48.56 351 PRO A O 1
ATOM 2832 N N . GLU A 1 352 ? 9.707 -12.988 -19.582 1.00 48.56 352 GLU A N 1
ATOM 2833 C CA . GLU A 1 352 ? 8.742 -13.673 -20.449 1.00 48.56 352 GLU A CA 1
ATOM 2834 C C . GLU A 1 352 ? 7.407 -14.033 -19.768 1.00 48.56 352 GLU A C 1
ATOM 2836 O O . GLU A 1 352 ? 6.399 -14.226 -20.454 1.00 48.56 352 GLU A O 1
ATOM 2841 N N . ALA A 1 353 ? 7.366 -14.113 -18.432 1.00 51.34 353 ALA A N 1
ATOM 2842 C CA . ALA A 1 353 ? 6.146 -14.418 -17.673 1.00 51.34 353 ALA A CA 1
ATOM 2843 C C . ALA A 1 353 ? 5.169 -13.237 -17.652 1.00 51.34 353 ALA A C 1
ATOM 2845 O O . ALA A 1 353 ? 3.970 -13.401 -17.445 1.00 51.34 353 ALA A O 1
ATOM 2846 N N . HIS A 1 354 ? 5.676 -12.031 -17.897 1.00 47.84 354 HIS A N 1
ATOM 2847 C CA . HIS A 1 354 ? 4.878 -10.822 -17.812 1.00 47.84 354 HIS A CA 1
ATOM 2848 C C . HIS A 1 354 ? 4.420 -10.300 -19.164 1.00 47.84 354 HIS A C 1
ATOM 2850 O O . HIS A 1 354 ? 3.729 -9.297 -19.155 1.00 47.84 354 HIS A O 1
ATOM 2856 N N . GLY A 1 355 ? 4.737 -10.959 -20.286 1.00 52.28 355 GLY A N 1
ATOM 2857 C CA . GLY A 1 355 ? 4.156 -10.791 -21.632 1.00 52.28 355 GLY A CA 1
ATOM 2858 C C . GLY A 1 355 ? 5.193 -10.993 -22.742 1.00 52.28 355 GLY A C 1
ATOM 2859 O O . GLY A 1 355 ? 6.235 -11.593 -22.499 1.00 52.28 355 GLY A O 1
ATOM 2860 N N . PHE A 1 356 ? 4.913 -10.531 -23.967 1.00 54.72 356 PHE A N 1
ATOM 2861 C CA . PHE A 1 356 ? 5.803 -10.711 -25.127 1.00 54.72 356 PHE A CA 1
ATOM 2862 C C . PHE A 1 356 ? 6.956 -9.693 -25.131 1.00 54.72 356 PHE A C 1
ATOM 2864 O O . PHE A 1 356 ? 6.822 -8.584 -25.653 1.00 54.72 356 PHE A O 1
ATOM 2871 N N . THR A 1 357 ? 8.087 -10.066 -24.532 1.00 53.28 357 THR A N 1
ATOM 2872 C CA . THR A 1 357 ? 9.242 -9.197 -24.241 1.00 53.28 357 THR A CA 1
ATOM 2873 C C . THR A 1 357 ? 10.505 -9.657 -24.979 1.00 53.28 357 THR A C 1
ATOM 2875 O O . THR A 1 357 ? 10.500 -10.697 -25.624 1.00 53.28 357 THR A O 1
ATOM 2878 N N . ALA A 1 358 ? 11.601 -8.895 -24.921 1.00 50.56 358 ALA A N 1
ATOM 2879 C CA . ALA A 1 358 ? 12.888 -9.250 -25.530 1.00 50.56 358 ALA A CA 1
ATOM 2880 C C . ALA A 1 358 ? 13.482 -10.563 -24.982 1.00 50.56 358 ALA A C 1
ATOM 2882 O O . ALA A 1 358 ? 14.328 -11.167 -25.632 1.00 50.56 358 ALA A O 1
ATOM 2883 N N . GLY A 1 359 ? 13.018 -10.999 -23.805 1.00 50.75 359 GLY A N 1
ATOM 2884 C CA . GLY A 1 359 ? 13.361 -12.278 -23.189 1.00 50.75 359 GLY A CA 1
ATOM 2885 C C . GLY A 1 359 ? 12.436 -13.436 -23.539 1.00 50.75 359 GLY A C 1
ATOM 2886 O O . GLY A 1 359 ? 12.683 -14.550 -23.085 1.00 50.75 359 GLY A O 1
ATOM 2887 N N . CYS A 1 360 ? 11.383 -13.209 -24.333 1.00 66.56 360 CYS A N 1
ATOM 2888 C CA . CYS A 1 360 ? 10.501 -14.292 -24.745 1.00 66.56 360 CYS A CA 1
ATOM 2889 C C . CYS A 1 360 ? 11.245 -15.351 -25.540 1.00 66.56 360 CYS A C 1
ATOM 2891 O O . CYS A 1 360 ? 12.045 -15.051 -26.428 1.00 66.56 360 CYS A O 1
ATOM 2893 N N . ALA A 1 361 ? 10.906 -16.603 -25.245 1.00 75.12 361 ALA A N 1
ATOM 2894 C CA . ALA A 1 361 ? 11.446 -17.722 -25.978 1.00 75.12 361 ALA A CA 1
ATOM 2895 C C . ALA A 1 361 ? 10.991 -17.650 -27.440 1.00 75.12 361 ALA A C 1
ATOM 2897 O O . ALA A 1 361 ? 9.803 -17.460 -27.731 1.00 75.12 361 ALA A O 1
ATOM 2898 N N . VAL A 1 362 ? 11.945 -17.812 -28.352 1.00 83.12 362 VAL A N 1
ATOM 2899 C CA . VAL A 1 362 ? 11.669 -17.952 -29.779 1.00 83.12 362 VAL A CA 1
ATOM 2900 C C . VAL A 1 362 ? 12.121 -19.333 -30.204 1.00 83.12 362 VAL A C 1
ATOM 2902 O O . VAL A 1 362 ? 13.293 -19.683 -30.068 1.00 83.12 362 VAL A O 1
ATOM 2905 N N . TYR A 1 363 ? 11.185 -20.111 -30.729 1.00 85.75 363 TYR A N 1
ATOM 2906 C CA . TYR A 1 363 ? 11.430 -21.447 -31.252 1.00 85.75 363 TYR A CA 1
ATOM 2907 C C . TYR A 1 363 ? 11.288 -21.451 -32.771 1.00 85.75 363 TYR A C 1
ATOM 2909 O O . TYR A 1 363 ? 10.590 -20.614 -33.339 1.00 85.75 363 TYR A O 1
ATOM 2917 N N . TYR A 1 364 ? 11.926 -22.406 -33.432 1.00 85.88 364 TYR A N 1
ATOM 2918 C CA . TYR A 1 364 ? 11.744 -22.708 -34.843 1.00 85.88 364 TYR A CA 1
ATOM 2919 C C . TYR A 1 364 ? 11.306 -24.158 -35.013 1.00 85.88 364 TYR A C 1
ATOM 2921 O O . TYR A 1 364 ? 11.902 -25.062 -34.427 1.00 85.88 364 TYR A O 1
ATOM 2929 N N . LEU A 1 365 ? 10.263 -24.352 -35.813 1.00 82.56 365 LEU A N 1
ATOM 2930 C CA . LEU A 1 365 ? 9.694 -25.640 -36.176 1.00 82.56 365 LEU A CA 1
ATOM 2931 C C . LEU A 1 365 ? 10.052 -25.944 -37.645 1.00 82.56 365 LEU A C 1
ATOM 2933 O O . LEU A 1 365 ? 9.555 -25.238 -38.535 1.00 82.56 365 LEU A 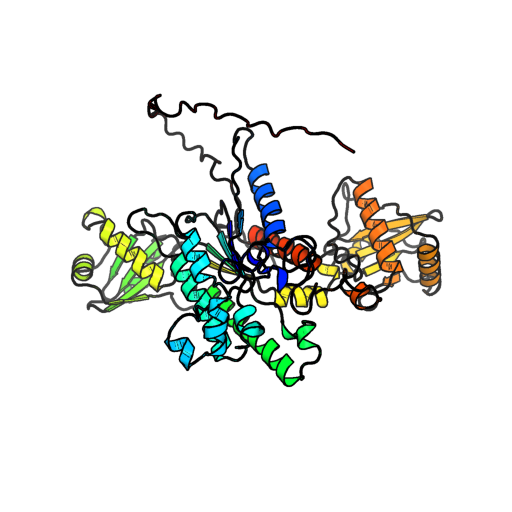O 1
ATOM 2937 N N . PRO A 1 366 ? 10.918 -26.939 -37.916 1.00 74.69 366 PRO A N 1
ATOM 2938 C CA . PRO A 1 366 ? 11.304 -27.321 -39.275 1.00 74.69 366 PRO A CA 1
ATOM 2939 C C . PRO A 1 366 ? 10.146 -27.867 -40.121 1.00 74.69 366 PRO A C 1
ATOM 2941 O O . PRO A 1 366 ? 9.178 -28.420 -39.609 1.00 74.69 366 PRO A O 1
ATOM 2944 N N . GLU A 1 367 ? 10.265 -27.738 -41.446 1.00 66.44 367 GLU A N 1
ATOM 2945 C CA . GLU A 1 367 ? 9.215 -28.093 -42.419 1.00 66.44 367 GLU A CA 1
ATOM 2946 C C . GLU A 1 367 ? 8.803 -29.577 -42.399 1.00 66.44 367 GLU A C 1
ATOM 2948 O O . GLU A 1 367 ? 7.667 -29.893 -42.750 1.00 66.44 367 GLU A O 1
ATOM 2953 N N . SER A 1 368 ? 9.689 -30.479 -41.966 1.00 57.53 368 SER A N 1
ATOM 2954 C CA . SER A 1 368 ? 9.459 -31.930 -41.957 1.00 57.53 368 SER A CA 1
ATOM 2955 C C . SER A 1 368 ? 8.601 -32.436 -40.794 1.00 57.53 368 SER A C 1
ATOM 2957 O O . SER A 1 368 ? 8.124 -33.567 -40.854 1.00 57.53 368 SER A O 1
ATOM 2959 N N . GLU A 1 369 ? 8.381 -31.630 -39.752 1.00 56.50 369 GLU A N 1
ATOM 2960 C CA . GLU A 1 369 ? 7.617 -32.029 -38.566 1.00 56.50 369 GLU A CA 1
ATOM 2961 C C . GLU A 1 369 ? 6.520 -30.999 -38.276 1.00 56.50 369 GLU A C 1
ATOM 2963 O O . GLU A 1 369 ? 6.748 -29.880 -37.820 1.00 56.50 369 GLU A O 1
ATOM 2968 N N . GLY A 1 370 ? 5.289 -31.361 -38.631 1.00 52.38 370 GLY A N 1
ATOM 2969 C CA . GLY A 1 370 ? 4.135 -30.472 -38.573 1.00 52.38 370 GLY A CA 1
ATOM 2970 C C . GLY A 1 370 ? 2.860 -31.178 -38.144 1.00 52.38 370 GLY A C 1
ATOM 2971 O O . GLY A 1 370 ? 1.795 -30.808 -38.638 1.00 52.38 370 GLY A O 1
ATOM 2972 N N . GLN A 1 371 ? 2.948 -32.192 -37.277 1.00 59.03 371 GLN A N 1
ATOM 2973 C CA . GLN A 1 371 ? 1.747 -32.802 -36.717 1.00 59.03 371 GLN A CA 1
ATOM 2974 C C . GLN A 1 371 ? 1.204 -31.948 -35.566 1.00 59.03 371 GLN A C 1
ATOM 2976 O O . GLN A 1 371 ? 1.940 -31.359 -34.777 1.00 59.03 371 GLN A O 1
ATOM 2981 N N . GLU A 1 372 ? -0.121 -31.869 -35.466 1.00 55.97 372 GLU A N 1
ATOM 2982 C CA . GLU A 1 372 ? -0.834 -31.109 -34.429 1.00 55.97 372 GLU A CA 1
ATOM 2983 C C . GLU A 1 372 ? -0.466 -31.582 -33.003 1.00 55.97 372 GLU A C 1
ATOM 2985 O O . GLU A 1 372 ? -0.505 -30.799 -32.054 1.00 55.97 372 GLU A O 1
ATOM 2990 N N . SER A 1 373 ? -0.007 -32.832 -32.865 1.00 56.25 373 SER A N 1
ATOM 2991 C CA . SER A 1 373 ? 0.566 -33.412 -31.643 1.00 56.25 373 SER A CA 1
ATOM 2992 C C . SER A 1 373 ? 1.864 -32.740 -31.182 1.00 56.25 373 SER A C 1
ATOM 2994 O O . SER A 1 373 ? 2.063 -32.583 -29.977 1.00 56.25 373 SER A O 1
ATOM 2996 N N . ASP A 1 374 ? 2.719 -32.295 -32.107 1.00 61.09 374 ASP A N 1
ATOM 2997 C CA . ASP A 1 374 ? 3.985 -31.618 -31.791 1.00 61.09 374 ASP A CA 1
ATOM 2998 C C . ASP A 1 374 ? 3.730 -30.182 -31.300 1.00 61.09 374 ASP A C 1
ATOM 3000 O O . ASP A 1 374 ? 4.403 -29.677 -30.406 1.00 61.09 374 ASP A O 1
ATOM 3004 N N . LEU A 1 375 ? 2.675 -29.536 -31.812 1.00 61.59 375 LEU A N 1
ATOM 3005 C CA . LEU A 1 375 ? 2.211 -28.221 -31.346 1.00 61.59 375 LEU A CA 1
ATOM 3006 C C . LEU A 1 375 ? 1.596 -28.270 -29.938 1.00 61.59 375 LEU A C 1
ATOM 3008 O O . LEU A 1 375 ? 1.666 -27.292 -29.193 1.00 61.59 375 LEU A O 1
ATOM 3012 N N . LEU A 1 376 ? 0.993 -29.399 -29.559 1.00 57.44 376 LEU A N 1
ATOM 3013 C CA . LEU A 1 376 ? 0.440 -29.608 -28.219 1.00 57.44 376 LEU A CA 1
ATOM 3014 C C . LEU A 1 376 ? 1.533 -29.925 -27.189 1.00 57.44 376 LEU A C 1
ATOM 3016 O O . LEU A 1 376 ? 1.441 -29.450 -26.058 1.00 57.44 376 LEU A O 1
ATOM 3020 N N . SER A 1 377 ? 2.589 -30.652 -27.571 1.00 57.88 377 SER A N 1
ATOM 3021 C CA . SER A 1 377 ? 3.772 -30.844 -26.718 1.00 57.88 377 SER A CA 1
ATOM 3022 C C . SER A 1 377 ? 4.596 -29.554 -26.566 1.00 57.88 377 SER A C 1
ATOM 3024 O O . SER A 1 377 ? 5.168 -29.321 -25.502 1.00 57.88 377 SER A O 1
ATOM 3026 N N . LEU A 1 378 ? 4.559 -28.661 -27.566 1.00 57.03 378 LEU A N 1
ATOM 3027 C CA . LEU A 1 378 ? 5.138 -27.308 -27.551 1.00 57.03 378 LEU A CA 1
ATOM 3028 C C . LEU A 1 378 ? 4.572 -26.387 -26.455 1.00 57.03 378 LEU A C 1
ATOM 3030 O O . LEU A 1 378 ? 5.316 -25.578 -25.900 1.00 57.03 378 LEU A O 1
ATOM 3034 N N . GLY A 1 379 ? 3.293 -26.532 -26.089 1.00 53.66 379 GLY A N 1
ATOM 3035 C CA . GLY A 1 379 ? 2.700 -25.808 -24.955 1.00 53.66 379 GLY A CA 1
ATOM 3036 C C . GLY A 1 379 ? 3.361 -26.133 -23.607 1.00 53.66 379 GLY A C 1
ATOM 3037 O O . GLY A 1 379 ? 3.367 -25.302 -22.710 1.00 53.66 379 GLY A O 1
ATOM 3038 N N . ASN A 1 380 ? 4.005 -27.299 -23.483 1.00 54.69 380 ASN A N 1
ATOM 3039 C CA . ASN A 1 380 ? 4.702 -27.713 -22.261 1.00 54.69 380 ASN A CA 1
ATOM 3040 C C . ASN A 1 380 ? 6.172 -27.252 -22.197 1.00 54.69 380 ASN A C 1
ATOM 3042 O O . ASN A 1 380 ? 6.859 -27.556 -21.224 1.00 54.69 380 ASN A O 1
ATOM 3046 N N . ILE A 1 381 ? 6.682 -26.553 -23.220 1.00 60.91 381 ILE A N 1
ATOM 3047 C CA . ILE A 1 381 ? 8.108 -26.186 -23.316 1.00 60.91 381 ILE A CA 1
ATOM 3048 C C . ILE A 1 381 ? 8.448 -24.954 -22.469 1.00 60.91 381 ILE A C 1
ATOM 3050 O O . ILE A 1 381 ? 9.584 -24.796 -22.022 1.00 60.91 381 ILE A O 1
ATOM 3054 N N . THR A 1 382 ? 7.473 -24.088 -22.199 1.00 62.72 382 THR A N 1
ATOM 3055 C CA . THR A 1 382 ? 7.656 -22.930 -21.322 1.00 62.72 382 THR A CA 1
ATOM 3056 C C . THR A 1 382 ? 6.395 -22.648 -20.516 1.00 62.72 382 THR A C 1
ATOM 3058 O O . THR A 1 382 ? 5.286 -22.765 -21.024 1.00 62.72 382 THR A O 1
ATOM 3061 N N . ALA A 1 383 ? 6.569 -22.237 -19.258 1.00 60.44 383 ALA A N 1
ATOM 3062 C CA . ALA A 1 383 ? 5.472 -21.777 -18.407 1.00 60.44 383 ALA A CA 1
ATOM 3063 C C . ALA A 1 383 ? 5.004 -20.342 -18.748 1.00 60.44 383 ALA A C 1
ATOM 3065 O O . ALA A 1 383 ? 4.042 -19.863 -18.154 1.00 60.44 383 ALA A O 1
ATOM 3066 N N . GLY A 1 384 ? 5.695 -19.645 -19.664 1.00 65.31 384 GLY A N 1
ATOM 3067 C CA . GLY A 1 384 ? 5.465 -18.236 -20.011 1.00 65.31 384 GLY A CA 1
ATOM 3068 C C . GLY A 1 384 ? 5.064 -17.999 -21.472 1.00 65.31 384 GLY A C 1
ATOM 3069 O O . GLY A 1 384 ? 4.526 -18.879 -22.144 1.00 65.31 384 GLY A O 1
ATOM 3070 N N . ASN A 1 385 ? 5.311 -16.785 -21.972 1.00 73.94 385 ASN A N 1
ATOM 3071 C CA . ASN A 1 385 ? 4.981 -16.392 -23.345 1.00 73.94 385 ASN A CA 1
ATOM 3072 C C . ASN A 1 385 ? 6.105 -16.757 -24.329 1.00 73.94 385 ASN A C 1
ATOM 3074 O O . ASN A 1 385 ? 7.285 -16.547 -24.035 1.00 73.94 385 ASN A O 1
ATOM 3078 N N . ALA A 1 386 ? 5.747 -17.255 -25.515 1.00 79.12 386 ALA A N 1
ATOM 3079 C CA . ALA A 1 386 ? 6.711 -17.621 -26.552 1.00 79.12 386 ALA A CA 1
ATOM 3080 C C . ALA A 1 386 ? 6.168 -17.478 -27.976 1.00 79.12 386 ALA A C 1
ATOM 3082 O O . ALA A 1 386 ? 4.962 -17.514 -28.226 1.00 79.12 386 ALA A O 1
ATOM 3083 N N . VAL A 1 387 ? 7.098 -17.352 -28.920 1.00 84.69 387 VAL A N 1
ATOM 3084 C CA . VAL A 1 387 ? 6.828 -17.315 -30.358 1.00 84.69 387 VAL A CA 1
ATOM 3085 C C . VAL A 1 387 ? 7.445 -18.547 -31.001 1.00 84.69 387 VAL A C 1
ATOM 3087 O O . VAL A 1 387 ? 8.628 -18.817 -30.822 1.00 84.69 387 VAL A O 1
ATOM 3090 N N . ILE A 1 388 ? 6.660 -19.283 -31.782 1.00 86.44 388 ILE A N 1
ATOM 3091 C CA . ILE A 1 388 ? 7.163 -20.410 -32.571 1.00 86.44 388 ILE A CA 1
ATOM 3092 C C . ILE A 1 388 ? 7.124 -19.995 -34.030 1.00 86.44 388 ILE A C 1
ATOM 3094 O O . ILE A 1 388 ? 6.057 -19.685 -34.544 1.00 86.44 388 ILE A O 1
ATOM 3098 N N . ILE A 1 389 ? 8.268 -19.998 -34.696 1.00 88.81 389 ILE A N 1
ATOM 3099 C CA . ILE A 1 389 ? 8.407 -19.699 -36.114 1.00 88.81 389 ILE A CA 1
ATOM 3100 C C . ILE A 1 389 ? 8.325 -21.002 -36.901 1.00 88.81 389 ILE A C 1
ATOM 3102 O O . ILE A 1 389 ? 9.022 -21.963 -36.598 1.00 88.81 389 ILE A O 1
ATOM 3106 N N . LYS A 1 390 ? 7.523 -21.015 -37.957 1.00 85.88 390 LYS A N 1
ATOM 3107 C CA . LYS A 1 390 ? 7.446 -22.088 -38.942 1.00 85.88 390 LYS A CA 1
ATOM 3108 C C . LYS A 1 390 ? 7.747 -21.513 -40.317 1.00 85.88 390 LYS A C 1
ATOM 3110 O O . LYS A 1 390 ? 7.199 -20.473 -40.682 1.00 85.88 390 LYS A O 1
ATOM 3115 N N . LYS A 1 391 ? 8.597 -22.184 -41.089 1.00 82.19 391 LYS A N 1
ATOM 3116 C CA . LYS A 1 391 ? 8.752 -21.885 -42.515 1.00 82.19 391 LYS A CA 1
ATOM 3117 C C . LYS A 1 391 ? 7.757 -22.736 -43.310 1.00 82.19 391 LYS A C 1
ATOM 3119 O O . LYS A 1 391 ? 7.544 -23.895 -42.971 1.00 82.19 391 LYS A O 1
ATOM 3124 N N . ALA A 1 392 ? 7.088 -22.138 -44.287 1.00 76.31 392 ALA A N 1
ATOM 3125 C CA . ALA A 1 392 ? 6.266 -22.842 -45.268 1.00 76.31 392 ALA A CA 1
ATOM 3126 C C . ALA A 1 392 ? 6.227 -22.022 -46.564 1.00 76.31 392 ALA A C 1
ATOM 3128 O O . ALA A 1 392 ? 6.126 -20.795 -46.512 1.00 76.31 392 ALA A O 1
ATOM 3129 N N . ASP A 1 393 ? 6.339 -22.676 -47.721 1.00 71.56 393 ASP A N 1
ATOM 3130 C CA . ASP A 1 393 ? 6.293 -22.040 -49.049 1.00 71.56 393 ASP A CA 1
ATOM 3131 C C . ASP A 1 393 ? 7.230 -20.828 -49.187 1.00 71.56 393 ASP A C 1
ATOM 3133 O O . ASP A 1 393 ? 6.873 -19.769 -49.710 1.00 71.56 393 ASP A O 1
ATOM 3137 N N . ASN A 1 394 ? 8.448 -20.972 -48.657 1.00 73.31 394 ASN A N 1
ATOM 3138 C CA . ASN A 1 394 ? 9.470 -19.925 -48.624 1.00 73.31 394 ASN A CA 1
ATOM 3139 C C . ASN A 1 394 ? 9.046 -18.632 -47.888 1.00 73.31 394 ASN A C 1
ATOM 3141 O O . ASN A 1 394 ? 9.625 -17.565 -48.096 1.00 73.31 394 ASN A O 1
ATOM 3145 N N . ARG A 1 395 ? 8.044 -18.725 -47.009 1.00 80.69 395 ARG A N 1
ATOM 3146 C CA . ARG A 1 395 ? 7.560 -17.656 -46.130 1.00 80.69 395 ARG A CA 1
ATOM 3147 C C . ARG A 1 395 ? 7.620 -18.105 -44.676 1.00 80.69 395 ARG A C 1
ATOM 3149 O O . ARG A 1 395 ? 7.638 -19.297 -44.378 1.00 80.69 395 ARG A O 1
ATOM 3156 N N . PHE A 1 396 ? 7.645 -17.134 -43.770 1.00 86.88 396 PHE A N 1
ATOM 3157 C CA . PHE A 1 396 ? 7.613 -17.392 -42.339 1.00 86.88 396 PHE A CA 1
ATOM 3158 C C . PHE A 1 396 ? 6.221 -17.141 -41.766 1.00 86.88 396 PHE A C 1
ATOM 3160 O O . PHE A 1 396 ? 5.548 -16.153 -42.066 1.00 86.88 396 PHE A O 1
ATOM 3167 N N . PHE A 1 397 ? 5.814 -18.068 -40.915 1.00 88.00 397 PHE A N 1
ATOM 3168 C CA . PHE A 1 397 ? 4.585 -18.045 -40.151 1.00 88.00 397 PHE A CA 1
ATOM 3169 C C . PHE A 1 397 ? 4.908 -18.241 -38.679 1.00 88.00 397 PHE A C 1
ATOM 3171 O O . PHE A 1 397 ? 5.968 -18.761 -38.335 1.00 88.00 397 PHE A O 1
ATOM 3178 N N . SER A 1 398 ? 4.014 -17.819 -37.797 1.00 88.62 398 SER A N 1
ATOM 3179 C CA . SER A 1 398 ? 4.193 -18.009 -36.365 1.00 88.62 398 SER A CA 1
ATOM 3180 C C . SER A 1 398 ? 2.969 -18.595 -35.690 1.00 88.62 398 SER A C 1
ATOM 3182 O O . SER A 1 398 ? 1.836 -18.343 -36.097 1.00 88.62 398 SER A O 1
ATOM 3184 N N . TYR A 1 399 ? 3.236 -19.357 -34.635 1.00 86.00 399 TYR A N 1
ATOM 3185 C CA . TYR A 1 399 ? 2.293 -19.627 -33.564 1.00 86.00 399 TYR A CA 1
ATOM 3186 C C . TYR A 1 399 ? 2.670 -18.803 -32.337 1.00 86.00 399 TYR A C 1
ATOM 3188 O O . TYR A 1 399 ? 3.836 -18.444 -32.138 1.00 86.00 399 TYR A O 1
ATOM 3196 N N . ILE A 1 400 ? 1.675 -18.546 -31.495 1.00 82.06 400 ILE A N 1
ATOM 3197 C CA . ILE A 1 400 ? 1.836 -17.787 -30.261 1.00 82.06 400 ILE A CA 1
ATOM 3198 C C . ILE A 1 400 ? 1.465 -18.675 -29.071 1.00 82.06 400 ILE A C 1
ATOM 3200 O O . ILE A 1 400 ? 0.357 -19.212 -29.021 1.00 82.06 400 ILE A O 1
ATOM 3204 N N . ILE A 1 401 ? 2.380 -18.796 -28.107 1.00 78.25 401 ILE A N 1
ATOM 3205 C CA . ILE A 1 401 ? 2.113 -19.349 -26.776 1.00 78.25 401 ILE A CA 1
ATOM 3206 C C . ILE A 1 401 ? 1.926 -18.174 -25.825 1.00 78.25 401 ILE A C 1
ATOM 3208 O O . ILE A 1 401 ? 2.830 -17.351 -25.678 1.00 78.25 401 ILE A O 1
ATOM 3212 N N . LYS A 1 402 ? 0.765 -18.112 -25.176 1.00 73.12 402 LYS A N 1
ATOM 3213 C CA . LYS A 1 402 ? 0.449 -17.140 -24.138 1.00 73.12 402 LYS A CA 1
ATOM 3214 C C . LYS A 1 402 ? 0.240 -17.855 -22.808 1.00 73.12 402 LYS A C 1
ATOM 3216 O O . LYS A 1 402 ? -0.589 -18.756 -22.739 1.00 73.12 402 LYS A O 1
ATOM 3221 N N . ASP A 1 403 ? 0.978 -17.452 -21.776 1.00 66.81 403 ASP A N 1
ATOM 3222 C CA . ASP A 1 403 ? 0.890 -18.025 -20.421 1.00 66.81 403 ASP A CA 1
ATOM 3223 C C . ASP A 1 403 ? 0.999 -19.570 -20.415 1.00 66.81 403 ASP A C 1
ATOM 3225 O O . ASP A 1 403 ? 0.198 -20.274 -19.799 1.00 66.81 403 ASP A O 1
ATOM 3229 N N . GLY A 1 404 ? 1.949 -20.109 -21.191 1.00 71.19 404 GLY A N 1
ATOM 3230 C CA . GLY A 1 404 ? 2.142 -21.554 -21.371 1.00 71.19 404 GLY A CA 1
ATOM 3231 C C . GLY A 1 404 ? 1.073 -22.254 -22.222 1.00 71.19 404 GLY A C 1
ATOM 3232 O O . GLY A 1 404 ? 1.085 -23.473 -22.352 1.00 71.19 404 GLY A O 1
ATOM 3233 N N . GLN A 1 405 ? 0.135 -21.520 -22.829 1.00 74.38 405 GLN A N 1
ATOM 3234 C CA . GLN A 1 405 ? -0.923 -22.091 -23.663 1.00 74.38 405 GLN A CA 1
ATOM 3235 C C . GLN A 1 405 ? -0.848 -21.602 -25.107 1.00 74.38 405 GLN A C 1
ATOM 3237 O O . GLN A 1 405 ? -0.790 -20.408 -25.393 1.00 74.38 405 GLN A O 1
ATOM 3242 N N . LEU A 1 406 ? -0.900 -22.542 -26.049 1.00 80.25 406 LEU A N 1
ATOM 3243 C CA . LEU A 1 406 ? -0.993 -22.238 -27.474 1.00 80.25 406 LEU A CA 1
ATOM 3244 C C . LEU A 1 406 ? -2.317 -21.523 -27.782 1.00 80.25 406 LEU A C 1
ATOM 3246 O O . LEU A 1 406 ? -3.389 -22.039 -27.459 1.00 80.25 406 LEU A O 1
ATOM 3250 N N . ILE A 1 407 ? -2.256 -20.363 -28.442 1.00 78.12 407 ILE A N 1
ATOM 3251 C CA . ILE A 1 407 ? -3.456 -19.629 -28.857 1.00 78.12 407 ILE A CA 1
ATOM 3252 C C . ILE A 1 407 ? -4.194 -20.415 -29.948 1.00 78.12 407 ILE A C 1
ATOM 3254 O O . ILE A 1 407 ? -3.615 -20.801 -30.968 1.00 78.12 407 ILE A O 1
ATOM 3258 N N . LYS A 1 408 ? -5.500 -20.613 -29.740 1.00 79.44 408 LYS A N 1
ATOM 3259 C CA . LYS A 1 408 ? -6.389 -21.351 -30.643 1.00 79.44 408 LYS A CA 1
ATOM 3260 C C . LYS A 1 408 ? -7.589 -20.505 -31.071 1.00 79.44 408 LYS A C 1
ATOM 3262 O O . LYS A 1 408 ? -8.063 -19.664 -30.308 1.00 79.44 408 LYS A O 1
ATOM 3267 N N . ASN A 1 409 ? -8.093 -20.767 -32.273 1.00 75.31 409 ASN A N 1
ATOM 3268 C CA . ASN A 1 409 ? -9.388 -20.301 -32.763 1.00 75.31 409 ASN A CA 1
ATOM 3269 C C . ASN A 1 409 ? -10.216 -21.522 -33.182 1.00 75.31 409 ASN A C 1
ATOM 3271 O O . ASN A 1 409 ? -9.704 -22.367 -33.913 1.00 75.31 409 ASN A O 1
ATOM 3275 N N . ASP A 1 410 ? -11.445 -21.653 -32.677 1.00 75.06 410 ASP A N 1
ATOM 3276 C CA . ASP A 1 410 ? -12.307 -22.831 -32.889 1.00 75.06 410 ASP A CA 1
ATOM 3277 C C . ASP A 1 410 ? -11.567 -24.168 -32.679 1.00 75.06 410 ASP A C 1
ATOM 3279 O O . ASP A 1 410 ? -11.608 -25.082 -33.502 1.00 75.06 410 ASP A O 1
ATOM 3283 N N . SER A 1 411 ? -10.826 -24.253 -31.567 1.00 70.62 411 SER A N 1
ATOM 3284 C CA . SER A 1 411 ? -9.993 -25.398 -31.158 1.00 70.62 411 SER A CA 1
ATOM 3285 C C . SER A 1 411 ? -8.757 -25.694 -32.019 1.00 70.62 411 SER A C 1
ATOM 3287 O O . SER A 1 411 ? -7.973 -26.564 -31.638 1.00 70.62 411 SER A O 1
ATOM 3289 N N . LYS A 1 412 ? -8.507 -24.939 -33.097 1.00 76.88 412 LYS A N 1
ATOM 3290 C CA . LYS A 1 412 ? -7.318 -25.085 -33.953 1.00 76.88 412 LYS A CA 1
ATOM 3291 C C . LYS A 1 412 ? -6.229 -24.062 -33.614 1.00 76.88 412 LYS A C 1
ATOM 3293 O O . LYS A 1 412 ? -6.562 -22.901 -33.364 1.00 76.88 412 LYS A O 1
ATOM 3298 N N . PRO A 1 413 ? -4.936 -24.438 -33.622 1.00 78.06 413 PRO A N 1
ATOM 3299 C CA . PRO A 1 413 ? -3.833 -23.491 -33.463 1.00 78.06 413 PRO A CA 1
ATOM 3300 C C . PRO A 1 413 ? -3.894 -22.334 -34.463 1.00 78.06 413 PRO A C 1
ATOM 3302 O O . PRO A 1 413 ? -4.093 -22.543 -35.660 1.00 78.06 413 PRO A O 1
ATOM 3305 N N . VAL A 1 414 ? -3.681 -21.110 -33.980 1.00 81.25 414 VAL A N 1
ATOM 3306 C CA . VAL A 1 414 ? -3.628 -19.928 -34.846 1.00 81.25 414 VAL A CA 1
ATOM 3307 C C . VAL A 1 414 ? -2.251 -19.831 -35.495 1.00 81.25 414 VAL A C 1
ATOM 3309 O O . VAL A 1 414 ? -1.277 -19.467 -34.838 1.00 81.25 414 VAL A O 1
ATOM 3312 N N . LEU A 1 415 ? -2.182 -20.140 -36.790 1.00 84.69 415 LEU A N 1
ATOM 3313 C CA . LEU A 1 415 ? -1.008 -19.894 -37.624 1.00 84.69 415 LEU A CA 1
ATOM 3314 C C . LEU A 1 415 ? -1.145 -18.529 -38.300 1.00 84.69 415 LEU A C 1
ATOM 3316 O O . LEU A 1 415 ? -2.111 -18.284 -39.022 1.00 84.69 415 LEU A O 1
ATOM 3320 N N . GLN A 1 416 ? -0.170 -17.650 -38.098 1.00 84.12 416 GLN A N 1
ATOM 3321 C CA . GLN A 1 416 ? -0.214 -16.291 -38.633 1.00 84.12 416 GLN A CA 1
ATOM 3322 C C . GLN A 1 416 ? 0.999 -15.954 -39.489 1.00 84.12 416 GLN A C 1
ATOM 3324 O O . GLN A 1 416 ? 2.129 -16.333 -39.184 1.00 84.12 416 GLN A O 1
ATOM 3329 N N . LYS A 1 417 ? 0.770 -15.191 -40.556 1.00 86.94 417 LYS A N 1
ATOM 3330 C CA . LYS A 1 417 ? 1.850 -14.632 -41.365 1.00 86.94 417 LYS A CA 1
ATOM 3331 C C . LYS A 1 417 ? 2.464 -13.431 -40.641 1.00 86.94 417 LYS A C 1
ATOM 3333 O O . LYS A 1 417 ? 1.741 -12.627 -40.060 1.00 86.94 417 LYS A O 1
ATOM 3338 N N . PHE A 1 418 ? 3.782 -13.292 -40.725 1.00 86.56 418 PHE A N 1
ATOM 3339 C CA . PHE A 1 418 ? 4.493 -12.084 -40.322 1.00 86.56 418 PHE A CA 1
ATOM 3340 C C . PHE A 1 418 ? 5.615 -11.785 -41.317 1.00 86.56 418 PHE A C 1
ATOM 3342 O O . PHE A 1 418 ? 6.109 -12.686 -41.996 1.00 86.56 418 PHE A O 1
ATOM 3349 N N . ASP A 1 419 ? 6.005 -10.518 -41.412 1.00 85.12 419 ASP A N 1
ATOM 3350 C CA . ASP A 1 419 ? 7.034 -10.061 -42.345 1.00 85.12 419 ASP A CA 1
ATOM 3351 C C . ASP A 1 419 ? 8.240 -9.503 -41.567 1.00 85.12 419 ASP A C 1
ATOM 3353 O O . ASP A 1 419 ? 8.084 -8.818 -40.554 1.00 85.12 419 ASP A O 1
ATOM 3357 N N . LEU A 1 420 ? 9.458 -9.802 -42.018 1.00 83.12 420 LEU A N 1
ATOM 3358 C CA . LEU A 1 420 ? 10.702 -9.361 -41.379 1.00 83.12 420 LEU A CA 1
ATOM 3359 C C . LEU A 1 420 ? 11.463 -8.388 -42.276 1.00 83.12 420 LEU A C 1
ATOM 3361 O O . LEU A 1 420 ? 11.389 -8.474 -43.501 1.00 83.12 420 LEU A O 1
ATOM 3365 N N . SER A 1 421 ? 12.242 -7.486 -41.669 1.00 83.19 421 SER A N 1
ATOM 3366 C CA . SER A 1 421 ? 13.229 -6.713 -42.427 1.00 83.19 421 SER A CA 1
ATOM 3367 C C . SER A 1 421 ? 14.282 -7.652 -43.018 1.00 83.19 421 SER A C 1
ATOM 3369 O O . SER A 1 421 ? 14.576 -8.698 -42.435 1.00 83.19 421 SER A O 1
ATOM 3371 N N . LYS A 1 422 ? 14.883 -7.266 -44.150 1.00 85.81 422 LYS A N 1
ATOM 3372 C CA . LYS A 1 422 ? 15.928 -8.060 -44.817 1.00 85.81 422 LYS A CA 1
ATOM 3373 C C . LYS A 1 422 ? 17.054 -8.456 -43.852 1.00 85.81 422 LYS A C 1
ATOM 3375 O O . LYS A 1 422 ? 17.405 -9.622 -43.767 1.00 85.81 422 LYS A O 1
ATOM 3380 N N . GLU A 1 423 ? 17.530 -7.505 -43.051 1.00 84.50 423 GLU A N 1
ATOM 3381 C CA . GLU A 1 423 ? 18.567 -7.740 -42.040 1.00 84.50 423 GLU A CA 1
ATOM 3382 C C . GLU A 1 423 ? 18.153 -8.791 -40.993 1.00 84.50 423 GLU A C 1
ATOM 3384 O O . GLU A 1 423 ? 18.921 -9.696 -40.675 1.00 84.50 423 GLU A O 1
ATOM 3389 N N . THR A 1 424 ? 16.922 -8.705 -40.476 1.00 83.12 424 THR A N 1
ATOM 3390 C CA . THR A 1 424 ? 16.410 -9.654 -39.469 1.00 83.12 424 THR A CA 1
ATOM 3391 C C . THR A 1 424 ? 16.198 -11.044 -40.077 1.00 83.12 424 THR A C 1
ATOM 3393 O O . THR A 1 424 ? 16.446 -12.055 -39.424 1.00 83.12 424 THR A O 1
ATOM 3396 N N . LEU A 1 425 ? 15.764 -11.096 -41.338 1.00 86.88 425 LEU A N 1
ATOM 3397 C CA . LEU A 1 425 ? 15.576 -12.325 -42.103 1.00 86.88 425 LEU A CA 1
ATOM 3398 C C . LEU A 1 425 ? 16.905 -13.049 -42.358 1.00 86.88 425 LEU A C 1
ATOM 3400 O O . LEU A 1 425 ? 16.983 -14.263 -42.172 1.00 86.88 425 LEU A O 1
ATOM 3404 N N . ASP A 1 426 ? 17.946 -12.314 -42.748 1.00 87.31 426 ASP A N 1
ATOM 3405 C CA . ASP A 1 426 ? 19.280 -12.871 -42.985 1.00 87.31 426 ASP A CA 1
ATOM 3406 C C . ASP A 1 426 ? 19.852 -13.476 -41.691 1.00 87.31 426 ASP A C 1
ATOM 3408 O O . ASP A 1 426 ? 20.325 -14.613 -41.693 1.00 87.31 426 ASP A O 1
ATOM 3412 N N . GLN A 1 427 ? 19.708 -12.776 -40.558 1.00 86.06 427 GLN A N 1
ATOM 3413 C CA . GLN A 1 427 ? 20.143 -13.267 -39.244 1.00 86.06 427 GLN A CA 1
ATOM 3414 C C . GLN A 1 427 ? 19.361 -14.505 -38.780 1.00 86.06 427 GLN A C 1
ATOM 3416 O O . GLN A 1 427 ? 19.959 -15.455 -38.267 1.00 86.06 427 GLN A O 1
ATOM 3421 N N . LEU A 1 428 ? 18.042 -14.534 -39.000 1.00 86.81 428 LEU A N 1
ATOM 3422 C CA . LEU A 1 428 ? 17.206 -15.701 -38.711 1.00 86.81 428 LEU A CA 1
ATOM 3423 C C . LEU A 1 428 ? 17.651 -16.920 -39.531 1.00 86.81 428 LEU A C 1
ATOM 3425 O O . LEU A 1 428 ? 17.851 -17.996 -38.970 1.00 86.81 428 LEU A O 1
ATOM 3429 N N . ASN A 1 429 ? 17.848 -16.750 -40.841 1.00 86.88 429 ASN A N 1
ATOM 3430 C CA . ASN A 1 429 ? 18.292 -17.827 -41.724 1.00 86.88 429 ASN A CA 1
ATOM 3431 C C . ASN A 1 429 ? 19.680 -18.352 -41.330 1.00 86.88 429 ASN A C 1
ATOM 3433 O O . ASN A 1 429 ? 19.877 -19.564 -41.268 1.00 86.88 429 ASN A O 1
ATOM 3437 N N . GLU A 1 430 ? 20.628 -17.464 -41.023 1.00 86.25 430 GLU A N 1
ATOM 3438 C CA . GLU A 1 430 ? 21.955 -17.844 -40.524 1.00 86.25 430 GLU A CA 1
ATOM 3439 C C . GLU A 1 430 ? 21.879 -18.627 -39.210 1.00 86.25 430 GLU A C 1
ATOM 3441 O O . GLU A 1 430 ? 22.608 -19.604 -39.033 1.00 86.25 430 GLU A O 1
ATOM 3446 N N . LYS A 1 431 ? 20.983 -18.245 -38.289 1.00 84.31 431 LYS A N 1
ATOM 3447 C CA . LYS A 1 431 ? 20.815 -18.971 -37.025 1.00 84.31 431 LYS A CA 1
ATOM 3448 C C . LYS A 1 431 ? 20.184 -20.345 -37.253 1.00 84.31 431 LYS A C 1
ATOM 3450 O O . LYS A 1 431 ? 20.685 -21.308 -36.688 1.00 84.31 431 LYS A O 1
ATOM 3455 N N . ILE A 1 432 ? 19.178 -20.464 -38.125 1.00 84.38 432 ILE A N 1
ATOM 3456 C CA . ILE A 1 432 ? 18.540 -21.750 -38.471 1.00 84.38 432 ILE A CA 1
ATOM 3457 C C . ILE A 1 432 ? 19.550 -22.734 -39.081 1.00 84.38 432 ILE A C 1
ATOM 3459 O O . ILE A 1 432 ? 19.572 -23.894 -38.678 1.00 84.38 432 ILE A O 1
ATOM 3463 N N . LYS A 1 433 ? 20.427 -22.284 -39.993 1.00 83.88 433 LYS A N 1
ATOM 3464 C CA . LYS A 1 433 ? 21.443 -23.142 -40.644 1.00 83.88 433 LYS A CA 1
ATOM 3465 C C . LYS A 1 433 ? 22.402 -23.831 -39.668 1.00 83.88 433 LYS A C 1
ATOM 3467 O O . LYS A 1 433 ? 23.002 -24.838 -40.024 1.00 83.88 433 LYS A O 1
ATOM 3472 N N . LYS A 1 434 ? 22.594 -23.269 -38.469 1.00 81.62 434 LYS A N 1
ATOM 3473 C CA . LYS A 1 434 ? 23.526 -23.794 -37.458 1.00 81.62 434 LYS A CA 1
ATOM 3474 C C . LYS A 1 434 ? 22.970 -24.985 -36.684 1.00 81.62 434 LYS A C 1
ATOM 3476 O O . LYS A 1 434 ? 23.728 -25.622 -35.958 1.00 81.62 434 LYS A O 1
ATOM 3481 N N . PHE A 1 435 ? 21.675 -25.269 -36.801 1.00 75.69 435 PHE A N 1
ATOM 3482 C CA . PHE A 1 435 ? 21.045 -26.362 -36.074 1.00 75.69 435 PHE A CA 1
ATOM 3483 C C . PHE A 1 435 ? 20.937 -27.626 -36.936 1.00 75.69 435 PHE A C 1
ATOM 3485 O O . PHE A 1 435 ? 20.699 -27.522 -38.141 1.00 75.69 435 PHE A O 1
ATOM 3492 N N . PRO A 1 436 ? 21.090 -28.822 -36.337 1.00 70.12 436 PRO A N 1
ATOM 3493 C CA . PRO A 1 436 ? 20.960 -30.086 -37.053 1.00 70.12 436 PRO A CA 1
ATOM 3494 C C . PRO A 1 436 ? 19.5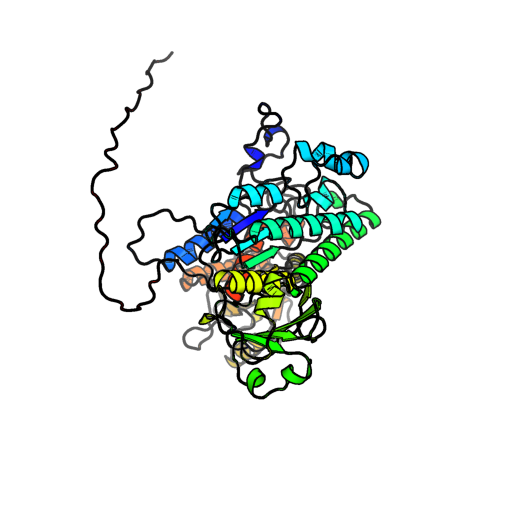78 -30.234 -37.692 1.00 70.12 436 PRO A C 1
ATOM 3496 O O . PRO A 1 436 ? 18.566 -29.943 -37.050 1.00 70.12 436 PRO A O 1
ATOM 3499 N N . SER A 1 437 ? 19.539 -30.770 -38.912 1.00 64.75 437 SER A N 1
ATOM 3500 C CA . SER A 1 437 ? 18.321 -31.044 -39.690 1.00 64.75 437 SER A CA 1
ATOM 3501 C C . SER A 1 437 ? 17.354 -32.028 -39.018 1.00 64.75 437 SER A C 1
ATOM 3503 O O . SER A 1 437 ? 16.179 -32.041 -39.362 1.00 64.75 437 SER A O 1
ATOM 3505 N N . GLU A 1 438 ? 17.827 -32.820 -38.053 1.00 61.47 438 GLU A N 1
ATOM 3506 C CA . GLU A 1 438 ? 17.035 -33.800 -37.289 1.00 61.47 438 GLU A CA 1
ATOM 3507 C C . GLU A 1 438 ? 16.358 -33.204 -36.038 1.00 61.47 438 GLU A C 1
ATOM 3509 O O . GLU A 1 438 ? 15.649 -33.900 -35.312 1.00 61.47 438 GLU A O 1
ATOM 3514 N N . SER A 1 439 ? 16.585 -31.920 -35.740 1.00 59.41 439 SER A N 1
ATOM 3515 C CA . SER A 1 439 ? 16.032 -31.285 -34.539 1.00 59.41 439 SER A CA 1
ATOM 3516 C C . SER A 1 439 ? 14.531 -31.056 -34.692 1.00 59.41 439 SER A C 1
ATOM 3518 O O . SER A 1 439 ? 14.124 -30.254 -35.524 1.00 59.41 439 SER A O 1
ATOM 3520 N N . LYS A 1 440 ? 13.712 -31.676 -33.838 1.00 68.25 440 LYS A N 1
ATOM 3521 C CA . LYS A 1 440 ? 12.248 -31.499 -33.857 1.00 68.25 440 LYS A CA 1
ATOM 3522 C C . LYS A 1 440 ? 11.811 -30.052 -33.643 1.00 68.25 440 LYS A C 1
ATOM 3524 O O . LYS A 1 440 ? 10.957 -29.519 -34.343 1.00 68.25 440 LYS A O 1
ATOM 3529 N N . ILE A 1 441 ? 12.415 -29.402 -32.651 1.00 74.88 441 ILE A N 1
ATOM 3530 C CA . ILE A 1 441 ? 12.160 -28.010 -32.281 1.00 74.88 441 ILE A CA 1
ATOM 3531 C C . ILE A 1 441 ? 13.505 -27.375 -31.967 1.00 74.88 441 ILE A C 1
ATOM 3533 O O . ILE A 1 441 ? 14.293 -27.904 -31.183 1.00 74.88 441 ILE A O 1
ATOM 3537 N N . ILE A 1 442 ? 13.757 -26.223 -32.572 1.00 77.88 442 ILE A N 1
ATOM 3538 C CA . ILE A 1 442 ? 15.005 -25.487 -32.427 1.00 77.88 442 ILE A CA 1
ATOM 3539 C C . ILE A 1 442 ? 14.757 -24.270 -31.543 1.00 77.88 442 ILE A C 1
ATOM 3541 O O . ILE A 1 442 ? 13.958 -23.400 -31.879 1.00 77.88 442 ILE A O 1
ATOM 3545 N N . THR A 1 443 ? 15.469 -24.169 -30.426 1.00 80.69 443 THR A N 1
ATOM 3546 C CA . THR A 1 443 ? 15.464 -22.954 -29.605 1.00 80.69 443 THR A CA 1
ATOM 3547 C C . THR A 1 443 ? 16.319 -21.888 -30.286 1.00 80.69 443 THR A C 1
ATOM 3549 O O . THR A 1 443 ? 17.547 -21.953 -30.263 1.00 80.69 443 THR A O 1
ATOM 3552 N N . LEU A 1 444 ? 15.673 -20.898 -30.905 1.00 78.94 444 LEU A N 1
ATOM 3553 C CA . LEU A 1 444 ? 16.350 -19.768 -31.542 1.00 78.94 444 LEU A CA 1
ATOM 3554 C C . LEU A 1 444 ? 16.768 -18.701 -30.538 1.00 78.94 444 LEU A C 1
ATOM 3556 O O . LEU A 1 444 ? 17.753 -18.016 -30.785 1.00 78.94 444 LEU A O 1
ATOM 3560 N N . ALA A 1 445 ? 16.020 -18.514 -29.456 1.00 75.00 445 ALA A N 1
ATOM 3561 C CA . ALA A 1 445 ? 16.383 -17.617 -28.367 1.00 75.00 445 ALA A CA 1
ATOM 3562 C C . ALA A 1 445 ? 15.712 -18.057 -27.073 1.00 75.00 445 ALA A C 1
ATOM 3564 O O . ALA A 1 445 ? 14.531 -18.409 -27.071 1.00 75.00 445 ALA A O 1
ATOM 3565 N N . TYR A 1 446 ? 16.469 -18.024 -25.980 1.00 66.12 446 TYR A N 1
ATOM 3566 C CA . TYR A 1 446 ? 15.975 -18.321 -24.641 1.00 66.12 446 TYR A CA 1
ATOM 3567 C C . TYR A 1 446 ? 16.913 -17.729 -23.591 1.00 66.12 446 TYR A C 1
ATOM 3569 O O . TYR A 1 446 ? 18.122 -17.852 -23.764 1.00 66.12 446 TYR A O 1
ATOM 3577 N N . LYS A 1 447 ? 16.359 -17.128 -22.527 1.00 57.91 447 LYS A N 1
ATOM 3578 C CA . LYS A 1 447 ? 17.027 -16.589 -21.318 1.00 57.91 447 LYS A CA 1
ATOM 3579 C C . LYS A 1 447 ? 18.263 -15.699 -21.522 1.00 57.91 447 LYS A C 1
ATOM 3581 O O . LYS A 1 447 ? 18.213 -14.527 -21.182 1.00 57.91 447 LYS A O 1
ATOM 3586 N N . ASP A 1 448 ? 19.351 -16.206 -22.085 1.00 56.19 448 ASP A N 1
ATOM 3587 C CA . ASP A 1 448 ? 20.605 -15.472 -22.295 1.00 56.19 448 ASP A CA 1
ATOM 3588 C C . ASP A 1 448 ? 20.560 -14.558 -23.538 1.00 56.19 448 ASP A C 1
ATOM 3590 O O . ASP A 1 448 ? 21.321 -13.597 -23.654 1.00 56.19 448 ASP A O 1
ATOM 3594 N N . ASP A 1 449 ? 19.615 -14.801 -24.454 1.00 58.84 449 ASP A N 1
ATOM 3595 C CA . ASP A 1 449 ? 19.404 -14.017 -25.684 1.00 58.84 449 ASP A CA 1
ATOM 3596 C C . ASP A 1 449 ? 18.518 -12.757 -25.482 1.00 58.84 449 ASP A C 1
ATOM 3598 O O . ASP A 1 449 ? 18.165 -12.092 -26.459 1.00 58.84 449 ASP A O 1
ATOM 3602 N N . ILE A 1 450 ? 18.197 -12.379 -24.233 1.00 51.22 450 ILE A N 1
ATOM 3603 C CA . ILE A 1 450 ? 17.283 -11.272 -23.837 1.00 51.22 450 ILE A CA 1
ATOM 3604 C C . ILE A 1 450 ? 17.594 -9.884 -24.437 1.00 51.22 450 ILE A C 1
ATOM 3606 O O . ILE A 1 450 ? 16.787 -8.960 -24.332 1.00 51.22 450 ILE A O 1
ATOM 3610 N N . HIS A 1 451 ? 18.769 -9.702 -25.043 1.00 52.09 451 HIS A N 1
ATOM 3611 C CA . HIS A 1 451 ? 19.223 -8.439 -25.634 1.00 52.09 451 HIS A CA 1
ATOM 3612 C C . HIS A 1 451 ? 19.387 -8.494 -27.157 1.00 52.09 451 HIS A C 1
ATOM 3614 O O . HIS A 1 451 ? 19.927 -7.557 -27.751 1.00 52.09 451 HIS A O 1
ATOM 3620 N N . ASN A 1 452 ? 18.981 -9.587 -27.802 1.00 64.31 452 ASN A N 1
ATOM 3621 C CA . ASN A 1 452 ? 19.288 -9.788 -29.206 1.00 64.31 452 ASN A CA 1
ATOM 3622 C C . ASN A 1 452 ? 18.325 -8.999 -30.114 1.00 64.31 452 ASN A C 1
ATOM 3624 O O . ASN A 1 452 ? 17.137 -9.302 -30.208 1.00 64.31 452 ASN A O 1
ATOM 3628 N N . PHE A 1 453 ? 18.831 -7.958 -30.781 1.00 64.50 453 PHE A N 1
ATOM 3629 C CA . PHE A 1 453 ? 18.008 -6.966 -31.489 1.00 64.50 453 PHE A CA 1
ATOM 3630 C C . PHE A 1 453 ? 17.095 -7.573 -32.567 1.00 64.50 453 PHE A C 1
ATOM 3632 O O . PHE A 1 453 ? 15.934 -7.185 -32.693 1.00 64.50 453 PHE A O 1
ATOM 3639 N N . TRP A 1 454 ? 17.578 -8.561 -33.320 1.00 72.69 454 TRP A N 1
ATOM 3640 C CA . TRP A 1 454 ? 16.773 -9.208 -34.359 1.00 72.69 454 TRP A CA 1
ATOM 3641 C C . TRP A 1 454 ? 15.672 -10.110 -33.773 1.00 72.69 454 TRP A C 1
ATOM 3643 O O . TRP A 1 454 ? 14.584 -10.174 -34.340 1.00 72.69 454 TRP A O 1
ATOM 3653 N N . ILE A 1 455 ? 15.887 -10.718 -32.596 1.00 74.31 455 ILE A N 1
ATOM 3654 C CA . ILE A 1 455 ? 14.853 -11.469 -31.856 1.00 74.31 455 ILE A CA 1
ATOM 3655 C C . ILE A 1 455 ? 13.713 -10.542 -31.429 1.00 74.31 455 ILE A C 1
ATOM 3657 O O . ILE A 1 455 ? 12.541 -10.874 -31.609 1.00 74.31 455 ILE A O 1
ATOM 3661 N N . ILE A 1 456 ? 14.044 -9.342 -30.945 1.00 69.19 456 ILE A N 1
ATOM 3662 C CA . ILE A 1 456 ? 13.051 -8.315 -30.597 1.00 69.19 456 ILE A CA 1
ATOM 3663 C C . ILE A 1 456 ? 12.213 -7.943 -31.825 1.00 69.19 456 ILE A C 1
ATOM 3665 O O . ILE A 1 456 ? 10.985 -7.871 -31.737 1.00 69.19 456 ILE A O 1
ATOM 3669 N N . ASN A 1 457 ? 12.858 -7.742 -32.978 1.00 74.75 457 ASN A N 1
ATOM 3670 C CA . ASN A 1 457 ? 12.168 -7.405 -34.225 1.00 74.75 457 ASN A CA 1
ATOM 3671 C C . ASN A 1 457 ? 11.234 -8.524 -34.701 1.00 74.75 457 ASN A C 1
ATOM 3673 O O . ASN A 1 457 ? 10.140 -8.230 -35.187 1.00 74.75 457 ASN A O 1
ATOM 3677 N N . ILE A 1 458 ? 11.625 -9.789 -34.521 1.00 80.88 458 ILE A N 1
ATOM 3678 C CA . ILE A 1 458 ? 10.755 -10.938 -34.795 1.00 80.88 458 ILE A CA 1
ATOM 3679 C C . ILE A 1 458 ? 9.512 -10.889 -33.914 1.00 80.88 458 ILE A C 1
ATOM 3681 O O . ILE A 1 458 ? 8.400 -10.878 -34.438 1.00 80.88 458 ILE A O 1
ATOM 3685 N N . ILE A 1 459 ? 9.686 -10.825 -32.591 1.00 77.50 459 ILE A N 1
ATOM 3686 C CA . ILE A 1 459 ? 8.572 -10.850 -31.633 1.00 77.50 459 ILE A CA 1
ATOM 3687 C C . ILE A 1 459 ? 7.617 -9.682 -31.894 1.00 77.50 459 ILE A C 1
ATOM 3689 O O . ILE A 1 459 ? 6.402 -9.870 -31.937 1.00 77.50 459 ILE A O 1
ATOM 3693 N N . LYS A 1 460 ? 8.159 -8.484 -32.137 1.00 73.56 460 LYS A N 1
ATOM 3694 C CA . LYS A 1 460 ? 7.367 -7.301 -32.479 1.00 73.56 460 LYS A CA 1
ATOM 3695 C C . LYS A 1 460 ? 6.550 -7.513 -33.754 1.00 73.56 460 LYS A C 1
ATOM 3697 O O . LYS A 1 460 ? 5.344 -7.292 -33.735 1.00 73.56 460 LYS A O 1
ATOM 3702 N N . SER A 1 461 ? 7.181 -7.980 -34.834 1.00 81.12 461 SER A N 1
ATOM 3703 C CA . SER A 1 461 ? 6.482 -8.213 -36.104 1.00 81.12 461 SER A CA 1
ATOM 3704 C C . SER A 1 461 ? 5.356 -9.240 -35.966 1.00 81.12 461 SER A C 1
ATOM 3706 O O . SER A 1 461 ? 4.257 -9.029 -36.483 1.00 81.12 461 SER A O 1
ATOM 3708 N N . VAL A 1 462 ? 5.609 -10.319 -35.224 1.00 83.19 462 VAL A N 1
ATOM 3709 C CA . VAL A 1 462 ? 4.631 -11.367 -34.911 1.00 83.19 462 VAL A CA 1
ATOM 3710 C C . VAL A 1 462 ? 3.425 -10.788 -34.172 1.00 83.19 462 VAL A C 1
ATOM 3712 O O . VAL A 1 462 ? 2.288 -11.012 -34.588 1.00 83.19 462 VAL A O 1
ATOM 3715 N N . VAL A 1 463 ? 3.634 -10.016 -33.106 1.00 74.00 463 VAL A N 1
ATOM 3716 C CA . VAL A 1 463 ? 2.512 -9.492 -32.312 1.00 74.00 463 VAL A CA 1
ATOM 3717 C C . VAL A 1 463 ? 1.753 -8.377 -33.041 1.00 74.00 463 VAL A C 1
ATOM 3719 O O . VAL A 1 463 ? 0.520 -8.357 -33.003 1.00 74.00 463 VAL A O 1
ATOM 3722 N N . ASP A 1 464 ? 2.450 -7.504 -33.773 1.00 72.81 464 ASP A N 1
ATOM 3723 C CA . ASP A 1 464 ? 1.822 -6.461 -34.595 1.00 72.81 464 ASP A CA 1
ATOM 3724 C C . ASP A 1 464 ? 0.903 -7.075 -35.666 1.00 72.81 464 ASP A C 1
ATOM 3726 O O . ASP A 1 464 ? -0.209 -6.588 -35.900 1.00 72.81 464 ASP A O 1
ATOM 3730 N N . HIS A 1 465 ? 1.333 -8.172 -36.299 1.00 80.12 465 HIS A N 1
ATOM 3731 C CA . HIS A 1 465 ? 0.513 -8.904 -37.265 1.00 80.12 465 HIS A CA 1
ATOM 3732 C C . HIS A 1 465 ? -0.668 -9.622 -36.620 1.00 80.12 465 HIS A C 1
ATOM 3734 O O . HIS A 1 465 ? -1.760 -9.591 -37.193 1.00 80.12 465 HIS A O 1
ATOM 3740 N N . TYR A 1 466 ? -0.497 -10.209 -35.432 1.00 77.00 466 TYR A N 1
ATOM 3741 C CA . TYR A 1 466 ? -1.608 -10.817 -34.695 1.00 77.00 466 TYR A CA 1
ATOM 3742 C C . TYR A 1 466 ? -2.718 -9.794 -34.439 1.00 77.00 466 TYR A C 1
ATOM 3744 O O . TYR A 1 466 ? -3.886 -10.034 -34.755 1.00 77.00 466 TYR A O 1
ATOM 3752 N N . LYS A 1 467 ? -2.342 -8.617 -33.918 1.00 72.31 467 LYS A N 1
ATOM 3753 C CA . LYS A 1 467 ? -3.286 -7.536 -33.614 1.00 72.31 467 LYS A CA 1
ATOM 3754 C C . LYS A 1 467 ? -4.071 -7.119 -34.858 1.00 72.31 467 LYS A C 1
ATOM 3756 O O . LYS A 1 467 ? -5.295 -7.024 -34.800 1.00 72.31 467 LYS A O 1
ATOM 3761 N N . LYS A 1 468 ? -3.378 -6.923 -35.985 1.00 77.06 468 LYS A N 1
ATOM 3762 C CA . LYS A 1 468 ? -4.002 -6.574 -37.272 1.00 77.06 468 LYS A CA 1
ATOM 3763 C C . LYS A 1 468 ? -4.933 -7.669 -37.796 1.00 77.06 468 LYS A C 1
ATOM 3765 O O . LYS A 1 468 ? -6.010 -7.355 -38.283 1.00 77.06 468 LYS A O 1
ATOM 3770 N N . SER A 1 469 ? -4.518 -8.931 -37.707 1.00 76.31 469 SER A N 1
ATOM 3771 C CA . SER A 1 469 ? -5.216 -10.052 -38.353 1.00 76.31 469 SER A CA 1
ATOM 3772 C C . SER A 1 469 ? -6.472 -10.491 -37.604 1.00 76.31 469 SER A C 1
ATOM 3774 O O . SER A 1 469 ? -7.425 -10.944 -38.228 1.00 76.31 469 SER A O 1
ATOM 3776 N N . PHE A 1 470 ? -6.488 -10.359 -36.275 1.00 68.81 470 PHE A N 1
ATOM 3777 C CA . PHE A 1 470 ? -7.570 -10.900 -35.446 1.00 68.81 470 PHE A CA 1
ATOM 3778 C C . PHE A 1 470 ? -8.403 -9.839 -34.731 1.00 68.81 470 PHE A C 1
ATOM 3780 O O . PHE A 1 470 ? -9.345 -10.202 -34.031 1.00 68.81 470 PHE A O 1
ATOM 3787 N N . ASN A 1 471 ? -8.056 -8.551 -34.859 1.00 61.44 471 ASN A N 1
ATOM 3788 C CA . ASN A 1 471 ? -8.653 -7.452 -34.089 1.00 61.44 471 ASN A CA 1
ATOM 3789 C C . ASN A 1 471 ? -8.720 -7.752 -32.572 1.00 61.44 471 ASN A C 1
ATOM 3791 O O . ASN A 1 471 ? -9.614 -7.304 -31.858 1.00 61.44 471 ASN A O 1
ATOM 3795 N N . LYS A 1 472 ? -7.781 -8.574 -32.089 1.00 57.56 472 LYS A N 1
ATOM 3796 C CA . LYS A 1 472 ? -7.631 -8.986 -30.694 1.00 57.56 472 LYS A CA 1
ATOM 3797 C C . LYS A 1 472 ? -6.336 -8.386 -30.182 1.00 57.56 472 LYS A C 1
ATOM 3799 O O . LYS A 1 472 ? -5.272 -8.609 -30.759 1.00 57.56 472 LYS A O 1
ATOM 3804 N N . GLU A 1 473 ? -6.411 -7.650 -29.081 1.00 49.66 473 GLU A N 1
ATOM 3805 C CA . GLU A 1 473 ? -5.208 -7.161 -28.422 1.00 49.66 473 GLU A CA 1
ATOM 3806 C C . GLU A 1 473 ? -4.537 -8.303 -27.656 1.00 49.66 473 GLU A C 1
ATOM 3808 O O . GLU A 1 473 ? -4.966 -8.703 -26.574 1.00 49.66 473 GLU A O 1
ATOM 3813 N N . ILE A 1 474 ? -3.443 -8.828 -28.209 1.00 48.56 474 ILE A N 1
ATOM 3814 C CA . ILE A 1 474 ? -2.384 -9.345 -27.349 1.00 48.56 474 ILE A CA 1
ATOM 3815 C C . ILE A 1 474 ? -1.657 -8.113 -26.851 1.00 48.56 474 ILE A C 1
ATOM 3817 O O . ILE A 1 474 ? -1.006 -7.409 -27.623 1.00 48.56 474 ILE A O 1
ATOM 3821 N N . ILE A 1 475 ? -1.800 -7.841 -25.559 1.00 41.41 475 ILE A N 1
ATOM 3822 C CA . ILE A 1 475 ? -0.958 -6.866 -24.889 1.00 41.41 475 ILE A CA 1
ATOM 3823 C C . ILE A 1 475 ? 0.464 -7.421 -25.023 1.00 41.41 475 ILE A C 1
ATOM 3825 O O . ILE A 1 475 ? 0.844 -8.357 -24.318 1.00 41.41 475 ILE A O 1
ATOM 3829 N N . LEU A 1 476 ? 1.259 -6.863 -25.948 1.00 42.50 476 LEU A N 1
ATOM 3830 C CA . LEU A 1 476 ? 2.683 -6.715 -25.679 1.00 42.50 476 LEU A CA 1
ATOM 3831 C C . LEU A 1 476 ? 2.680 -6.052 -24.310 1.00 42.50 476 LEU A C 1
ATOM 3833 O O . LEU A 1 476 ? 2.344 -4.867 -24.228 1.00 42.50 476 LEU A O 1
ATOM 3837 N N . THR A 1 477 ? 2.983 -6.762 -23.224 1.00 37.25 477 THR A N 1
ATOM 3838 C CA . THR A 1 477 ? 3.509 -5.991 -22.110 1.00 37.25 477 THR A CA 1
ATOM 3839 C C . THR A 1 477 ? 4.797 -5.473 -22.668 1.00 37.25 477 THR A C 1
ATOM 3841 O O . THR A 1 477 ? 5.751 -6.185 -22.982 1.00 37.25 477 THR A O 1
ATOM 3844 N N . SER A 1 478 ? 4.728 -4.214 -23.037 1.00 35.28 478 SER A N 1
ATOM 3845 C CA . SER A 1 478 ? 5.803 -3.588 -23.723 1.00 35.28 478 SER A CA 1
ATOM 3846 C C . SER A 1 478 ? 6.854 -3.377 -22.632 1.00 35.28 478 SER A C 1
ATOM 3848 O O . SER A 1 478 ? 6.924 -2.338 -21.996 1.00 35.28 478 SER A O 1
ATOM 3850 N N . ILE A 1 479 ? 7.667 -4.398 -22.375 1.00 37.59 479 ILE A N 1
ATOM 3851 C CA . ILE A 1 479 ? 9.068 -4.223 -22.000 1.00 37.59 479 ILE A CA 1
ATOM 3852 C C . ILE A 1 479 ? 9.828 -3.731 -23.249 1.00 37.59 479 ILE A C 1
ATOM 3854 O O . ILE A 1 479 ? 10.806 -2.993 -23.150 1.00 37.59 479 ILE A O 1
ATOM 3858 N N . ASN A 1 480 ? 9.296 -4.016 -24.442 1.00 37.97 480 ASN A N 1
ATOM 3859 C CA . ASN A 1 480 ? 9.895 -3.740 -25.745 1.00 37.97 480 ASN A CA 1
ATOM 3860 C C . ASN A 1 480 ? 9.569 -2.316 -26.202 1.00 37.97 480 ASN A C 1
ATOM 3862 O O . ASN A 1 480 ? 8.459 -2.019 -26.621 1.00 37.97 480 ASN A O 1
ATOM 3866 N N . ASN A 1 481 ? 10.485 -1.373 -26.075 1.00 36.00 481 ASN A N 1
ATOM 3867 C CA . ASN A 1 481 ? 11.704 -1.519 -26.847 1.00 36.00 481 ASN A CA 1
ATOM 3868 C C . ASN A 1 481 ? 12.981 -1.856 -26.085 1.00 36.00 481 ASN A C 1
ATOM 3870 O O . ASN A 1 481 ? 13.959 -2.123 -26.776 1.00 36.00 481 ASN A O 1
ATOM 3874 N N . SER A 1 482 ? 13.084 -1.790 -24.750 1.00 39.88 482 SER A N 1
ATOM 3875 C CA . SER A 1 482 ? 14.450 -1.604 -24.248 1.00 39.88 482 SER A CA 1
ATOM 3876 C C . SER A 1 482 ? 14.729 -1.597 -22.747 1.00 39.88 482 SER A C 1
ATOM 3878 O O . SER A 1 482 ? 15.769 -1.042 -22.400 1.00 39.88 482 SER A O 1
ATOM 3880 N N . VAL A 1 483 ? 13.918 -2.157 -21.840 1.00 35.78 483 VAL A N 1
ATOM 3881 C CA . VAL A 1 483 ? 14.319 -2.043 -20.417 1.00 35.78 483 VAL A CA 1
ATOM 3882 C C . VAL A 1 483 ? 15.710 -2.635 -20.196 1.00 35.78 483 VAL A C 1
ATOM 3884 O O . VAL A 1 483 ? 16.487 -2.036 -19.490 1.00 35.78 483 VAL A O 1
ATOM 3887 N N . LEU A 1 484 ? 16.085 -3.699 -20.909 1.00 34.84 484 LEU A N 1
ATOM 3888 C CA . LEU A 1 484 ? 17.429 -4.284 -20.862 1.00 34.84 484 LEU A CA 1
ATOM 3889 C C . LEU A 1 484 ? 18.281 -3.970 -22.118 1.00 34.84 484 LEU A C 1
ATOM 3891 O O . LEU A 1 484 ? 19.504 -3.897 -22.039 1.00 34.84 484 LEU A O 1
ATOM 3895 N N . GLY A 1 485 ? 17.665 -3.724 -23.282 1.00 34.34 485 GLY A N 1
ATOM 3896 C CA . GLY A 1 485 ? 18.361 -3.366 -24.533 1.00 34.34 485 GLY A CA 1
ATOM 3897 C C . GLY A 1 485 ? 18.838 -1.906 -24.643 1.00 34.34 485 GLY A C 1
ATOM 3898 O O . GLY A 1 485 ? 19.859 -1.657 -25.275 1.00 34.34 485 GLY A O 1
ATOM 3899 N N . ALA A 1 486 ? 18.164 -0.944 -23.999 1.00 35.62 486 ALA A N 1
ATOM 3900 C CA . ALA A 1 486 ? 18.615 0.460 -23.931 1.00 35.62 486 ALA A CA 1
ATOM 3901 C C . ALA A 1 486 ? 19.388 0.774 -22.656 1.00 35.62 486 ALA A C 1
ATOM 3903 O O . ALA A 1 486 ? 20.051 1.801 -22.604 1.00 35.62 486 ALA A O 1
ATOM 3904 N N . ILE A 1 487 ? 19.414 -0.148 -21.690 1.00 36.38 487 ILE A N 1
ATOM 3905 C CA . ILE A 1 487 ? 20.447 -0.156 -20.648 1.00 36.38 487 ILE A CA 1
ATOM 3906 C C . ILE A 1 487 ? 21.865 -0.273 -21.263 1.00 36.38 487 ILE A C 1
ATOM 3908 O O . ILE A 1 487 ? 22.839 0.017 -20.578 1.00 36.38 487 ILE A O 1
ATOM 3912 N N . LYS A 1 488 ? 22.013 -0.652 -22.550 1.00 37.03 488 LYS A N 1
ATOM 3913 C CA . LYS A 1 488 ? 23.314 -0.947 -23.187 1.00 37.03 488 LYS A CA 1
ATOM 3914 C C . LYS A 1 488 ? 23.726 -0.124 -24.423 1.00 37.03 488 LYS A C 1
ATOM 3916 O O . LYS A 1 488 ? 24.863 -0.299 -24.849 1.00 37.03 488 LYS A O 1
ATOM 3921 N N . LYS A 1 489 ? 22.885 0.721 -25.037 1.00 31.78 489 LYS A N 1
ATOM 3922 C CA . LYS A 1 489 ? 23.270 1.470 -26.261 1.00 31.78 489 LYS A CA 1
ATOM 3923 C C . LYS A 1 489 ? 22.985 2.967 -26.140 1.00 31.78 489 LYS A C 1
ATOM 3925 O O . LYS A 1 489 ? 21.835 3.357 -25.966 1.00 31.78 489 LYS A O 1
ATOM 3930 N N . ASP A 1 490 ? 24.050 3.755 -26.272 1.00 36.44 490 ASP A N 1
ATOM 3931 C CA . ASP A 1 490 ? 24.173 5.212 -26.130 1.00 36.44 490 ASP A CA 1
ATOM 3932 C C . ASP A 1 490 ? 23.059 6.053 -26.781 1.00 36.44 490 ASP A C 1
ATOM 3934 O O . ASP A 1 490 ? 23.211 6.599 -27.872 1.00 36.44 490 ASP A O 1
ATOM 3938 N N . TYR A 1 491 ? 21.960 6.253 -26.057 1.00 32.66 491 TYR A N 1
ATOM 3939 C CA . TYR A 1 491 ? 21.085 7.408 -26.246 1.00 32.66 491 TYR A CA 1
ATOM 3940 C C . TYR A 1 491 ? 20.877 8.082 -24.895 1.00 32.66 491 TYR A C 1
ATOM 3942 O O . TYR A 1 491 ? 20.084 7.618 -24.072 1.00 32.66 491 TYR A O 1
ATOM 3950 N N . LEU A 1 492 ? 21.585 9.192 -24.671 1.00 33.47 492 LEU A N 1
ATOM 3951 C CA . LEU A 1 492 ? 21.283 10.094 -23.567 1.00 33.47 492 LEU A CA 1
ATOM 3952 C C . LEU A 1 492 ? 19.801 10.525 -23.651 1.00 33.47 492 LEU A C 1
ATOM 3954 O O . LEU A 1 492 ? 19.346 11.040 -24.671 1.00 33.47 492 LEU A O 1
ATOM 3958 N N . ASN A 1 493 ? 19.086 10.330 -22.538 1.00 34.16 493 ASN A N 1
ATOM 3959 C CA . ASN A 1 493 ? 17.862 11.023 -22.106 1.00 34.16 493 ASN A CA 1
ATOM 3960 C C . ASN A 1 493 ? 16.449 10.492 -22.422 1.00 34.16 493 ASN A C 1
ATOM 3962 O O . ASN A 1 493 ? 15.502 11.184 -22.052 1.00 34.16 493 ASN A O 1
ATOM 3966 N N . ARG A 1 494 ? 16.210 9.285 -22.972 1.00 34.47 494 ARG A N 1
ATOM 3967 C CA . ARG A 1 494 ? 14.807 8.772 -23.066 1.00 34.47 494 ARG A CA 1
ATOM 3968 C C . ARG A 1 494 ? 14.522 7.293 -22.743 1.00 34.47 494 ARG A C 1
ATOM 3970 O O . ARG A 1 494 ? 13.346 6.942 -22.698 1.00 34.47 494 ARG A O 1
ATOM 3977 N N . ASN A 1 495 ? 15.515 6.439 -22.465 1.00 37.25 495 ASN A N 1
ATOM 3978 C CA . ASN A 1 495 ? 15.319 4.972 -22.463 1.00 37.25 495 ASN A CA 1
ATOM 3979 C C . ASN A 1 495 ? 15.919 4.191 -21.266 1.00 37.25 495 ASN A C 1
ATOM 3981 O O . ASN A 1 495 ? 16.273 3.020 -21.400 1.00 37.25 495 ASN A O 1
ATOM 3985 N N . THR A 1 496 ? 16.024 4.799 -20.091 1.00 47.62 496 THR A N 1
ATOM 3986 C CA . THR A 1 496 ? 16.536 4.180 -18.852 1.00 47.62 496 THR A CA 1
ATOM 3987 C C . THR A 1 496 ? 15.382 3.748 -17.924 1.00 47.62 496 THR A C 1
ATOM 3989 O O . THR A 1 496 ? 14.286 4.287 -18.031 1.00 47.62 496 THR A O 1
ATOM 3992 N N . ILE A 1 497 ? 15.578 2.768 -17.015 1.00 57.09 497 ILE A N 1
ATOM 3993 C CA . ILE A 1 497 ? 14.593 2.452 -15.937 1.00 57.09 497 ILE A CA 1
ATOM 3994 C C . ILE A 1 497 ? 14.276 3.712 -15.119 1.00 57.09 497 ILE A C 1
ATOM 3996 O O . ILE A 1 497 ? 13.161 3.875 -14.624 1.00 57.09 497 ILE A O 1
ATOM 4000 N N . PHE A 1 498 ? 15.255 4.608 -15.034 1.00 61.84 498 PHE A N 1
ATOM 4001 C CA . PHE A 1 498 ? 15.214 5.876 -14.326 1.00 61.84 498 PHE A CA 1
ATOM 4002 C C . PHE A 1 498 ? 15.229 7.035 -15.314 1.00 61.84 498 PHE A C 1
ATOM 4004 O O . PHE A 1 498 ? 15.927 6.969 -16.314 1.00 61.84 498 PHE A O 1
ATOM 4011 N N . TRP A 1 499 ? 14.449 8.078 -15.077 1.00 62.78 499 TRP A N 1
ATOM 4012 C CA . TRP A 1 499 ? 14.466 9.296 -15.883 1.00 62.78 499 TRP A CA 1
ATOM 4013 C C . TRP A 1 499 ? 15.592 10.242 -15.453 1.00 62.78 499 TRP A C 1
ATOM 4015 O O . TRP A 1 499 ? 16.263 10.812 -16.312 1.00 62.78 499 TRP A O 1
ATOM 4025 N N . ASP A 1 500 ? 15.827 10.355 -14.148 1.00 70.62 500 ASP A N 1
ATOM 4026 C CA . ASP A 1 500 ? 16.964 11.066 -13.566 1.00 70.62 500 ASP A CA 1
ATOM 4027 C C . ASP A 1 500 ? 17.784 10.120 -12.666 1.00 70.62 500 ASP A C 1
ATOM 4029 O O . ASP A 1 500 ? 17.788 8.901 -12.865 1.00 70.62 500 ASP A O 1
ATOM 4033 N N . ASP A 1 501 ? 18.535 10.656 -11.704 1.00 70.38 501 ASP A N 1
ATOM 4034 C CA . ASP A 1 501 ? 19.372 9.849 -10.824 1.00 70.38 501 ASP A CA 1
ATOM 4035 C C . ASP A 1 501 ? 18.578 9.004 -9.811 1.00 70.38 501 ASP A C 1
ATOM 4037 O O . ASP A 1 501 ? 19.130 8.054 -9.253 1.00 70.38 501 ASP A O 1
ATOM 4041 N N . LEU A 1 502 ? 17.299 9.301 -9.577 1.00 77.62 502 LEU A N 1
ATOM 4042 C CA . LEU A 1 502 ? 16.488 8.663 -8.538 1.00 77.62 502 LEU A CA 1
ATOM 4043 C C . LEU A 1 502 ? 15.127 8.174 -9.043 1.00 77.62 502 LEU A C 1
ATOM 4045 O O . LEU A 1 502 ? 14.666 7.100 -8.653 1.00 77.62 502 LEU A O 1
ATOM 4049 N N . HIS A 1 503 ? 14.462 8.966 -9.871 1.00 82.06 503 HIS A N 1
ATOM 4050 C CA . HIS A 1 503 ? 13.079 8.782 -10.256 1.00 82.06 503 HIS A CA 1
ATOM 4051 C C . HIS A 1 503 ? 12.936 7.849 -11.460 1.00 82.06 503 HIS A C 1
ATOM 4053 O O . HIS A 1 503 ? 13.716 7.936 -12.412 1.00 82.06 503 HIS A O 1
ATOM 4059 N N . PRO A 1 504 ? 11.922 6.968 -11.467 1.00 79.06 504 PRO A N 1
ATOM 4060 C CA . PRO A 1 504 ? 11.647 6.091 -12.593 1.00 79.06 504 PRO A CA 1
ATOM 4061 C C . PRO A 1 504 ? 11.311 6.830 -13.888 1.00 79.06 504 PRO A C 1
ATOM 4063 O O . PRO A 1 504 ? 10.707 7.901 -13.890 1.00 79.06 504 PRO A O 1
ATOM 4066 N N . ALA A 1 505 ? 11.614 6.208 -15.021 1.00 73.81 505 ALA A N 1
ATOM 4067 C CA . ALA A 1 505 ? 11.067 6.627 -16.302 1.00 73.81 505 ALA A CA 1
ATOM 4068 C C . ALA A 1 505 ? 9.589 6.236 -16.429 1.00 73.81 505 ALA A C 1
ATOM 4070 O O . ALA A 1 505 ? 9.113 5.279 -15.808 1.00 73.81 505 ALA A O 1
ATOM 4071 N N . ARG A 1 506 ? 8.875 6.922 -17.326 1.00 75.62 506 ARG A N 1
ATOM 4072 C CA . ARG A 1 506 ? 7.458 6.717 -17.654 1.00 75.62 506 ARG A CA 1
ATOM 4073 C C . ARG A 1 506 ? 7.138 5.244 -17.882 1.00 75.62 506 ARG A C 1
ATOM 4075 O O . ARG A 1 506 ? 6.091 4.752 -17.479 1.00 75.62 506 ARG A O 1
ATOM 4082 N N . ARG A 1 507 ? 8.064 4.520 -18.508 1.00 67.06 507 ARG A N 1
ATOM 4083 C CA . ARG A 1 507 ? 7.918 3.097 -18.814 1.00 67.06 507 ARG A CA 1
ATOM 4084 C C . ARG A 1 507 ? 7.715 2.235 -17.569 1.00 67.06 507 ARG A C 1
ATOM 4086 O O . ARG A 1 507 ? 6.900 1.317 -17.579 1.00 67.06 507 ARG A O 1
ATOM 4093 N N . LEU A 1 508 ? 8.452 2.530 -16.500 1.00 75.50 508 LEU A N 1
ATOM 4094 C CA . LEU A 1 508 ? 8.293 1.839 -15.228 1.00 75.50 508 LEU A CA 1
ATOM 4095 C C . LEU A 1 508 ? 6.963 2.235 -14.569 1.00 75.50 508 LEU A C 1
ATOM 4097 O O . LEU A 1 508 ? 6.266 1.374 -14.043 1.00 75.50 508 LEU A O 1
ATOM 4101 N N . HIS A 1 509 ? 6.548 3.498 -14.681 1.00 82.62 509 HIS A N 1
ATOM 4102 C CA . HIS A 1 509 ? 5.231 3.946 -14.219 1.00 82.62 509 HIS A CA 1
ATOM 4103 C C . HIS A 1 509 ? 4.055 3.263 -14.942 1.00 82.62 509 HIS A C 1
ATOM 4105 O O . HIS A 1 509 ? 3.075 2.905 -14.288 1.00 82.62 509 HIS A O 1
ATOM 4111 N N . GLU A 1 510 ? 4.155 3.020 -16.253 1.00 73.44 510 GLU A N 1
ATOM 4112 C CA . GLU A 1 510 ? 3.167 2.247 -17.027 1.00 73.44 510 GLU A CA 1
ATOM 4113 C C . GLU A 1 510 ? 3.009 0.825 -16.476 1.00 73.44 510 GLU A C 1
ATOM 4115 O O . GLU A 1 510 ? 1.894 0.365 -16.225 1.00 73.44 510 GLU A O 1
ATOM 4120 N N . LEU A 1 511 ? 4.130 0.151 -16.219 1.00 73.62 511 LEU A N 1
ATOM 4121 C CA . LEU A 1 511 ? 4.145 -1.183 -15.628 1.00 73.62 511 LEU A CA 1
ATOM 4122 C C . LEU A 1 511 ? 3.537 -1.195 -14.216 1.00 73.62 511 LEU A C 1
ATOM 4124 O O . LEU A 1 511 ? 2.713 -2.061 -13.913 1.00 73.62 511 LEU A O 1
ATOM 4128 N N . LEU A 1 512 ? 3.908 -0.231 -13.368 1.00 83.44 512 LEU A N 1
ATOM 4129 C CA . LEU A 1 512 ? 3.342 -0.092 -12.024 1.00 83.44 512 LEU A CA 1
ATOM 4130 C C . LEU A 1 512 ? 1.823 0.092 -12.084 1.00 83.44 512 LEU A C 1
ATOM 4132 O O . LEU A 1 512 ? 1.104 -0.605 -11.373 1.00 83.44 512 LEU A O 1
ATOM 4136 N N . ALA A 1 513 ? 1.317 0.955 -12.970 1.00 80.88 513 ALA A N 1
ATOM 4137 C CA . ALA A 1 513 ? -0.119 1.176 -13.131 1.00 80.88 513 ALA A CA 1
ATOM 4138 C C . ALA A 1 513 ? -0.868 -0.111 -13.515 1.00 80.88 513 ALA A C 1
ATOM 4140 O O . ALA A 1 513 ? -1.922 -0.405 -12.942 1.00 80.88 513 ALA A O 1
ATOM 4141 N N . VAL A 1 514 ? -0.315 -0.912 -14.434 1.00 77.44 514 VAL A N 1
ATOM 4142 C CA . VAL A 1 514 ? -0.884 -2.217 -14.814 1.00 77.44 514 VAL A CA 1
ATOM 4143 C C . VAL A 1 514 ? -0.906 -3.164 -13.616 1.00 77.44 514 VAL A C 1
ATOM 4145 O O . VAL A 1 514 ? -1.963 -3.701 -13.284 1.00 77.44 514 VAL A O 1
ATOM 4148 N N . LYS A 1 515 ? 0.222 -3.322 -12.916 1.00 81.12 515 LYS A N 1
ATOM 4149 C CA . LYS A 1 515 ? 0.344 -4.257 -11.786 1.00 81.12 515 LYS A CA 1
ATOM 4150 C C . LYS A 1 515 ? -0.537 -3.871 -10.600 1.00 81.12 515 LYS A C 1
ATOM 4152 O O . LYS A 1 515 ? -1.186 -4.730 -10.006 1.00 81.12 515 LYS A O 1
ATOM 4157 N N . ILE A 1 516 ? -0.636 -2.579 -10.300 1.00 87.00 516 ILE A N 1
ATOM 4158 C CA . ILE A 1 516 ? -1.549 -2.047 -9.281 1.00 87.00 516 ILE A CA 1
ATOM 4159 C C . ILE A 1 516 ? -3.006 -2.305 -9.688 1.00 87.00 516 ILE A C 1
ATOM 4161 O O . ILE A 1 516 ? -3.802 -2.763 -8.869 1.00 87.00 516 ILE A O 1
ATOM 4165 N N . THR A 1 517 ? -3.357 -2.087 -10.959 1.00 83.25 517 THR A N 1
ATOM 4166 C CA . THR A 1 517 ? -4.709 -2.368 -11.470 1.00 83.25 517 THR A CA 1
ATOM 4167 C C . THR A 1 517 ? -5.066 -3.850 -11.347 1.00 83.25 517 THR A C 1
ATOM 4169 O O . THR A 1 517 ? -6.160 -4.181 -10.888 1.00 83.25 517 THR A O 1
ATOM 4172 N N . GLU A 1 518 ? -4.164 -4.748 -11.751 1.00 82.75 518 GLU A N 1
ATOM 4173 C CA . GLU A 1 518 ? -4.336 -6.200 -11.629 1.00 82.75 518 GLU A CA 1
ATOM 4174 C C . GLU A 1 518 ? -4.556 -6.603 -10.171 1.00 82.75 518 GLU A C 1
ATOM 4176 O O . GLU A 1 518 ? -5.525 -7.299 -9.860 1.00 82.75 518 GLU A O 1
ATOM 4181 N N . TYR A 1 519 ? -3.717 -6.092 -9.265 1.00 89.44 519 TYR A N 1
ATOM 4182 C CA . TYR A 1 519 ? -3.841 -6.345 -7.834 1.00 89.44 519 TYR A CA 1
ATOM 4183 C C . TYR A 1 519 ? -5.196 -5.875 -7.290 1.00 89.44 519 TYR A C 1
ATOM 4185 O O . TYR A 1 519 ? -5.864 -6.613 -6.560 1.00 89.44 519 TYR A O 1
ATOM 4193 N N . ILE A 1 520 ? -5.643 -4.674 -7.669 1.00 90.69 520 ILE A N 1
ATOM 4194 C CA . ILE A 1 520 ? -6.935 -4.133 -7.236 1.00 90.69 520 ILE A CA 1
ATOM 4195 C C . ILE A 1 520 ? -8.088 -4.993 -7.767 1.00 90.69 520 ILE A C 1
ATOM 4197 O O . ILE A 1 520 ? -8.952 -5.380 -6.986 1.00 90.69 520 ILE A O 1
ATOM 4201 N N . LYS A 1 521 ? -8.089 -5.378 -9.050 1.00 85.75 521 LYS A N 1
ATOM 4202 C CA . LYS A 1 521 ? -9.119 -6.271 -9.626 1.00 85.75 521 LYS A CA 1
ATOM 4203 C C . LYS A 1 521 ? -9.132 -7.655 -8.962 1.00 85.75 521 LYS A C 1
ATOM 4205 O O . LYS A 1 521 ? -10.192 -8.269 -8.789 1.00 85.75 521 LYS A O 1
ATOM 4210 N N . ALA A 1 522 ? -7.966 -8.160 -8.566 1.00 88.69 522 ALA A N 1
ATOM 4211 C CA . ALA A 1 522 ? -7.847 -9.429 -7.859 1.00 88.69 522 ALA A CA 1
ATOM 4212 C C . ALA A 1 522 ? -8.429 -9.366 -6.437 1.00 88.69 522 ALA A C 1
ATOM 4214 O O . ALA A 1 522 ? -8.928 -10.379 -5.957 1.00 88.69 522 ALA A O 1
ATOM 4215 N N . ASN A 1 523 ? -8.444 -8.193 -5.797 1.00 91.00 523 ASN A N 1
ATOM 4216 C CA . ASN A 1 523 ? -8.792 -8.044 -4.382 1.00 91.00 523 ASN A CA 1
ATOM 4217 C C . ASN A 1 523 ? -10.111 -7.301 -4.100 1.00 91.00 523 ASN A C 1
ATOM 4219 O O . ASN A 1 523 ? -10.657 -7.460 -3.011 1.00 91.00 523 ASN A O 1
ATOM 4223 N N . TYR A 1 524 ? -10.631 -6.529 -5.054 1.00 90.94 524 TYR A N 1
ATOM 4224 C CA . TYR A 1 524 ? -11.804 -5.667 -4.886 1.00 90.94 524 TYR A CA 1
ATOM 4225 C C . TYR A 1 524 ? -12.780 -5.802 -6.062 1.00 90.94 524 TYR A C 1
ATOM 4227 O O . TYR A 1 524 ? -12.397 -6.154 -7.180 1.00 90.94 524 TYR A O 1
ATOM 4235 N N . LEU A 1 525 ? -14.055 -5.492 -5.820 1.00 88.75 525 LEU A N 1
ATOM 4236 C CA . LEU A 1 525 ? -15.069 -5.318 -6.860 1.00 88.75 525 LEU A CA 1
ATOM 4237 C C . LEU A 1 525 ? -15.232 -3.834 -7.165 1.00 88.75 525 LEU A C 1
ATOM 4239 O O . LEU A 1 525 ? -15.697 -3.069 -6.332 1.00 88.75 525 LEU A O 1
ATOM 4243 N N . ILE A 1 526 ? -14.901 -3.426 -8.385 1.00 85.25 526 ILE A N 1
ATOM 4244 C CA . ILE A 1 526 ? -15.093 -2.042 -8.831 1.00 85.25 526 ILE A CA 1
ATOM 4245 C C . ILE A 1 526 ? -16.529 -1.901 -9.359 1.00 85.25 526 ILE A C 1
ATOM 4247 O O . ILE A 1 526 ? -16.867 -2.537 -10.368 1.00 85.25 526 ILE A O 1
ATOM 4251 N N . LYS A 1 527 ? -17.374 -1.105 -8.690 1.00 80.38 527 LYS A N 1
ATOM 4252 C CA . LYS A 1 527 ? -18.766 -0.817 -9.100 1.00 80.38 527 LYS A CA 1
ATOM 4253 C C . LYS A 1 527 ? -19.069 0.680 -9.013 1.00 80.38 527 LYS A C 1
ATOM 4255 O O . LYS A 1 527 ? -18.525 1.371 -8.161 1.00 80.38 527 LYS A O 1
ATOM 4260 N N . ASN A 1 528 ? -19.953 1.169 -9.881 1.00 67.31 528 ASN A N 1
ATOM 4261 C CA . ASN A 1 528 ? -20.441 2.547 -9.812 1.00 67.31 528 ASN A CA 1
ATOM 4262 C C . ASN A 1 528 ? -21.459 2.697 -8.663 1.00 67.31 528 ASN A C 1
ATOM 4264 O O . ASN A 1 528 ? -22.169 1.739 -8.355 1.00 67.31 528 ASN A O 1
ATOM 4268 N N . GLN A 1 529 ? -21.547 3.882 -8.046 1.00 55.94 529 GLN A N 1
ATOM 4269 C CA . GLN A 1 529 ? -22.515 4.169 -6.975 1.00 55.94 529 GLN A CA 1
ATOM 4270 C C . GLN A 1 529 ? -23.976 4.034 -7.441 1.00 55.94 529 GLN A C 1
ATOM 4272 O O . GLN A 1 529 ? -24.849 3.777 -6.622 1.00 55.94 529 GLN A O 1
ATOM 4277 N N . THR A 1 530 ? -24.244 4.169 -8.745 1.00 46.72 530 THR A N 1
ATOM 4278 C CA . THR A 1 530 ? -25.594 4.241 -9.335 1.00 46.72 530 THR A CA 1
ATOM 4279 C C . THR A 1 530 ? -26.175 2.917 -9.833 1.00 46.72 530 THR A C 1
ATOM 4281 O O . THR A 1 530 ? -27.250 2.925 -10.431 1.00 46.72 530 THR A O 1
ATOM 4284 N N . GLN A 1 531 ? -25.542 1.764 -9.586 1.00 36.12 531 GLN A N 1
ATOM 4285 C CA . GLN A 1 531 ? -26.250 0.491 -9.765 1.00 36.12 531 GLN A CA 1
ATOM 4286 C C . GLN A 1 531 ? -27.250 0.328 -8.617 1.00 36.12 531 GLN A C 1
ATOM 4288 O O . GLN A 1 531 ? -26.920 -0.233 -7.572 1.00 36.12 531 GLN A O 1
ATOM 4293 N N . PHE A 1 532 ? -28.455 0.871 -8.814 1.00 34.75 532 PHE A N 1
ATOM 4294 C CA . PHE A 1 532 ? -29.623 0.597 -7.987 1.00 34.75 532 PHE A CA 1
ATOM 4295 C C . PHE A 1 532 ? -29.683 -0.907 -7.703 1.00 34.75 532 PHE A C 1
ATOM 4297 O O . PHE A 1 532 ? -29.665 -1.730 -8.620 1.00 34.75 532 PHE A O 1
ATOM 4304 N N . LYS A 1 533 ? -29.746 -1.266 -6.418 1.00 32.09 533 LYS A N 1
ATOM 4305 C CA . LYS A 1 533 ? -30.425 -2.500 -6.047 1.00 32.09 533 LYS A CA 1
ATOM 4306 C C . LYS A 1 533 ? -31.875 -2.292 -6.469 1.00 32.09 533 LYS A C 1
ATOM 4308 O O . LYS A 1 533 ? -32.496 -1.339 -6.000 1.00 32.09 533 LYS A O 1
ATOM 4313 N N . ASP A 1 534 ? -32.379 -3.137 -7.358 1.00 30.50 534 ASP A N 1
ATOM 4314 C CA . ASP A 1 534 ? -33.815 -3.363 -7.509 1.00 30.50 534 ASP A CA 1
ATOM 4315 C C . ASP A 1 534 ? -34.345 -3.913 -6.175 1.00 30.50 534 ASP A C 1
ATOM 4317 O O . ASP A 1 534 ? -34.568 -5.107 -6.023 1.00 30.50 534 ASP A O 1
ATOM 4321 N N . ASP A 1 535 ? -34.493 -3.046 -5.177 1.00 32.16 535 ASP A N 1
ATOM 4322 C CA . ASP A 1 535 ? -35.386 -3.277 -4.054 1.00 32.16 535 ASP A CA 1
ATOM 4323 C C . ASP A 1 535 ? -36.577 -2.355 -4.285 1.00 32.16 535 ASP A C 1
ATOM 4325 O O . ASP A 1 535 ? -36.594 -1.168 -3.950 1.00 32.16 535 ASP A O 1
ATOM 4329 N N . SER A 1 536 ? -37.575 -2.933 -4.943 1.00 36.47 536 SER A N 1
ATOM 4330 C CA . SER A 1 536 ? -38.924 -2.415 -5.065 1.00 36.47 536 SER A CA 1
ATOM 4331 C C . SER A 1 536 ? -39.467 -2.010 -3.691 1.00 36.47 536 SER A C 1
ATOM 4333 O O . SER A 1 536 ? -40.041 -2.824 -2.971 1.00 36.47 536 SER A O 1
ATOM 4335 N N . THR A 1 537 ? -39.336 -0.735 -3.341 1.00 29.61 537 THR A N 1
ATOM 4336 C CA . THR A 1 537 ? -40.210 -0.085 -2.363 1.00 29.61 537 THR A CA 1
ATOM 4337 C C . THR A 1 537 ? -40.773 1.173 -2.996 1.00 29.61 537 THR A C 1
ATOM 4339 O O . THR A 1 537 ? -40.102 2.159 -3.290 1.00 29.61 537 THR A O 1
ATOM 4342 N N . ILE A 1 538 ? -42.050 1.042 -3.315 1.00 36.69 538 ILE A N 1
ATOM 4343 C CA . ILE A 1 538 ? -42.906 2.032 -3.933 1.00 36.69 538 ILE A CA 1
ATOM 4344 C C . ILE A 1 538 ? -43.029 3.247 -3.006 1.00 36.69 538 ILE A C 1
ATOM 4346 O O . ILE A 1 538 ? -43.425 3.114 -1.855 1.00 36.69 538 ILE A O 1
ATOM 4350 N N . GLY A 1 539 ? -42.778 4.427 -3.577 1.00 38.78 539 GLY A N 1
ATOM 4351 C CA . GLY A 1 539 ? -43.559 5.637 -3.329 1.00 38.78 539 GLY A CA 1
ATOM 4352 C C . GLY A 1 539 ? -43.239 6.454 -2.081 1.00 38.78 539 GLY A C 1
ATOM 4353 O O . GLY A 1 539 ? -43.913 6.288 -1.083 1.00 38.78 539 GLY A O 1
ATOM 4354 N N . VAL A 1 540 ? -42.368 7.461 -2.221 1.00 31.30 540 VAL A N 1
ATOM 4355 C CA . VAL A 1 540 ? -42.680 8.881 -1.941 1.00 31.30 540 VAL A CA 1
ATOM 4356 C C . VAL A 1 540 ? -41.728 9.730 -2.796 1.00 31.30 540 VAL A C 1
ATOM 4358 O O . VAL A 1 540 ? -40.515 9.653 -2.630 1.00 31.30 540 VAL A O 1
ATOM 4361 N N . LYS A 1 541 ? -42.250 10.548 -3.720 1.00 30.28 541 LYS A N 1
ATOM 4362 C CA . LYS A 1 541 ? -41.461 11.614 -4.367 1.00 30.28 541 LYS A CA 1
ATOM 4363 C C . LYS A 1 541 ? -41.322 12.778 -3.375 1.00 30.28 541 LYS A C 1
ATOM 4365 O O . LYS A 1 541 ? -42.360 13.331 -3.004 1.00 30.28 541 LYS A O 1
ATOM 4370 N N . PRO A 1 542 ? -40.115 13.216 -2.980 1.00 30.67 542 PRO A N 1
ATOM 4371 C CA . PRO A 1 542 ? -39.964 14.515 -2.339 1.00 30.67 542 PRO A CA 1
ATOM 4372 C C . PRO A 1 542 ? -40.260 15.605 -3.379 1.00 30.67 542 PRO A C 1
ATOM 4374 O O . PRO A 1 542 ? -39.718 15.573 -4.485 1.00 30.67 542 PRO A O 1
ATOM 4377 N N . LYS A 1 543 ? -41.142 16.555 -3.050 1.00 32.22 543 LYS A N 1
ATOM 4378 C CA . LYS A 1 543 ? -41.313 17.789 -3.830 1.00 32.22 543 LYS A CA 1
ATOM 4379 C C . LYS A 1 543 ? -40.011 18.593 -3.748 1.00 32.22 543 LYS A C 1
ATOM 4381 O O . LYS A 1 543 ? -39.600 18.959 -2.653 1.00 32.22 543 LYS A O 1
ATOM 4386 N N . LEU A 1 544 ? -39.390 18.870 -4.891 1.00 30.34 544 LEU A N 1
ATOM 4387 C CA . LEU A 1 544 ? -38.348 19.890 -5.013 1.00 30.34 544 LEU A CA 1
ATOM 4388 C C . LEU A 1 544 ? -39.024 21.265 -5.097 1.00 30.34 544 LEU A C 1
ATOM 4390 O O . LEU A 1 544 ? -39.920 21.454 -5.920 1.00 30.34 544 LEU A O 1
ATOM 4394 N N . ASN A 1 545 ? -38.612 22.191 -4.229 1.00 28.36 545 ASN A N 1
ATOM 4395 C CA . ASN A 1 545 ? -38.946 23.610 -4.349 1.00 28.36 545 ASN A CA 1
ATOM 4396 C C . ASN A 1 545 ? -38.204 24.193 -5.557 1.00 28.36 545 ASN A C 1
ATOM 4398 O O . ASN A 1 545 ? -37.033 23.890 -5.769 1.00 28.36 545 ASN A O 1
ATOM 4402 N N . SER A 1 546 ? -38.909 24.992 -6.352 1.00 33.81 546 SER A N 1
ATOM 4403 C CA . SER A 1 546 ? -38.493 25.466 -7.672 1.00 33.81 546 SER A CA 1
ATOM 4404 C C . SER A 1 546 ? -37.926 26.885 -7.681 1.00 33.81 546 SER A C 1
ATOM 4406 O O . SER A 1 546 ? -38.081 27.558 -8.689 1.00 33.81 546 SER A O 1
ATOM 4408 N N . ASP A 1 547 ? -37.286 27.343 -6.607 1.00 33.25 547 ASP A N 1
ATOM 4409 C CA . ASP A 1 547 ? -36.728 28.697 -6.542 1.00 33.25 547 ASP A CA 1
ATOM 4410 C C . ASP A 1 547 ? -35.334 28.662 -5.913 1.00 33.25 547 ASP A C 1
ATOM 4412 O O . ASP A 1 547 ? -35.191 28.819 -4.707 1.00 33.25 547 ASP A O 1
ATOM 4416 N N . GLU A 1 548 ? -34.314 28.396 -6.724 1.00 31.64 548 GLU A N 1
ATOM 4417 C CA . GLU A 1 548 ? -32.927 28.846 -6.536 1.00 31.64 548 GLU A CA 1
ATOM 4418 C C . GLU A 1 548 ? -32.152 28.453 -7.807 1.00 31.64 548 GLU A C 1
ATOM 4420 O O . GLU A 1 548 ? -32.325 27.345 -8.305 1.00 31.64 548 GLU A O 1
ATOM 4425 N N . PHE A 1 549 ? -31.324 29.365 -8.331 1.00 26.17 549 PHE A N 1
ATOM 4426 C CA . PHE A 1 549 ? -30.588 29.326 -9.614 1.00 26.17 549 PHE A CA 1
ATOM 4427 C C . PHE A 1 549 ? -31.279 29.952 -10.845 1.00 26.17 549 PHE A C 1
ATOM 4429 O O . PHE A 1 549 ? -31.413 29.329 -11.895 1.00 26.17 549 PHE A O 1
ATOM 4436 N N . GLU A 1 550 ? -31.590 31.251 -10.764 1.00 28.39 550 GLU A N 1
ATOM 4437 C CA . GLU A 1 550 ? -31.345 32.145 -11.907 1.00 28.39 550 GLU A CA 1
ATOM 4438 C C . GLU A 1 550 ? -29.856 32.545 -11.902 1.00 28.39 550 GLU A C 1
ATOM 4440 O O . GLU A 1 550 ? -29.409 33.304 -11.042 1.00 28.39 550 GLU A O 1
ATOM 4445 N N . GLU A 1 551 ? -29.065 32.033 -12.850 1.00 27.91 551 GLU A N 1
ATOM 4446 C CA . GLU A 1 551 ? -27.743 32.591 -13.165 1.00 27.91 551 GLU A CA 1
ATOM 4447 C C . GLU A 1 551 ? -27.899 33.738 -14.176 1.00 27.91 551 GLU A C 1
ATOM 4449 O O . GLU A 1 551 ? -28.459 33.568 -15.259 1.00 27.91 551 GLU A O 1
ATOM 4454 N N . SER A 1 552 ? -27.376 34.918 -13.829 1.00 26.89 552 SER A N 1
ATOM 4455 C CA . SER A 1 552 ? -27.222 36.049 -14.752 1.00 26.89 552 SER A CA 1
ATOM 4456 C C . SER A 1 552 ? -25.927 35.902 -15.570 1.00 26.89 552 SER A C 1
ATOM 4458 O O . SER A 1 552 ? -24.885 35.589 -14.989 1.00 26.89 552 SER A O 1
ATOM 4460 N N . PRO A 1 553 ? -25.930 36.163 -16.891 1.00 30.86 553 PRO A N 1
ATOM 4461 C CA . PRO A 1 553 ? -24.747 36.003 -17.733 1.00 30.86 553 PRO A CA 1
ATOM 4462 C C . PRO A 1 553 ? -23.800 37.210 -17.614 1.00 30.86 553 PRO A C 1
ATOM 4464 O O . PRO A 1 553 ? -24.133 38.324 -18.014 1.00 30.86 553 PRO A O 1
ATOM 4467 N N . GLY A 1 554 ? -22.599 36.980 -17.077 1.00 27.39 554 GLY A N 1
ATOM 4468 C CA . GLY A 1 554 ? -21.508 37.957 -17.021 1.00 27.39 554 GLY A CA 1
ATOM 4469 C C . GLY A 1 554 ? -20.684 37.992 -18.313 1.00 27.39 554 GLY A C 1
ATOM 4470 O O . GLY A 1 554 ? -20.247 36.962 -18.819 1.00 27.39 554 GLY A O 1
ATOM 4471 N N . SER A 1 555 ? -20.496 39.202 -18.826 1.00 28.34 555 SER A N 1
ATOM 4472 C CA . SER A 1 555 ? -19.915 39.622 -20.104 1.00 28.34 555 SER A CA 1
ATOM 4473 C C . SER A 1 555 ? -18.489 39.143 -20.416 1.00 28.34 555 SER A C 1
ATOM 4475 O O . SER A 1 555 ? -17.580 39.265 -19.597 1.00 28.34 555 SER A O 1
ATOM 4477 N N . LEU A 1 556 ? -18.294 38.717 -21.670 1.00 28.73 556 LEU A N 1
ATOM 4478 C CA . LEU A 1 556 ? -17.008 38.627 -22.369 1.00 28.73 556 LEU A CA 1
ATOM 4479 C C . LEU A 1 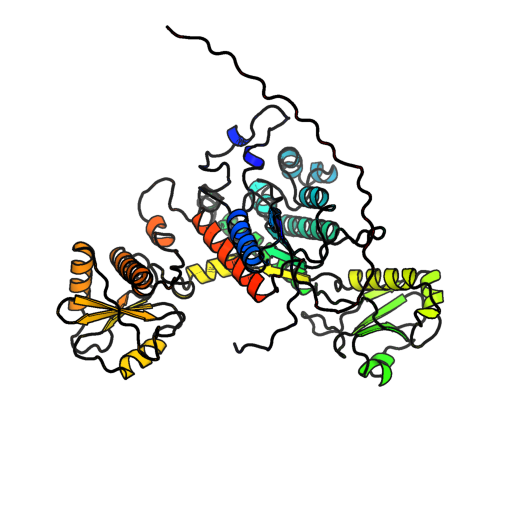556 ? -16.452 40.034 -22.617 1.00 28.73 556 LEU A C 1
ATOM 4481 O O . LEU A 1 556 ? -17.094 40.823 -23.308 1.00 28.73 556 LEU A O 1
ATOM 4485 N N . ASP A 1 557 ? -15.261 40.319 -22.094 1.00 28.28 557 ASP A N 1
ATOM 4486 C CA . ASP A 1 557 ? -14.539 41.560 -22.372 1.00 28.28 557 ASP A CA 1
ATOM 4487 C C . ASP A 1 557 ? -13.554 41.349 -23.533 1.00 28.28 557 ASP A C 1
ATOM 4489 O O . ASP A 1 557 ? -12.734 40.425 -23.545 1.00 28.28 557 ASP A O 1
ATOM 4493 N N . SER A 1 558 ? -13.701 42.188 -24.553 1.00 31.17 558 SER A N 1
ATOM 4494 C CA . SER A 1 558 ? -12.972 42.182 -25.818 1.00 31.17 558 SER A CA 1
ATOM 4495 C C . SER A 1 558 ? -11.650 42.941 -25.691 1.00 31.17 558 SER A C 1
ATOM 4497 O O . SER A 1 558 ? -11.646 44.140 -25.422 1.00 31.17 558 SER A O 1
ATOM 4499 N N . GLY A 1 559 ? -10.523 42.268 -25.936 1.00 27.17 559 GLY A N 1
ATOM 4500 C CA . GLY A 1 559 ? -9.211 42.916 -26.018 1.00 27.17 559 GLY A CA 1
ATOM 4501 C C . GLY A 1 559 ? -9.071 43.819 -27.259 1.00 27.17 559 GLY A C 1
ATOM 4502 O O . GLY A 1 559 ? -9.656 43.512 -28.302 1.00 27.17 559 GLY A O 1
ATOM 4503 N N . PRO A 1 560 ? -8.291 44.915 -27.189 1.00 31.62 560 PRO A N 1
ATOM 4504 C CA . PRO A 1 560 ? -8.130 45.830 -28.307 1.00 31.62 560 PRO A CA 1
ATOM 4505 C C . PRO A 1 560 ? -7.089 45.331 -29.316 1.00 31.62 560 PRO A C 1
ATOM 4507 O O . PRO A 1 560 ? -5.948 45.006 -28.990 1.00 31.62 560 PRO A O 1
ATOM 4510 N N . SER A 1 561 ? -7.505 45.338 -30.576 1.00 31.33 561 SER A N 1
ATOM 4511 C CA . SER A 1 561 ? -6.690 45.276 -31.784 1.00 31.33 561 SER A CA 1
ATOM 4512 C C . SER A 1 561 ? -5.871 46.554 -31.971 1.00 31.33 561 SER A C 1
ATOM 4514 O O . SER A 1 561 ? -6.471 47.624 -32.047 1.00 31.33 561 SER A O 1
ATOM 4516 N N . LEU A 1 562 ? -4.551 46.453 -32.160 1.00 27.86 562 LEU A N 1
ATOM 4517 C CA . LEU A 1 562 ? -3.750 47.501 -32.803 1.00 27.86 562 LEU A CA 1
ATOM 4518 C C . LEU A 1 562 ? -2.624 46.904 -33.664 1.00 27.86 562 LEU A C 1
ATOM 4520 O O . LEU A 1 562 ? -2.001 45.903 -33.319 1.00 27.86 562 LEU A O 1
ATOM 4524 N N . LEU A 1 563 ? -2.466 47.538 -34.824 1.00 31.23 563 LEU A N 1
ATOM 4525 C CA . LEU A 1 563 ? -1.684 47.179 -36.003 1.00 31.23 563 LEU A CA 1
ATOM 4526 C C . LEU A 1 563 ? -0.178 47.504 -35.875 1.00 31.23 563 LEU A C 1
ATOM 4528 O O . LEU A 1 563 ? 0.207 48.373 -35.099 1.00 31.23 563 LEU A O 1
ATOM 4532 N N . TYR A 1 564 ? 0.596 46.800 -36.713 1.00 27.03 564 TYR A N 1
ATOM 4533 C CA . TYR A 1 564 ? 1.969 46.985 -37.239 1.00 27.03 564 TYR A CA 1
ATOM 4534 C C . TYR A 1 564 ? 2.581 48.409 -37.229 1.00 27.03 564 TYR A C 1
ATOM 4536 O O . TYR A 1 564 ? 1.846 49.400 -37.244 1.00 27.03 564 TYR A O 1
ATOM 4544 N N . PRO A 1 565 ? 3.930 48.536 -37.243 1.00 38.56 565 PRO A N 1
ATOM 4545 C CA . PRO A 1 565 ? 4.778 48.211 -38.416 1.00 38.56 565 PRO A CA 1
ATOM 4546 C C . PRO A 1 565 ? 5.553 46.895 -38.362 1.00 38.56 565 PRO A C 1
ATOM 4548 O O . PRO A 1 565 ? 5.955 46.481 -37.252 1.00 38.56 565 PRO A O 1
#

InterPro domains:
  IPR001087 GDSL lipase/esterase [PF00657] (17-242)
  IPR036514 SGNH hydrolase superfamily [G3DSA:3.40.50.1110] (10-255)

Radius of gyration: 29.62 Å; chains: 1; bounding box: 74×82×86 Å

Foldseek 3Di:
DDDDPDDPFAEAAAEEEEEALLQDQQPQQCDADVRPHRSVVVDDDEPRNGQFVDHFLLVVLQVVLVVVAVVQDPPPPPDPDSRYYYLYYHLAALAQCCDPVNCVVQVLSNVCNSVHHYRLVSLVVCQVPDWANYEYEYEYHCNLCPVSPQLAPVSLVRRLVSVVSSQCSQADQDLVVSTRHYQHYEYEADAQQCPFLLNVPPDPVSSVSSNVSSVSNQVSLVVVQLQAAADDCVPAWEFEEADPVCCPDPVLQPGAWYWYWYHQAQKIKIWTHHRSDTDARPPPRHGQIDIGGHDPLRCVQRVDGTIRDCVVDPVSVVVVVVVVGCVRSNHRHHYHYDYVNVVVVCCVQCVQAVALALQAWEKEAEPVADDVVLVVVVLVPDQGKHWYWYDDPNFIWIWIHHRSRTDDDPNHGDIFGFDADPVLVVVQVVLVVPDDPPDRMGGSHHDVSSQPQSSLRVSVRNQVRVCVPPVDDRPPLPPPPCQPNVVPDDDPAAHYCRRDRRHGHVSVSSVVSVVVSVVCVVRHHHHHPPPDDPPDDDDDDDDDDDDDDPDDDDDDDDDDDDDDD

Secondary structure (DSSP, 8-state):
--------PEEE-EEEEEESTTT--SHHHH-EETTTEEGGGGS---TTSSSSSS--HHHHHHHHHHHHHHHTS-TT--S----EEE---TT-BSS---SHHHHHH-HHHHHHHTT--BHHHHHHHHTTT--TTEEEEEE--HIIIIIS---SHHHHHHHHHHHHHHHHHHT---TTTS-S--SEEEEEPPP-GGGSGGGTTS-HHHHHHHHHHHHHHHHHHHHHHHH-EE---TT-EEEEESSGGGGGSHHHHH-SSEEEEE-SSSEEEEEEEETTEE-B-TTT-PBPEEEEEPPHHHHHHTSSSEE--GGGS-HHHHHHHHHHHHHHTT-EEEEEEE-HHHHHHHHHH-TTTTSS-TTSEEEEE-TT---HHHHHHHTTS-SS-EEEEEEETTEEEEEEEETTEE-EETTEE--EE----HHHHHHHHHHHHTS-TT-SSEEEE-GGGTT-HHHHHHHHHHHHHHHHHHS------TTTTTTTTTSSS--TTTSSSBSSSSSBPHHHHHHHHHHHHHHHHHHEEE--TT----------PPPPP--S-----PPPPPPPP----